Protein AF-A0A1B0D8E2-F1 (afdb_monomer_lite)

Secondary structure (DSSP, 8-state):
------SEEEEEEEPPPPHHHHTTSS--B-EEE-TT-TTEEEETTEEEE-SEEE-TT--HHHHIIIIIHHHHHHHHHTBEEEEEEESSTTSSHHHHHT-SS--TT-TT--HHHHHHHHHHHHHHHHHHH-SSGGGPEEEEEEEEEEETTEEEETTSTTTTSBP--GGG-------EEE-SHHHHHHHHHHHHHHHHHS--SS---GGGSEEEEEEEEEEEEETTEEEEEEEEEEEPPP---GGGS---THHHHHHHHHHHHHHHHHHHHHHHHHT-SS--GGG-HHHHHGGGTSSTTEEEEEEEEE--BGGGHHHHHHHHHHHHHHTT------BEEEE-------S---EEEEE-SSSEEE--HHHHHHHHHTT--SEEEEEE-TTT--EEEEEEE-HHHHHIIIIIS--EEEE-TTSPBPPHHHHHHHHHHH-TTHHHHHHHHHHHHHTT-EEEE-GGGTSSEEEESS--SSSPPSEEEEEEETTSTT--S--HHHHHHHHHHHHHTT-EEEEEEEEPPTT--TT--S--TTTGGG-EEEEE---------

pLDDT: mean 79.53, std 15.66, range [25.11, 97.81]

Structure (mmCIF, N/CA/C/O backbone):
data_AF-A0A1B0D8E2-F1
#
_entry.id   AF-A0A1B0D8E2-F1
#
loop_
_atom_site.group_PDB
_atom_site.id
_atom_site.type_symbol
_atom_site.label_atom_id
_atom_site.label_alt_id
_atom_site.label_comp_id
_atom_site.label_asym_id
_atom_site.label_entity_id
_atom_site.label_seq_id
_atom_site.pdbx_PDB_ins_code
_atom_site.Cartn_x
_atom_site.Cartn_y
_atom_site.Cartn_z
_atom_site.occupancy
_atom_site.B_iso_or_equiv
_atom_site.auth_seq_id
_atom_site.auth_comp_id
_atom_site.auth_asym_id
_atom_site.auth_atom_id
_atom_site.pdbx_PDB_model_num
ATOM 1 N N . MET A 1 1 ? -19.628 -18.157 -13.947 1.00 26.39 1 MET A N 1
ATOM 2 C CA . MET A 1 1 ? -18.277 -18.468 -13.445 1.00 26.39 1 MET A CA 1
ATOM 3 C C . MET A 1 1 ? -17.429 -17.246 -13.752 1.00 26.39 1 MET A C 1
ATOM 5 O O . MET A 1 1 ? -16.883 -17.181 -14.839 1.00 26.39 1 MET A O 1
ATOM 9 N N . ASP A 1 2 ? -17.408 -16.254 -12.860 1.00 25.11 2 ASP A N 1
ATOM 10 C CA . ASP A 1 2 ? -16.533 -15.081 -13.004 1.00 25.11 2 ASP A CA 1
ATOM 11 C C . ASP A 1 2 ? -15.265 -15.337 -12.192 1.00 25.11 2 ASP A C 1
ATOM 13 O O . ASP A 1 2 ? -15.245 -15.177 -10.973 1.00 25.11 2 ASP A O 1
ATOM 17 N N . THR A 1 3 ? -14.227 -15.826 -12.865 1.00 28.28 3 THR A N 1
ATOM 18 C CA . THR A 1 3 ? -12.929 -16.183 -12.273 1.00 28.28 3 THR A CA 1
ATOM 19 C C . THR A 1 3 ? -11.837 -15.126 -12.473 1.00 28.28 3 THR A C 1
ATOM 21 O O . THR A 1 3 ? -10.698 -15.401 -12.121 1.00 28.28 3 THR A O 1
ATOM 24 N N . ASP A 1 4 ? -12.146 -13.912 -12.946 1.00 37.88 4 ASP A N 1
ATOM 25 C CA . ASP A 1 4 ? -11.121 -12.921 -13.337 1.00 37.88 4 ASP A CA 1
ATOM 26 C C . ASP A 1 4 ? -11.162 -11.602 -12.544 1.00 37.88 4 ASP A C 1
ATOM 28 O O . ASP A 1 4 ? -11.220 -10.506 -13.096 1.00 37.88 4 ASP A O 1
ATOM 32 N N . ASN A 1 5 ? -11.057 -11.670 -11.215 1.00 48.31 5 ASN A N 1
ATOM 33 C CA . ASN A 1 5 ? -10.632 -10.506 -10.424 1.00 48.31 5 ASN A CA 1
ATOM 34 C C . ASN A 1 5 ? -9.362 -10.850 -9.643 1.00 48.31 5 ASN A C 1
ATOM 36 O O . ASN A 1 5 ? -9.348 -10.892 -8.413 1.00 48.31 5 ASN A O 1
ATOM 40 N N . CYS A 1 6 ? -8.284 -11.147 -10.376 1.00 69.81 6 CYS A N 1
ATOM 41 C CA . CYS A 1 6 ? -6.981 -11.352 -9.760 1.00 69.81 6 CYS A CA 1
ATOM 42 C C . CYS A 1 6 ? -6.532 -10.036 -9.112 1.00 69.81 6 CYS A C 1
ATOM 44 O O . CYS A 1 6 ? -6.296 -9.031 -9.787 1.00 69.81 6 CYS A O 1
ATOM 46 N N . ALA A 1 7 ? -6.447 -10.035 -7.783 1.00 84.62 7 ALA A N 1
ATOM 47 C CA . ALA A 1 7 ? -5.995 -8.891 -7.000 1.00 84.62 7 ALA A CA 1
ATOM 48 C C . ALA A 1 7 ? -4.513 -8.549 -7.232 1.00 84.62 7 ALA A C 1
ATOM 50 O O . ALA A 1 7 ? -4.056 -7.489 -6.809 1.00 84.62 7 ALA A O 1
ATOM 51 N N . VAL A 1 8 ? -3.773 -9.436 -7.903 1.00 90.25 8 VAL A N 1
ATOM 52 C CA . VAL A 1 8 ? -2.398 -9.223 -8.349 1.00 90.25 8 VAL A CA 1
ATOM 53 C C . VAL A 1 8 ? -2.380 -9.242 -9.873 1.00 90.25 8 VAL A C 1
ATOM 55 O O . VAL A 1 8 ? -2.795 -10.227 -10.476 1.00 90.25 8 VAL A O 1
ATOM 58 N N . ARG A 1 9 ? -1.898 -8.168 -10.498 1.00 93.81 9 ARG A N 1
ATOM 59 C CA . ARG A 1 9 ? -1.726 -8.067 -11.952 1.00 93.81 9 ARG A CA 1
ATOM 60 C C . ARG A 1 9 ? -0.264 -7.853 -12.297 1.00 93.81 9 ARG A C 1
ATOM 62 O O . ARG A 1 9 ? 0.394 -6.989 -11.721 1.00 93.81 9 ARG A O 1
ATOM 69 N N . ILE A 1 10 ? 0.242 -8.613 -13.252 1.00 94.69 10 ILE A N 1
ATOM 70 C CA . ILE A 1 10 ? 1.604 -8.522 -13.756 1.00 94.69 10 ILE A CA 1
ATOM 71 C C . ILE A 1 10 ? 1.549 -8.087 -15.214 1.00 94.69 10 ILE A C 1
ATOM 73 O O . ILE A 1 10 ? 0.981 -8.772 -16.064 1.00 94.69 10 ILE A O 1
ATOM 77 N N . ALA A 1 11 ? 2.179 -6.958 -15.507 1.00 96.94 11 ALA A N 1
ATOM 78 C CA . ALA A 1 11 ? 2.268 -6.415 -16.849 1.00 96.94 11 ALA A CA 1
ATOM 79 C C . ALA A 1 11 ? 3.723 -6.193 -17.251 1.00 96.94 11 ALA A C 1
ATOM 81 O O . ALA A 1 11 ? 4.570 -5.876 -16.415 1.00 96.94 11 ALA A O 1
ATOM 82 N N . VAL A 1 12 ? 4.010 -6.317 -18.541 1.00 97.81 12 VAL A N 1
ATOM 83 C CA . VAL A 1 12 ? 5.317 -5.994 -19.119 1.00 97.81 12 VAL A CA 1
ATOM 84 C C . VAL A 1 12 ? 5.168 -4.786 -20.022 1.00 97.81 12 VAL A C 1
ATOM 86 O O . VAL A 1 12 ? 4.213 -4.704 -20.786 1.00 97.81 12 VAL A O 1
ATOM 89 N N . ARG A 1 13 ? 6.117 -3.854 -19.954 1.00 97.19 13 ARG A N 1
ATOM 90 C CA . ARG A 1 13 ? 6.213 -2.734 -20.886 1.00 97.19 13 ARG A CA 1
ATOM 91 C C . ARG A 1 13 ? 7.587 -2.687 -21.523 1.00 97.19 13 ARG A C 1
ATOM 93 O O . ARG A 1 13 ? 8.593 -2.462 -20.850 1.00 97.19 13 ARG A O 1
ATOM 100 N N . GLU A 1 14 ? 7.598 -2.854 -22.832 1.00 95.81 14 GLU A N 1
ATOM 101 C CA . GLU A 1 14 ? 8.765 -2.690 -23.679 1.00 95.81 14 GLU A CA 1
ATOM 102 C C . GLU A 1 14 ? 8.889 -1.223 -24.100 1.00 95.81 14 GLU A C 1
ATOM 104 O O . GLU A 1 14 ? 7.951 -0.642 -24.651 1.00 95.81 14 GLU A O 1
ATOM 109 N N . ARG A 1 15 ? 10.040 -0.594 -23.836 1.00 94.06 15 ARG A N 1
ATOM 110 C CA . ARG A 1 15 ? 10.313 0.752 -24.364 1.00 94.06 15 ARG A CA 1
ATOM 111 C C . ARG A 1 15 ? 10.832 0.689 -25.808 1.00 94.06 15 ARG A C 1
ATOM 113 O O . ARG A 1 15 ? 11.444 -0.308 -26.186 1.00 94.06 15 ARG A O 1
ATOM 120 N N . PRO A 1 16 ? 10.712 1.774 -26.590 1.00 92.19 16 PRO A N 1
ATOM 121 C CA . PRO A 1 16 ? 11.461 1.919 -27.835 1.00 92.19 16 PRO A CA 1
ATOM 122 C C . PRO A 1 16 ? 12.981 1.865 -27.616 1.00 92.19 16 PRO A C 1
ATOM 124 O O . PRO A 1 16 ? 13.478 2.085 -26.501 1.00 92.19 16 PRO A O 1
ATOM 127 N N . PHE A 1 17 ? 13.730 1.633 -28.697 1.00 90.38 17 PHE A N 1
ATOM 128 C CA . PHE A 1 17 ? 15.184 1.783 -28.679 1.00 90.38 17 PHE A CA 1
ATOM 129 C C . PHE A 1 17 ? 15.584 3.211 -28.293 1.00 90.38 17 PHE A C 1
ATOM 131 O O . PHE A 1 17 ? 14.999 4.192 -28.753 1.00 90.38 17 PHE A O 1
ATOM 138 N N . ASN A 1 18 ? 16.598 3.329 -27.443 1.00 86.12 18 ASN A N 1
ATOM 139 C CA . ASN A 1 18 ? 17.154 4.612 -27.049 1.00 86.12 18 ASN A CA 1
ATOM 140 C C . ASN A 1 18 ? 18.163 5.115 -28.098 1.00 86.12 18 ASN A C 1
ATOM 142 O O . ASN A 1 18 ? 18.609 4.387 -28.985 1.00 86.12 18 ASN A O 1
ATOM 146 N N . VAL A 1 19 ? 18.560 6.383 -27.977 1.00 84.12 19 VAL A N 1
ATOM 147 C CA . VAL A 1 19 ? 19.478 7.033 -28.929 1.00 84.12 19 VAL A CA 1
ATOM 148 C C . VAL A 1 19 ? 20.830 6.312 -29.028 1.00 84.12 19 VAL A C 1
ATOM 150 O O . VAL A 1 19 ? 21.430 6.298 -30.098 1.00 84.12 19 VAL A O 1
ATOM 153 N N . PHE A 1 20 ? 21.321 5.707 -27.944 1.00 80.69 20 PHE A N 1
ATOM 154 C CA . PHE A 1 20 ? 22.595 4.981 -27.948 1.00 80.69 20 PHE A CA 1
ATOM 155 C C . PHE A 1 20 ? 22.495 3.648 -28.698 1.00 80.69 20 PHE A C 1
ATOM 157 O O . PHE A 1 20 ? 23.397 3.318 -29.463 1.00 80.69 20 PHE A O 1
ATOM 164 N N . GLU A 1 21 ? 21.384 2.931 -28.535 1.00 84.06 21 GLU A N 1
ATOM 165 C CA . GLU A 1 21 ? 21.086 1.682 -29.246 1.00 84.06 21 GLU A CA 1
ATOM 166 C C . GLU A 1 21 ? 20.891 1.935 -30.747 1.00 84.06 21 GLU A C 1
ATOM 168 O O . GLU A 1 21 ? 21.452 1.230 -31.579 1.00 84.06 21 GLU A O 1
ATOM 173 N N . LEU A 1 22 ? 20.176 3.003 -31.113 1.00 83.69 22 LEU A N 1
ATOM 174 C CA . LEU A 1 22 ? 19.977 3.385 -32.517 1.00 83.69 22 LEU A CA 1
ATOM 175 C C . LEU A 1 22 ? 21.292 3.781 -33.211 1.00 83.69 22 LEU A C 1
ATOM 177 O O . LEU A 1 22 ? 21.479 3.511 -34.396 1.00 83.69 22 LEU A O 1
ATOM 181 N N . ARG A 1 23 ? 22.239 4.385 -32.478 1.00 80.44 23 ARG A N 1
ATOM 182 C CA . ARG A 1 23 ? 23.567 4.758 -33.007 1.00 80.44 23 ARG A CA 1
ATOM 183 C C . ARG A 1 23 ? 24.450 3.560 -33.354 1.00 80.44 23 ARG A C 1
ATOM 185 O O . ARG A 1 23 ? 25.446 3.744 -34.044 1.00 80.44 23 ARG A O 1
ATOM 192 N N . SER A 1 24 ? 24.094 2.351 -32.916 1.00 74.25 24 SER A N 1
ATOM 193 C CA . SER A 1 24 ? 24.804 1.114 -33.266 1.00 74.25 24 SER A CA 1
ATOM 194 C C . SER A 1 24 ? 24.569 0.662 -34.720 1.00 74.25 24 SER A C 1
ATOM 196 O O . SER A 1 24 ? 25.121 -0.349 -35.141 1.00 74.25 24 SER A O 1
ATOM 198 N N . GLY A 1 25 ? 23.770 1.397 -35.505 1.00 65.44 25 GLY A N 1
ATOM 199 C CA . GLY A 1 25 ? 23.593 1.202 -36.949 1.00 65.44 25 GLY A CA 1
ATOM 200 C C . GLY A 1 25 ? 22.513 0.184 -37.323 1.00 65.44 25 GLY A C 1
ATOM 201 O O . GLY A 1 25 ? 21.782 0.420 -38.280 1.00 65.44 25 GLY A O 1
ATOM 202 N N . ASN A 1 26 ? 22.361 -0.899 -36.552 1.00 74.75 26 ASN A N 1
ATOM 203 C CA . ASN A 1 26 ? 21.251 -1.847 -36.686 1.00 74.75 26 ASN A CA 1
ATOM 204 C C . ASN A 1 26 ? 20.957 -2.538 -35.337 1.00 74.75 26 ASN A C 1
ATOM 206 O O . ASN A 1 26 ? 21.567 -3.564 -35.032 1.00 74.75 26 ASN A O 1
ATOM 210 N N . PRO A 1 27 ? 20.107 -1.959 -34.472 1.00 78.38 27 PRO A N 1
ATOM 211 C CA . PRO A 1 27 ? 19.857 -2.536 -33.159 1.00 78.38 27 PRO A CA 1
ATOM 212 C C . PRO A 1 27 ? 18.996 -3.801 -33.269 1.00 78.38 27 PRO A C 1
ATOM 214 O O . PRO A 1 27 ? 17.832 -3.754 -33.663 1.00 78.38 27 PRO A O 1
ATOM 217 N N . GLU A 1 28 ? 19.568 -4.941 -32.887 1.00 86.62 28 GLU A N 1
ATOM 218 C CA . GLU A 1 28 ? 18.846 -6.212 -32.822 1.00 86.62 28 GLU A CA 1
ATOM 219 C C . GLU A 1 28 ? 17.893 -6.244 -31.620 1.00 86.62 28 GLU A C 1
ATOM 221 O O . GLU A 1 28 ? 18.277 -5.931 -30.484 1.00 86.62 28 GLU A O 1
ATOM 226 N N . SER A 1 29 ? 16.644 -6.646 -31.873 1.00 90.19 29 SER A N 1
ATOM 227 C CA . SER A 1 29 ? 15.657 -6.884 -30.821 1.00 90.19 29 SER A CA 1
ATOM 228 C C . SER A 1 29 ? 15.899 -8.247 -30.178 1.00 90.19 29 SER A C 1
ATOM 230 O O . SER A 1 29 ? 15.976 -9.251 -30.877 1.00 90.19 29 SER A O 1
ATOM 232 N N . ALA A 1 30 ? 15.981 -8.299 -28.850 1.00 91.69 30 ALA A N 1
ATOM 233 C CA . ALA A 1 30 ? 15.929 -9.555 -28.093 1.00 91.69 30 ALA A CA 1
ATOM 234 C C . ALA A 1 30 ? 14.492 -9.996 -27.779 1.00 91.69 30 ALA A C 1
ATOM 236 O O . ALA A 1 30 ? 14.298 -11.076 -27.227 1.00 91.69 30 ALA A O 1
ATOM 237 N N . VAL A 1 31 ? 13.518 -9.128 -28.055 1.00 93.12 31 VAL A N 1
ATOM 238 C CA . VAL A 1 31 ? 12.130 -9.250 -27.619 1.00 93.12 31 VAL A CA 1
ATOM 239 C C . VAL A 1 31 ? 11.223 -9.407 -28.829 1.00 93.12 31 VAL A C 1
ATOM 241 O O . VAL A 1 31 ? 11.314 -8.626 -29.780 1.00 93.12 31 VAL A O 1
ATOM 244 N N . GLU A 1 32 ? 10.323 -10.380 -28.740 1.00 92.12 32 GLU A N 1
ATOM 245 C CA . GLU A 1 32 ? 9.248 -10.627 -29.692 1.00 92.12 32 GLU A CA 1
ATOM 246 C C . GLU A 1 32 ? 7.923 -10.812 -28.941 1.00 92.12 32 GLU A C 1
ATOM 248 O O . GLU A 1 32 ? 7.877 -11.418 -27.870 1.00 92.12 32 GLU A O 1
ATOM 253 N N . VAL A 1 33 ? 6.824 -10.303 -29.499 1.00 90.44 33 VAL A N 1
ATOM 254 C CA . VAL A 1 33 ? 5.468 -10.553 -28.985 1.00 90.44 33 VAL A CA 1
ATOM 255 C C . VAL A 1 33 ? 4.817 -11.615 -29.860 1.00 90.44 33 VAL A C 1
ATOM 257 O O . VAL A 1 33 ? 4.869 -11.532 -31.087 1.00 90.44 33 VAL A O 1
ATOM 260 N N . HIS A 1 34 ? 4.199 -12.620 -29.243 1.00 90.00 34 HIS A N 1
ATOM 261 C CA . HIS A 1 34 ? 3.608 -13.725 -29.988 1.00 90.00 34 HIS A CA 1
ATOM 262 C C . HIS A 1 34 ? 2.456 -13.232 -30.893 1.00 90.00 34 HIS A C 1
ATOM 264 O O . HIS A 1 34 ? 1.548 -12.534 -30.422 1.00 90.00 34 HIS A O 1
ATOM 270 N N . PRO A 1 35 ? 2.422 -13.637 -32.178 1.00 84.56 35 PRO A N 1
ATOM 271 C CA . PRO A 1 35 ? 1.512 -13.064 -33.172 1.00 84.56 35 PRO A CA 1
ATOM 272 C C . PRO A 1 35 ? 0.034 -13.346 -32.876 1.00 84.56 35 PRO A C 1
ATOM 274 O O . PRO A 1 35 ? -0.814 -12.494 -33.111 1.00 84.56 35 PRO A O 1
ATOM 277 N N . SER A 1 36 ? -0.285 -14.525 -32.333 1.00 87.25 36 SER A N 1
ATOM 278 C CA . SER A 1 36 ? -1.673 -14.929 -32.045 1.00 87.25 36 SER A CA 1
ATOM 279 C C . SER A 1 36 ? -2.120 -14.653 -30.609 1.00 87.25 36 SER A C 1
ATOM 281 O O . SER A 1 36 ? -3.289 -14.835 -30.292 1.00 87.25 36 SER A O 1
ATOM 283 N N . ASN A 1 37 ? -1.198 -14.284 -29.715 1.00 90.06 37 ASN A N 1
ATOM 284 C CA . ASN A 1 37 ? -1.514 -14.053 -28.309 1.00 90.06 37 ASN A CA 1
ATOM 285 C C . ASN A 1 37 ? -0.618 -12.945 -27.764 1.00 90.06 37 ASN A C 1
ATOM 287 O O . ASN A 1 37 ? 0.519 -13.189 -27.371 1.00 90.06 37 ASN A O 1
ATOM 291 N N . HIS A 1 38 ? -1.157 -11.732 -27.717 1.00 89.19 38 HIS A N 1
ATOM 292 C CA . HIS A 1 38 ? -0.406 -10.548 -27.315 1.00 89.19 38 HIS A CA 1
ATOM 293 C C . HIS A 1 38 ? -0.028 -10.529 -25.831 1.00 89.19 38 HIS A C 1
ATOM 295 O O . HIS A 1 38 ? 0.715 -9.652 -25.427 1.00 89.19 38 HIS A O 1
ATOM 301 N N . ASN A 1 39 ? -0.462 -11.504 -25.029 1.00 92.88 39 ASN A N 1
ATOM 302 C CA . ASN A 1 39 ? -0.026 -11.661 -23.640 1.00 92.88 39 ASN A CA 1
ATOM 303 C C . ASN A 1 39 ? 1.241 -12.521 -23.492 1.00 92.88 39 ASN A C 1
ATOM 305 O O . ASN A 1 39 ? 1.749 -12.686 -22.379 1.00 92.88 39 ASN A O 1
ATOM 309 N N . ILE A 1 40 ? 1.749 -13.082 -24.596 1.00 94.19 40 ILE A N 1
ATOM 310 C CA . ILE A 1 40 ? 2.975 -13.879 -24.617 1.00 94.19 40 ILE A CA 1
ATOM 311 C C . ILE A 1 40 ? 4.117 -13.037 -25.182 1.00 94.19 40 ILE A C 1
ATOM 313 O O . ILE A 1 40 ? 4.063 -12.572 -26.322 1.00 94.19 40 ILE A O 1
ATOM 317 N N . ILE A 1 41 ? 5.174 -12.903 -24.388 1.00 94.81 41 ILE A N 1
ATOM 318 C CA . ILE A 1 41 ? 6.434 -12.268 -24.772 1.00 94.81 41 ILE A CA 1
ATOM 319 C C . ILE A 1 41 ? 7.536 -13.324 -24.831 1.00 94.81 41 ILE A C 1
ATOM 321 O O . ILE A 1 41 ? 7.648 -14.164 -23.938 1.00 94.81 41 ILE A O 1
ATOM 325 N N . ILE A 1 42 ? 8.338 -13.297 -25.887 1.00 94.62 42 ILE A N 1
ATOM 326 C CA . ILE A 1 42 ? 9.435 -14.227 -26.135 1.00 94.62 42 ILE A CA 1
ATOM 327 C C . ILE A 1 42 ? 10.735 -13.435 -26.068 1.00 94.62 42 ILE A C 1
ATOM 329 O O . ILE A 1 42 ? 10.887 -12.417 -26.741 1.00 94.62 42 ILE A O 1
ATOM 333 N N . VAL A 1 43 ? 11.664 -13.890 -25.227 1.00 94.31 43 VAL A N 1
ATOM 334 C CA . VAL A 1 43 ? 13.001 -13.296 -25.102 1.00 94.31 43 VAL A CA 1
ATOM 335 C C . VAL A 1 43 ? 14.041 -14.398 -25.173 1.00 94.31 43 VAL A C 1
ATOM 337 O O . VAL A 1 43 ? 14.010 -15.310 -24.347 1.00 94.31 43 VAL A O 1
ATOM 340 N N . ASP A 1 44 ? 14.951 -14.322 -26.144 1.00 88.88 44 ASP A N 1
ATOM 341 C CA . ASP A 1 44 ? 15.941 -15.376 -26.429 1.00 88.88 44 ASP A CA 1
ATOM 342 C C . ASP A 1 44 ? 15.308 -16.783 -26.480 1.00 88.88 44 ASP A C 1
ATOM 344 O O . ASP A 1 44 ? 15.702 -17.682 -25.730 1.00 88.88 44 ASP A O 1
ATOM 348 N N . ASP A 1 45 ? 14.268 -16.942 -27.306 1.00 88.12 45 ASP A N 1
ATOM 349 C CA . ASP A 1 45 ? 13.494 -18.183 -27.492 1.00 88.12 45 ASP A CA 1
ATOM 350 C C . ASP A 1 45 ? 12.755 -18.696 -26.241 1.00 88.12 45 ASP A C 1
ATOM 352 O O . ASP A 1 45 ? 12.263 -19.827 -26.208 1.00 88.12 45 ASP A O 1
ATOM 356 N N . ARG A 1 46 ? 12.648 -17.882 -25.182 1.00 93.50 46 ARG A N 1
ATOM 357 C CA . ARG A 1 46 ? 11.943 -18.248 -23.943 1.00 93.50 46 ARG A CA 1
ATOM 358 C C . ARG A 1 46 ? 10.614 -17.508 -23.849 1.00 93.50 46 ARG A C 1
ATOM 360 O O . ARG A 1 46 ? 10.631 -16.285 -23.691 1.00 93.50 46 ARG A O 1
ATOM 367 N N . PRO A 1 47 ? 9.474 -18.217 -23.902 1.00 94.94 47 PRO A N 1
ATOM 368 C CA . PRO A 1 47 ? 8.166 -17.598 -23.763 1.00 94.94 47 PRO A CA 1
ATOM 369 C C . PRO A 1 47 ? 7.829 -17.318 -22.292 1.00 94.94 47 PRO A C 1
ATOM 371 O O . PRO A 1 47 ? 8.073 -18.141 -21.409 1.00 94.94 47 PRO A O 1
ATOM 374 N N . PHE A 1 48 ? 7.195 -16.176 -22.045 1.00 95.81 48 PHE A N 1
ATOM 375 C CA . PHE A 1 48 ? 6.600 -15.787 -20.770 1.00 95.81 48 PHE A CA 1
ATOM 376 C C . PHE A 1 48 ? 5.170 -15.297 -21.002 1.00 95.81 48 PHE A C 1
ATOM 378 O O . PHE A 1 48 ? 4.895 -14.663 -22.018 1.00 95.81 48 PHE A O 1
ATOM 385 N N . VAL A 1 49 ? 4.267 -15.571 -20.055 1.00 95.19 49 VAL A N 1
ATOM 386 C CA . VAL A 1 49 ? 2.845 -15.209 -20.164 1.00 95.19 49 VAL A CA 1
ATOM 387 C C . VAL A 1 49 ? 2.435 -14.302 -19.010 1.00 95.19 49 VAL A C 1
ATOM 389 O O . VAL A 1 49 ? 2.421 -14.729 -17.848 1.00 95.19 49 VAL A O 1
ATOM 392 N N . PHE A 1 50 ? 2.037 -13.078 -19.340 1.00 95.44 50 PHE A N 1
ATOM 393 C CA . PHE A 1 50 ? 1.632 -12.044 -18.385 1.00 95.44 50 PHE A CA 1
ATOM 394 C C . PHE A 1 50 ? 0.174 -11.635 -18.588 1.00 95.44 50 PHE A C 1
ATOM 396 O O . PHE A 1 50 ? -0.463 -12.082 -19.537 1.00 95.44 50 PHE A O 1
ATOM 403 N N . ASP A 1 51 ? -0.370 -10.818 -17.687 1.00 94.56 51 ASP A N 1
ATOM 404 C CA . ASP A 1 51 ? -1.753 -10.342 -17.817 1.00 94.56 51 ASP A CA 1
ATOM 405 C C . ASP A 1 51 ? -1.863 -9.304 -18.943 1.00 94.56 51 ASP A C 1
ATOM 407 O O . ASP A 1 51 ? -2.847 -9.287 -19.678 1.00 94.56 51 ASP A O 1
ATOM 411 N N . HIS A 1 52 ? -0.812 -8.492 -19.120 1.00 95.25 52 HIS A N 1
ATOM 412 C CA . HIS A 1 52 ? -0.660 -7.555 -20.233 1.00 95.25 52 HIS A CA 1
ATOM 413 C C . HIS A 1 52 ? 0.793 -7.495 -20.724 1.00 95.25 52 HIS A C 1
ATOM 415 O O . HIS A 1 52 ? 1.727 -7.457 -19.916 1.00 95.25 52 HIS A O 1
ATOM 421 N N . VAL A 1 53 ? 0.992 -7.399 -22.042 1.00 96.69 53 VAL A N 1
ATOM 422 C CA . VAL A 1 53 ? 2.280 -7.030 -22.651 1.00 96.69 53 VAL A CA 1
ATOM 423 C C . VAL A 1 53 ? 2.073 -5.799 -23.527 1.00 96.69 53 VAL A C 1
ATOM 425 O O . VAL A 1 53 ? 1.380 -5.832 -24.540 1.00 96.69 53 VAL A O 1
ATOM 428 N N . PHE A 1 54 ? 2.691 -4.697 -23.123 1.00 95.75 54 PHE A N 1
ATOM 429 C CA . PHE A 1 54 ? 2.691 -3.435 -23.847 1.00 95.75 54 PHE A CA 1
ATOM 430 C C . PHE A 1 54 ? 3.961 -3.346 -24.689 1.00 95.75 54 PHE A C 1
ATOM 432 O O . PHE A 1 54 ? 5.052 -3.132 -24.153 1.00 95.75 54 PHE A O 1
ATOM 439 N N . GLY A 1 55 ? 3.812 -3.528 -26.001 1.00 92.25 55 GLY A N 1
ATOM 440 C CA . GLY A 1 55 ? 4.901 -3.371 -26.965 1.00 92.25 55 GLY A CA 1
ATOM 441 C C . GLY A 1 55 ? 5.330 -1.910 -27.136 1.00 92.25 55 GLY A C 1
ATOM 442 O O . GLY A 1 55 ? 4.680 -0.991 -26.626 1.00 92.25 55 GLY A O 1
ATOM 443 N N . ARG A 1 56 ? 6.404 -1.700 -27.904 1.00 89.94 56 ARG A N 1
ATOM 444 C CA . ARG A 1 56 ? 7.079 -0.399 -28.099 1.00 89.94 56 ARG A CA 1
ATOM 445 C C . ARG A 1 56 ? 6.168 0.763 -28.494 1.00 89.94 56 ARG A C 1
ATOM 447 O O . ARG A 1 56 ? 6.421 1.889 -28.075 1.00 89.94 56 ARG A O 1
ATOM 454 N N . ASP A 1 57 ? 5.125 0.488 -29.270 1.00 90.88 57 ASP A N 1
ATOM 455 C CA . ASP A 1 57 ? 4.212 1.508 -29.803 1.00 90.88 57 ASP A CA 1
ATOM 456 C C . ASP A 1 57 ? 3.087 1.879 -28.819 1.00 90.88 57 ASP A C 1
ATOM 458 O O . ASP A 1 57 ? 2.248 2.736 -29.098 1.00 90.88 57 ASP A O 1
ATOM 462 N N . THR A 1 58 ? 3.058 1.253 -27.636 1.00 93.88 58 THR A N 1
ATOM 463 C CA . THR A 1 58 ? 2.025 1.509 -26.630 1.00 93.88 58 THR A CA 1
ATOM 464 C C . THR A 1 58 ? 2.241 2.860 -25.943 1.00 93.88 58 THR A C 1
ATOM 466 O O . THR A 1 58 ? 3.196 3.068 -25.181 1.00 93.88 58 THR A O 1
ATOM 469 N N . ASN A 1 59 ? 1.284 3.768 -26.135 1.00 94.75 59 ASN A N 1
ATOM 470 C CA . ASN A 1 59 ? 1.276 5.080 -25.494 1.00 94.75 59 ASN A CA 1
ATOM 471 C C . ASN A 1 59 ? 0.947 5.021 -23.983 1.00 94.75 59 ASN A C 1
ATOM 473 O O . ASN A 1 59 ? 0.480 4.017 -23.444 1.00 94.75 59 ASN A O 1
ATOM 477 N N . GLN A 1 60 ? 1.206 6.126 -23.276 1.00 94.50 60 GLN A N 1
ATOM 478 C CA . GLN A 1 60 ? 0.978 6.241 -21.825 1.00 94.50 60 GLN A CA 1
ATOM 479 C C . GLN A 1 60 ? -0.494 6.064 -21.433 1.00 94.50 60 GLN A C 1
ATOM 481 O O . GLN A 1 60 ? -0.791 5.503 -20.378 1.00 94.50 60 GLN A O 1
ATOM 486 N N . GLU A 1 61 ? -1.410 6.535 -22.279 1.00 95.06 61 GLU A N 1
ATOM 487 C CA . GLU A 1 61 ? -2.848 6.446 -22.041 1.00 95.06 61 GLU A CA 1
ATOM 488 C C . GLU A 1 61 ? -3.343 5.001 -22.018 1.00 95.06 61 GLU A C 1
ATOM 490 O O . GLU A 1 61 ? -4.078 4.633 -21.106 1.00 95.06 61 GLU A O 1
ATOM 495 N N . SER A 1 62 ? -2.903 4.168 -22.963 1.00 95.88 62 SER A N 1
ATOM 496 C CA . SER A 1 62 ? -3.308 2.760 -23.029 1.00 95.88 62 SER A CA 1
ATOM 497 C C . SER A 1 62 ? -2.825 1.991 -21.799 1.00 95.88 62 SER A C 1
ATOM 499 O O . SER A 1 62 ? -3.606 1.282 -21.171 1.00 95.88 62 SER A O 1
ATOM 501 N N . VAL A 1 63 ? -1.572 2.218 -21.378 1.00 96.75 63 VAL A N 1
ATOM 502 C CA . VAL A 1 63 ? -1.033 1.622 -20.142 1.00 96.75 63 VAL A CA 1
ATOM 503 C C . VAL A 1 63 ? -1.844 2.066 -18.919 1.00 96.75 63 VAL A C 1
ATOM 505 O O . VAL A 1 63 ? -2.170 1.245 -18.062 1.00 96.75 63 VAL A O 1
ATOM 508 N N . TYR A 1 64 ? -2.202 3.351 -18.830 1.00 97.25 64 TYR A N 1
ATOM 509 C CA . TYR A 1 64 ? -3.041 3.868 -17.746 1.00 97.25 64 TYR A CA 1
ATOM 510 C C . TYR A 1 64 ? -4.441 3.243 -17.742 1.00 97.25 64 TYR A C 1
ATOM 512 O O . TYR A 1 64 ? -4.907 2.797 -16.691 1.00 97.25 64 TYR A O 1
ATOM 520 N N . ARG A 1 65 ? -5.101 3.203 -18.902 1.00 96.44 65 ARG A N 1
ATOM 521 C CA . ARG A 1 65 ? -6.461 2.681 -19.061 1.00 96.44 65 ARG A CA 1
ATOM 522 C C . ARG A 1 65 ? -6.546 1.224 -18.622 1.00 96.44 65 ARG A C 1
ATOM 524 O O . ARG A 1 65 ? -7.453 0.881 -17.871 1.00 96.44 65 ARG A O 1
ATOM 531 N N . ASP A 1 66 ? -5.597 0.400 -19.051 1.00 95.00 66 ASP A N 1
ATOM 532 C CA . ASP A 1 66 ? -5.674 -1.046 -18.846 1.00 95.00 66 ASP A CA 1
ATOM 533 C C . ASP A 1 66 ? -5.206 -1.447 -17.430 1.00 95.00 66 ASP A C 1
ATOM 535 O O . ASP A 1 66 ? -5.799 -2.327 -16.800 1.00 95.00 66 ASP A O 1
ATOM 539 N N . LEU A 1 67 ? -4.191 -0.767 -16.874 1.00 95.31 67 LEU A N 1
ATOM 540 C CA . LEU A 1 67 ? -3.624 -1.126 -15.565 1.00 95.31 67 LEU A CA 1
ATOM 541 C C . LEU A 1 67 ? -4.179 -0.332 -14.384 1.00 95.31 67 LEU A C 1
ATOM 543 O O . LEU A 1 67 ? -4.419 -0.902 -13.322 1.00 95.31 67 LEU A O 1
ATOM 547 N N . VAL A 1 68 ? -4.321 0.986 -14.529 1.00 97.00 68 VAL A N 1
ATOM 548 C CA . VAL A 1 68 ? -4.496 1.902 -13.391 1.00 97.00 68 VAL A CA 1
ATOM 549 C C . VAL A 1 68 ? -5.934 2.364 -13.244 1.00 97.00 68 VAL A C 1
ATOM 551 O O . VAL A 1 68 ? -6.432 2.380 -12.122 1.00 97.00 68 VAL A O 1
ATOM 554 N N . SER A 1 69 ? -6.629 2.686 -14.339 1.00 96.06 69 SER A N 1
ATOM 555 C CA . SER A 1 69 ? -8.024 3.146 -14.283 1.00 96.06 69 SER A CA 1
ATOM 556 C C . SER A 1 69 ? -8.932 2.212 -13.461 1.00 96.06 69 SER A C 1
ATOM 558 O O . SER A 1 69 ? -9.643 2.727 -12.600 1.00 96.06 69 SER A O 1
ATOM 560 N N . PRO A 1 70 ? -8.874 0.867 -13.599 1.00 95.00 70 PRO A N 1
ATOM 561 C CA . PRO A 1 70 ? -9.702 -0.027 -12.786 1.00 95.00 70 PRO A CA 1
ATOM 562 C C . PRO A 1 70 ? -9.376 0.027 -11.286 1.00 95.00 70 PRO A C 1
ATOM 564 O O . PRO A 1 70 ? -10.239 -0.240 -10.455 1.00 95.00 70 PRO A O 1
ATOM 567 N N . LEU A 1 71 ? -8.132 0.360 -10.922 1.00 96.38 71 LEU A N 1
ATOM 568 C CA . LEU A 1 71 ? -7.698 0.482 -9.527 1.00 96.38 71 LEU A CA 1
ATOM 569 C C . LEU A 1 71 ? -8.186 1.781 -8.885 1.00 96.38 71 LEU A C 1
ATOM 571 O O . LEU A 1 71 ? -8.401 1.808 -7.677 1.00 96.38 71 LEU A O 1
ATOM 575 N N . ILE A 1 72 ? -8.409 2.838 -9.672 1.00 96.00 72 ILE A N 1
ATOM 576 C CA . ILE A 1 72 ? -9.012 4.084 -9.178 1.00 96.00 72 ILE A CA 1
ATOM 577 C C . ILE A 1 72 ? -10.409 3.797 -8.620 1.00 96.00 72 ILE A C 1
ATOM 579 O O . ILE A 1 72 ? -10.737 4.233 -7.517 1.00 96.00 72 ILE A O 1
ATOM 583 N N . ASP A 1 73 ? -11.199 2.989 -9.328 1.00 91.38 73 ASP A N 1
ATOM 584 C CA . ASP A 1 73 ? -12.536 2.607 -8.872 1.00 91.38 73 ASP A CA 1
ATOM 585 C C . ASP A 1 73 ? -12.463 1.752 -7.590 1.00 91.38 73 ASP A C 1
ATOM 587 O O . ASP A 1 73 ? -13.250 1.945 -6.664 1.00 91.38 73 ASP A O 1
ATOM 591 N N . LYS A 1 74 ? -11.464 0.862 -7.463 1.00 92.06 74 LYS A N 1
ATOM 592 C CA . LYS A 1 74 ? -11.213 0.111 -6.215 1.00 92.06 74 LYS A CA 1
ATOM 593 C C . LYS A 1 74 ? -10.808 1.030 -5.057 1.00 92.06 74 LYS A C 1
ATOM 595 O O . LYS A 1 74 ? -11.315 0.876 -3.949 1.00 92.06 74 LYS A O 1
ATOM 600 N N . MET A 1 75 ? -9.936 2.003 -5.298 1.00 93.38 75 MET A N 1
ATOM 601 C CA . MET A 1 75 ? -9.514 2.970 -4.284 1.00 93.38 75 MET A CA 1
ATOM 602 C C . MET A 1 75 ? -10.703 3.767 -3.733 1.00 93.38 75 MET A C 1
ATOM 604 O O . MET A 1 75 ? -10.818 3.932 -2.518 1.00 93.38 75 MET A O 1
ATOM 608 N N . LEU A 1 76 ? -11.612 4.213 -4.605 1.00 90.06 76 LEU A N 1
ATOM 609 C CA . LEU A 1 76 ? -12.819 4.952 -4.216 1.00 90.06 76 LEU A CA 1
ATOM 610 C C . LEU A 1 76 ? -13.811 4.100 -3.413 1.00 90.06 76 LEU A C 1
ATOM 612 O O . LEU A 1 76 ? -14.547 4.633 -2.588 1.00 90.06 76 LEU A O 1
ATOM 616 N N . LEU A 1 77 ? -13.804 2.777 -3.604 1.00 84.44 77 LEU A N 1
ATOM 617 C CA . LEU A 1 77 ? -14.561 1.841 -2.766 1.00 84.44 77 LEU A CA 1
ATOM 618 C C . LEU A 1 77 ? -13.924 1.603 -1.386 1.00 84.44 77 LEU A C 1
ATOM 620 O O . LEU A 1 77 ? -14.579 1.023 -0.522 1.00 84.44 77 LEU A O 1
ATOM 624 N N . GLY A 1 78 ? -12.680 2.047 -1.166 1.00 82.69 78 GLY A N 1
ATOM 625 C CA . GLY A 1 78 ? -11.967 1.895 0.104 1.00 82.69 78 GLY A CA 1
ATOM 626 C C . GLY A 1 78 ? -10.898 0.805 0.134 1.00 82.69 78 GLY A C 1
ATOM 627 O O . GLY A 1 78 ? -10.477 0.402 1.214 1.00 82.69 78 GLY A O 1
ATOM 628 N N . PHE A 1 79 ? -10.470 0.295 -1.022 1.00 83.81 79 PHE A N 1
ATOM 629 C CA . PHE A 1 79 ? -9.393 -0.693 -1.087 1.00 83.81 79 PHE A CA 1
ATOM 630 C C . PHE A 1 79 ? -8.018 -0.029 -1.206 1.00 83.81 79 PHE A C 1
ATOM 632 O O . PHE A 1 79 ? -7.845 0.958 -1.926 1.00 83.81 79 PHE A O 1
ATOM 639 N N . HIS A 1 80 ? -7.006 -0.619 -0.571 1.00 89.25 80 HIS A N 1
ATOM 640 C CA . HIS A 1 80 ? -5.616 -0.261 -0.843 1.00 89.25 80 HIS A CA 1
ATOM 641 C C . HIS A 1 80 ? -5.195 -0.744 -2.229 1.00 89.25 80 HIS A C 1
ATOM 643 O O . HIS A 1 80 ? -5.507 -1.866 -2.634 1.00 89.25 80 HIS A O 1
ATOM 649 N N . CYS A 1 81 ? -4.485 0.118 -2.950 1.00 96.19 81 CYS A N 1
ATOM 650 C CA . CYS A 1 81 ? -3.988 -0.150 -4.291 1.00 96.19 81 CYS A CA 1
ATOM 651 C C . CYS A 1 81 ? -2.503 0.207 -4.371 1.00 96.19 81 CYS A C 1
ATOM 653 O O . CYS A 1 81 ? -2.039 1.170 -3.763 1.00 96.19 81 CYS A O 1
ATOM 655 N N . THR A 1 82 ? -1.731 -0.561 -5.127 1.00 96.69 82 THR A N 1
ATOM 656 C CA . THR A 1 82 ? -0.312 -0.294 -5.360 1.00 96.69 82 THR A CA 1
ATOM 657 C C . THR A 1 82 ? 0.049 -0.623 -6.798 1.00 96.69 82 THR A C 1
ATOM 659 O O . THR A 1 82 ? -0.260 -1.710 -7.281 1.00 96.69 82 THR A O 1
ATOM 662 N N . VAL A 1 83 ? 0.752 0.288 -7.470 1.00 97.50 83 VAL A N 1
ATOM 663 C CA . VAL A 1 83 ? 1.403 0.032 -8.760 1.00 97.50 83 VAL A CA 1
ATOM 664 C C . VAL A 1 83 ? 2.911 0.181 -8.574 1.00 97.50 83 VAL A C 1
ATOM 666 O O . VAL A 1 83 ? 3.390 1.225 -8.132 1.00 97.50 83 VAL A O 1
ATOM 669 N N . LEU A 1 84 ? 3.658 -0.865 -8.918 1.00 95.81 84 LEU A N 1
ATOM 670 C CA . LEU A 1 84 ? 5.114 -0.935 -8.824 1.00 95.81 84 LEU A CA 1
ATOM 671 C C . LEU A 1 84 ? 5.720 -0.943 -10.227 1.00 95.81 84 LEU A C 1
ATOM 673 O O . LEU A 1 84 ? 5.389 -1.819 -11.018 1.00 95.81 84 LEU A O 1
ATOM 677 N N . ALA A 1 85 ? 6.638 -0.029 -10.533 1.00 96.00 85 ALA A N 1
ATOM 678 C CA . ALA A 1 85 ? 7.471 -0.115 -11.731 1.00 96.00 85 ALA A CA 1
ATOM 679 C C . ALA A 1 85 ? 8.823 -0.741 -11.375 1.00 96.00 85 ALA A C 1
ATOM 681 O O . ALA A 1 85 ? 9.533 -0.235 -10.507 1.00 96.00 85 ALA A O 1
ATOM 682 N N . TYR A 1 86 ? 9.189 -1.825 -12.060 1.00 94.38 86 TYR A N 1
ATOM 683 C CA . TYR A 1 86 ? 10.398 -2.612 -11.808 1.00 94.38 86 TYR A CA 1
ATOM 684 C C . TYR A 1 86 ? 11.169 -2.894 -13.103 1.00 94.38 86 TYR A C 1
ATOM 686 O O . TYR A 1 86 ? 10.572 -3.017 -14.165 1.00 94.38 86 TYR A O 1
ATOM 694 N N . GLY A 1 87 ? 12.495 -3.006 -13.022 1.00 92.56 87 GLY A N 1
ATOM 695 C CA . GLY A 1 87 ? 13.370 -3.316 -14.154 1.00 92.56 87 GLY A CA 1
ATOM 696 C C . GLY A 1 87 ? 14.673 -2.521 -14.128 1.00 92.56 87 GLY A C 1
ATOM 697 O O . GLY A 1 87 ? 14.895 -1.678 -13.255 1.00 92.56 87 GLY A O 1
ATOM 698 N N . GLN A 1 88 ? 15.533 -2.752 -15.114 1.00 88.62 88 GLN A N 1
ATOM 699 C CA . GLN A 1 88 ? 16.835 -2.089 -15.224 1.00 88.62 88 GLN A CA 1
ATOM 700 C C . GLN A 1 88 ? 16.709 -0.559 -15.385 1.00 88.62 88 GLN A C 1
ATOM 702 O O . GLN A 1 88 ? 15.694 -0.010 -15.842 1.00 88.62 88 GLN A O 1
ATOM 707 N N . SER A 1 89 ? 17.734 0.170 -14.955 1.00 86.31 89 SER A N 1
ATOM 708 C CA . SER A 1 89 ? 17.887 1.606 -15.201 1.00 86.31 89 SER A CA 1
ATOM 709 C C . SER A 1 89 ? 17.748 1.969 -16.675 1.00 86.31 89 SER A C 1
ATOM 711 O O . SER A 1 89 ? 18.279 1.300 -17.552 1.00 86.31 89 SER A O 1
ATOM 713 N N . GLY A 1 90 ? 17.028 3.055 -16.956 1.00 84.31 90 GLY A N 1
ATOM 714 C CA . GLY A 1 90 ? 16.787 3.497 -18.331 1.00 84.31 90 GLY A CA 1
ATOM 715 C C . GLY A 1 90 ? 15.670 2.749 -19.070 1.00 84.31 90 GLY A C 1
ATOM 716 O O . GLY A 1 90 ? 15.310 3.167 -20.164 1.00 84.31 90 GLY A O 1
ATOM 717 N N . ASN A 1 91 ? 15.034 1.729 -18.479 1.00 90.44 91 ASN A N 1
ATOM 718 C CA . ASN A 1 91 ? 13.928 1.002 -19.130 1.00 90.44 91 ASN A CA 1
ATOM 719 C C . ASN A 1 91 ? 12.561 1.699 -19.049 1.00 90.44 91 ASN A C 1
ATOM 721 O O . ASN A 1 91 ? 11.557 1.141 -19.470 1.00 90.44 91 ASN A O 1
ATOM 725 N N . GLY A 1 92 ? 12.502 2.928 -18.534 1.00 90.19 92 GLY A N 1
ATOM 726 C CA . GLY A 1 92 ? 11.276 3.730 -18.566 1.00 90.19 92 GLY A CA 1
ATOM 727 C C . GLY A 1 92 ? 10.359 3.594 -17.347 1.00 90.19 92 GLY A C 1
ATOM 728 O O . GLY A 1 92 ? 9.194 3.968 -17.445 1.00 90.19 92 GLY A O 1
ATOM 729 N N . LYS A 1 93 ? 10.865 3.143 -16.188 1.00 94.00 93 LYS A N 1
ATOM 730 C CA . LYS A 1 93 ? 10.118 3.133 -14.909 1.00 94.00 93 LYS A CA 1
ATOM 731 C C . LYS A 1 93 ? 9.608 4.533 -14.527 1.00 94.00 93 LYS A C 1
ATOM 733 O O . LYS A 1 93 ? 8.405 4.788 -14.548 1.00 94.00 93 LYS A O 1
ATOM 738 N N . THR A 1 94 ? 10.530 5.481 -14.338 1.00 91.69 94 THR A N 1
ATOM 739 C CA . THR A 1 94 ? 10.240 6.896 -14.039 1.00 91.69 94 THR A CA 1
ATOM 740 C C . THR A 1 94 ? 9.445 7.589 -15.157 1.00 91.69 94 THR A C 1
ATOM 742 O O . THR A 1 94 ? 8.620 8.467 -14.885 1.00 91.69 94 THR A O 1
ATOM 745 N N . TYR A 1 95 ? 9.661 7.196 -16.423 1.00 91.88 95 TYR A N 1
ATOM 746 C CA . TYR A 1 95 ? 8.874 7.690 -17.562 1.00 91.88 95 TYR A CA 1
ATOM 747 C C . TYR A 1 95 ? 7.411 7.263 -17.448 1.00 91.88 95 TYR A C 1
ATOM 749 O O . TYR A 1 95 ? 6.516 8.102 -17.497 1.00 91.88 95 TYR A O 1
ATOM 757 N N . THR A 1 96 ? 7.180 5.971 -17.215 1.00 94.94 96 THR A N 1
ATOM 758 C CA . THR A 1 96 ? 5.841 5.406 -17.057 1.00 94.94 96 THR A CA 1
ATOM 759 C C . THR A 1 96 ? 5.125 6.012 -15.856 1.00 94.94 96 THR A C 1
ATOM 761 O O . THR A 1 96 ? 3.997 6.473 -15.986 1.00 94.94 96 THR A O 1
ATOM 764 N N . MET A 1 97 ? 5.795 6.094 -14.704 1.00 95.00 97 MET A N 1
ATOM 765 C CA . MET A 1 97 ? 5.212 6.682 -13.494 1.00 95.00 97 MET A CA 1
ATOM 766 C C . MET A 1 97 ? 4.918 8.182 -13.637 1.00 95.00 97 MET A C 1
ATOM 768 O O . MET A 1 97 ? 3.966 8.672 -13.037 1.00 95.00 97 MET A O 1
ATOM 772 N N . GLY A 1 98 ? 5.671 8.904 -14.474 1.00 91.06 98 GLY A N 1
ATOM 773 C CA . GLY A 1 98 ? 5.482 10.342 -14.697 1.00 91.06 98 GLY A CA 1
ATOM 774 C C . GLY A 1 98 ? 6.239 11.232 -13.708 1.00 91.06 98 GLY A C 1
ATOM 775 O O . GLY A 1 98 ? 5.835 12.363 -13.477 1.00 91.06 98 GLY A O 1
ATOM 776 N N . LEU A 1 99 ? 7.343 10.744 -13.130 1.00 87.12 99 LEU A N 1
ATOM 777 C CA . LEU A 1 99 ? 8.132 11.479 -12.124 1.00 87.12 99 LEU A CA 1
ATOM 778 C C . LEU A 1 99 ? 9.285 12.319 -12.708 1.00 87.12 99 LEU A C 1
ATOM 780 O O . LEU A 1 99 ? 9.994 12.991 -11.971 1.00 87.12 99 LEU A O 1
ATOM 784 N N . HIS A 1 100 ? 9.518 12.262 -14.022 1.00 71.31 100 HIS A N 1
ATOM 785 C CA . HIS A 1 100 ? 10.694 12.861 -14.669 1.00 71.31 100 HIS A CA 1
ATOM 786 C C . HIS A 1 100 ? 10.456 14.275 -15.228 1.00 71.31 100 HIS A C 1
ATOM 788 O O . HIS A 1 100 ? 11.418 15.001 -15.471 1.00 71.31 100 HIS A O 1
ATOM 794 N N . LYS A 1 101 ? 9.198 14.658 -15.482 1.00 66.50 101 LYS A N 1
ATOM 795 C CA . LYS A 1 101 ? 8.810 15.958 -16.047 1.00 66.50 101 LYS A CA 1
ATOM 796 C C . LYS A 1 101 ? 7.410 16.341 -15.566 1.00 66.50 101 LYS A C 1
ATOM 798 O O . LYS A 1 101 ? 6.517 15.498 -15.536 1.00 66.50 101 LYS A O 1
ATOM 803 N N . ASN A 1 102 ? 7.210 17.622 -15.253 1.00 62.62 102 ASN A N 1
ATOM 804 C CA . ASN A 1 102 ? 5.889 18.178 -14.943 1.00 62.62 102 ASN A CA 1
ATOM 805 C C . ASN A 1 102 ? 5.098 18.370 -16.243 1.00 62.62 102 ASN A C 1
ATOM 807 O O . ASN A 1 102 ? 5.049 19.465 -16.792 1.00 62.62 102 ASN A O 1
ATOM 811 N N . LEU A 1 103 ? 4.538 17.279 -16.755 1.00 64.12 103 LEU A N 1
ATOM 812 C CA . LEU A 1 103 ? 3.794 17.235 -18.011 1.00 64.12 103 LEU A CA 1
ATOM 813 C C . LEU A 1 103 ? 2.284 17.276 -17.747 1.00 64.12 103 LEU A C 1
ATOM 815 O O . LEU A 1 103 ? 1.561 16.339 -18.077 1.00 64.12 103 LEU A O 1
ATOM 819 N N . GLN A 1 104 ? 1.802 18.332 -17.089 1.00 67.75 104 GLN A N 1
ATOM 820 C CA . GLN A 1 104 ? 0.356 18.550 -17.005 1.00 67.75 104 GLN A CA 1
ATOM 821 C C . GLN A 1 104 ? -0.187 18.767 -18.426 1.00 67.75 104 GLN A C 1
ATOM 823 O O . GLN A 1 104 ? 0.392 19.539 -19.186 1.00 67.75 104 GLN A O 1
ATOM 828 N N . ASN A 1 105 ? -1.284 18.091 -18.775 1.00 67.62 105 ASN A N 1
ATOM 829 C CA . ASN A 1 105 ? -1.956 18.193 -20.080 1.00 67.62 105 ASN A CA 1
ATOM 830 C C . ASN A 1 105 ? -1.125 17.748 -21.308 1.00 67.62 105 ASN A C 1
ATOM 832 O O . ASN A 1 105 ? -1.476 18.088 -22.433 1.00 67.62 105 ASN A O 1
ATOM 836 N N . ASP A 1 106 ? -0.056 16.970 -21.114 1.00 79.94 106 ASP A N 1
ATOM 837 C CA . ASP A 1 106 ? 0.681 16.311 -22.205 1.00 79.94 106 ASP A CA 1
ATOM 838 C C . ASP A 1 106 ? 0.105 14.910 -22.463 1.00 79.94 106 ASP A C 1
ATOM 840 O O . ASP A 1 106 ? -0.190 14.164 -21.523 1.00 79.94 106 ASP A O 1
ATOM 844 N N . GLU A 1 107 ? 0.016 14.496 -23.725 1.00 80.81 107 GLU A N 1
ATOM 845 C CA . GLU A 1 107 ? -0.376 13.130 -24.102 1.00 80.81 107 GLU A CA 1
ATOM 846 C C . GLU A 1 107 ? 0.572 12.065 -23.516 1.00 80.81 107 GLU A C 1
ATOM 848 O O . GLU A 1 107 ? 0.182 10.926 -23.249 1.00 80.81 107 GLU A O 1
ATOM 853 N N . ASN A 1 108 ? 1.814 12.442 -23.220 1.00 84.38 108 ASN A N 1
ATOM 854 C CA . ASN A 1 108 ? 2.835 11.592 -22.620 1.00 84.38 108 ASN A CA 1
ATOM 855 C C . ASN A 1 108 ? 2.868 11.650 -21.087 1.00 84.38 108 ASN A C 1
ATOM 857 O O . ASN A 1 108 ? 3.785 11.085 -20.473 1.00 84.38 108 ASN A O 1
ATOM 861 N N . CYS A 1 109 ? 1.897 12.309 -20.446 1.00 89.56 109 CYS A N 1
ATOM 862 C CA . CYS A 1 109 ? 1.813 12.320 -18.991 1.00 89.56 109 CYS A CA 1
ATOM 863 C C . CYS A 1 109 ? 1.693 10.889 -18.437 1.00 89.56 109 CYS A C 1
ATOM 865 O O . CYS A 1 109 ? 1.010 10.025 -18.998 1.00 89.56 109 CYS A O 1
ATOM 867 N N . GLY A 1 110 ? 2.432 10.630 -17.356 1.00 93.38 110 GLY A N 1
ATOM 868 C CA . GLY A 1 110 ? 2.549 9.296 -16.772 1.00 93.38 110 GLY A CA 1
ATOM 869 C C . GLY A 1 110 ? 1.368 8.909 -15.887 1.00 93.38 110 GLY A C 1
ATOM 870 O O . GLY A 1 110 ? 0.401 9.657 -15.720 1.00 93.38 110 GLY A O 1
ATOM 871 N N . LEU A 1 111 ? 1.474 7.725 -15.285 1.00 96.31 111 LEU A N 1
ATOM 872 C CA . LEU A 1 111 ? 0.413 7.119 -14.481 1.00 96.31 111 LEU A CA 1
ATOM 873 C C . LEU A 1 111 ? -0.032 8.006 -13.312 1.00 96.31 111 LEU A C 1
ATOM 875 O O . LEU A 1 111 ? -1.233 8.131 -13.081 1.00 96.31 111 LEU A O 1
ATOM 879 N N . ILE A 1 112 ? 0.903 8.650 -12.603 1.00 96.06 112 ILE A N 1
ATOM 880 C CA . ILE A 1 112 ? 0.584 9.491 -11.438 1.00 96.06 112 ILE A CA 1
ATOM 881 C C . ILE A 1 112 ? -0.241 10.706 -11.864 1.00 96.06 112 ILE A C 1
ATOM 883 O O . ILE A 1 112 ? -1.292 10.967 -11.283 1.00 96.06 112 ILE A O 1
ATOM 887 N N . THR A 1 113 ? 0.191 11.419 -12.908 1.00 94.12 113 THR A N 1
ATOM 888 C CA . THR A 1 113 ? -0.488 12.636 -13.375 1.00 94.12 113 THR A CA 1
ATOM 889 C C . THR A 1 113 ? -1.922 12.341 -13.816 1.00 94.12 113 THR A C 1
ATOM 891 O O . THR A 1 113 ? -2.850 13.040 -13.415 1.00 94.12 113 THR A O 1
ATOM 894 N N . ARG A 1 114 ? -2.115 11.256 -14.578 1.00 94.88 114 ARG A N 1
ATOM 895 C CA . ARG A 1 114 ? -3.442 10.792 -15.013 1.00 94.88 114 ARG A CA 1
ATOM 896 C C . ARG A 1 114 ? -4.318 10.374 -13.832 1.00 94.88 114 ARG A C 1
ATOM 898 O O . ARG A 1 114 ? -5.504 10.691 -13.804 1.00 94.88 114 ARG A O 1
ATOM 905 N N . SER A 1 115 ? -3.728 9.710 -12.837 1.00 96.75 115 SER A N 1
ATOM 906 C CA . SER A 1 115 ? -4.436 9.268 -11.631 1.00 96.75 115 SER A CA 1
ATOM 907 C C . SER A 1 115 ? -4.907 10.434 -10.773 1.00 96.75 115 SER A C 1
ATOM 909 O O . SER A 1 115 ? -6.046 10.404 -10.322 1.00 96.75 115 SER A O 1
ATOM 911 N N . ILE A 1 116 ? -4.080 11.471 -10.595 1.00 95.88 116 ILE A N 1
ATOM 912 C CA . ILE A 1 116 ? -4.467 12.698 -9.883 1.00 95.88 116 ILE A CA 1
ATOM 913 C C . ILE A 1 116 ? -5.714 13.306 -10.533 1.00 95.88 116 ILE A C 1
ATOM 915 O O . ILE A 1 116 ? -6.727 13.470 -9.856 1.00 95.88 116 ILE A O 1
ATOM 919 N N . SER A 1 117 ? -5.681 13.555 -11.849 1.00 94.12 117 SER A N 1
ATOM 920 C CA . SER A 1 117 ? -6.836 14.118 -12.562 1.00 94.12 117 SER A CA 1
ATOM 921 C C . SER A 1 117 ? -8.088 13.250 -12.419 1.00 94.12 117 SER A C 1
ATOM 923 O O . SER A 1 117 ? -9.168 13.765 -12.134 1.00 94.12 117 SER A O 1
ATOM 925 N N . ALA A 1 118 ? -7.953 11.933 -12.583 1.00 95.25 118 ALA A N 1
ATOM 926 C CA . ALA A 1 118 ? -9.076 11.005 -12.520 1.00 95.25 118 ALA A CA 1
ATOM 927 C C . ALA A 1 118 ? -9.688 10.879 -11.115 1.00 95.25 118 ALA A C 1
ATOM 929 O O . ALA A 1 118 ? -10.913 10.845 -10.995 1.00 95.25 118 ALA A O 1
ATOM 930 N N . ILE A 1 119 ? -8.857 10.815 -10.066 1.00 95.94 119 ILE A N 1
ATOM 931 C CA . ILE A 1 119 ? -9.305 10.742 -8.666 1.00 95.94 119 ILE A CA 1
ATOM 932 C C . ILE A 1 119 ? -10.010 12.037 -8.291 1.00 95.94 119 ILE A C 1
ATOM 934 O O . ILE A 1 119 ? -11.142 11.991 -7.820 1.00 95.94 119 ILE A O 1
ATOM 938 N N . CYS A 1 120 ? -9.383 13.189 -8.537 1.00 93.88 120 CYS A N 1
ATOM 939 C CA . CYS A 1 120 ? -9.969 14.479 -8.191 1.00 93.88 120 CYS A CA 1
ATOM 940 C C . CYS A 1 120 ? -11.282 14.740 -8.947 1.00 93.88 120 CYS A C 1
ATOM 942 O O . CYS A 1 120 ? -12.213 15.274 -8.348 1.00 93.88 120 CYS A O 1
ATOM 944 N N . SER A 1 121 ? -11.398 14.323 -10.218 1.00 92.56 121 SER A N 1
ATOM 945 C CA . SER A 1 121 ? -12.665 14.407 -10.967 1.00 92.56 121 SER A CA 1
ATOM 946 C C . SER A 1 121 ? -13.756 13.544 -10.335 1.00 92.56 121 SER A C 1
ATOM 948 O O . SER A 1 121 ? -14.819 14.058 -10.000 1.00 92.56 121 SER A O 1
ATOM 950 N N . ARG A 1 122 ? -13.481 12.254 -10.093 1.00 91.44 122 ARG A N 1
ATOM 951 C CA . ARG A 1 122 ? -14.466 11.326 -9.511 1.00 91.44 122 ARG A CA 1
ATOM 952 C C . ARG A 1 122 ? -14.874 11.718 -8.090 1.00 91.44 122 ARG A C 1
ATOM 954 O O . ARG A 1 122 ? -16.043 11.613 -7.740 1.00 91.44 122 ARG A O 1
ATOM 961 N N . VAL A 1 123 ? -13.934 12.201 -7.277 1.00 90.56 123 VAL A N 1
ATOM 962 C CA . VAL A 1 123 ? -14.235 12.728 -5.937 1.00 90.56 123 VAL A CA 1
ATOM 963 C C . VAL A 1 123 ? -15.129 13.958 -6.036 1.00 90.56 123 VAL A C 1
ATOM 965 O O . VAL A 1 123 ? -16.122 14.039 -5.325 1.00 90.56 123 VAL A O 1
ATOM 968 N N . ARG A 1 124 ? -14.841 14.892 -6.951 1.00 88.88 124 ARG A N 1
ATOM 969 C CA . ARG A 1 124 ? -15.686 16.074 -7.168 1.00 88.88 124 ARG A CA 1
ATOM 970 C C . ARG A 1 124 ? -17.099 15.697 -7.614 1.00 88.88 124 ARG A C 1
ATOM 972 O O . ARG A 1 124 ? -18.059 16.283 -7.129 1.00 88.88 124 ARG A O 1
ATOM 979 N N . GLU A 1 125 ? -17.230 14.715 -8.501 1.00 86.56 125 GLU A N 1
ATOM 980 C CA . GLU A 1 125 ? -18.529 14.169 -8.909 1.00 86.56 125 GLU A CA 1
ATOM 981 C C . GLU A 1 125 ? -19.291 13.576 -7.715 1.00 86.56 125 GLU A C 1
ATOM 983 O O . GLU A 1 125 ? -20.462 13.895 -7.529 1.00 86.56 125 GLU A O 1
ATOM 988 N N . GLN A 1 126 ? -18.624 12.798 -6.854 1.00 82.38 126 GLN A N 1
ATOM 989 C CA . GLN A 1 126 ? -19.222 12.280 -5.617 1.00 82.38 126 GLN A CA 1
ATOM 990 C C . GLN A 1 126 ? -19.654 13.402 -4.663 1.00 82.38 126 GLN A C 1
ATOM 992 O O . GLN A 1 126 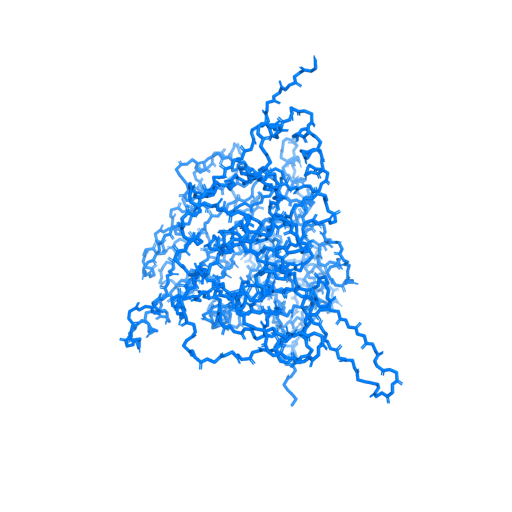? -20.746 13.331 -4.107 1.00 82.38 126 GLN A O 1
ATOM 997 N N . CYS A 1 127 ? -18.845 14.455 -4.512 1.00 81.81 127 CYS A N 1
ATOM 998 C CA . CYS A 1 127 ? -19.193 15.620 -3.696 1.00 81.81 127 CYS A CA 1
ATOM 999 C C . CYS A 1 127 ? -20.430 16.355 -4.228 1.00 81.81 127 CYS A C 1
ATOM 1001 O O . CYS A 1 127 ? -21.259 16.790 -3.440 1.00 81.81 127 CYS A O 1
ATOM 1003 N N . ASN A 1 128 ? -20.568 16.483 -5.551 1.00 81.00 128 ASN A N 1
ATOM 1004 C CA . ASN A 1 128 ? -21.712 17.158 -6.172 1.00 81.00 128 ASN A CA 1
ATOM 1005 C C . ASN A 1 128 ? -23.022 16.369 -6.029 1.00 81.00 128 ASN A C 1
ATOM 100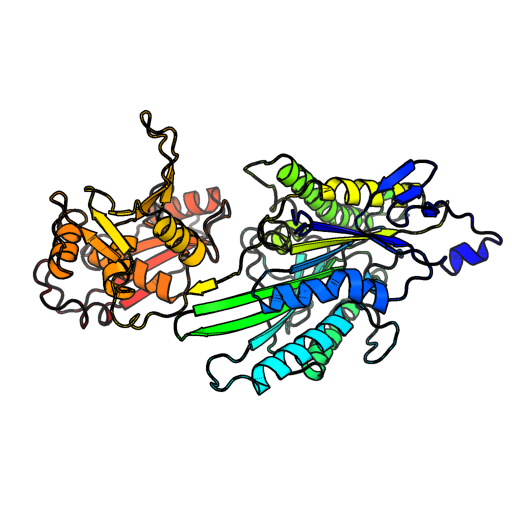7 O O . ASN A 1 128 ? -24.097 16.962 -6.066 1.00 81.00 128 ASN A O 1
ATOM 1011 N N . LEU A 1 129 ? -22.934 15.042 -5.910 1.00 77.38 129 LEU A N 1
ATOM 1012 C CA . LEU A 1 129 ? -24.081 14.147 -5.741 1.00 77.38 129 LEU A CA 1
ATOM 1013 C C . LEU A 1 129 ? -24.457 13.925 -4.267 1.00 77.38 129 LEU A C 1
ATOM 1015 O O . LEU A 1 129 ? -25.514 13.364 -3.990 1.00 77.38 129 LEU A O 1
ATOM 1019 N N . ALA A 1 130 ? -23.599 14.318 -3.323 1.00 68.25 130 ALA A N 1
ATOM 1020 C CA . ALA A 1 130 ? -23.839 14.124 -1.901 1.00 68.25 130 ALA A CA 1
ATOM 1021 C C . ALA A 1 130 ? -24.834 15.168 -1.363 1.00 68.25 130 ALA A C 1
ATOM 1023 O O . ALA A 1 130 ? -24.547 16.363 -1.344 1.00 68.25 130 ALA A O 1
ATOM 1024 N N . GLU A 1 131 ? -25.993 14.708 -0.885 1.00 61.09 131 GLU A N 1
ATOM 1025 C CA . GLU A 1 131 ? -27.007 15.560 -0.242 1.00 61.09 131 GLU A CA 1
ATOM 1026 C C . GLU A 1 131 ? -26.567 16.044 1.157 1.00 61.09 131 GLU A C 1
ATOM 1028 O O . GLU A 1 131 ? -26.991 17.104 1.616 1.00 61.09 131 GLU A O 1
ATOM 1033 N N . GLU A 1 132 ? -25.667 15.305 1.820 1.00 59.00 132 GLU A N 1
ATOM 1034 C CA . GLU A 1 132 ? -25.154 15.591 3.165 1.00 59.00 132 GLU A CA 1
ATOM 1035 C C . GLU A 1 132 ? -23.642 15.881 3.158 1.00 59.00 132 GLU A C 1
ATOM 1037 O O . GLU A 1 132 ? -22.839 15.092 2.654 1.00 59.00 132 GLU A O 1
ATOM 1042 N N . GLN A 1 133 ? -23.227 16.983 3.797 1.00 58.78 133 GLN A N 1
ATOM 1043 C CA . GLN A 1 133 ? -21.815 17.394 3.895 1.00 58.78 133 GLN A CA 1
ATOM 1044 C C . GLN A 1 133 ? -20.933 16.431 4.718 1.00 58.78 133 GLN A C 1
ATOM 1046 O O . GLN A 1 133 ? -19.709 16.483 4.602 1.00 58.78 133 GLN A O 1
ATOM 1051 N N . GLU A 1 134 ? -21.513 15.550 5.544 1.00 57.31 134 GLU A N 1
ATOM 1052 C CA . GLU A 1 134 ? -20.755 14.647 6.429 1.00 57.31 134 GLU A CA 1
ATOM 1053 C C . GLU A 1 134 ? -20.047 13.491 5.690 1.00 57.31 134 GLU A C 1
ATOM 1055 O O . GLU A 1 134 ? -19.186 12.852 6.293 1.00 57.31 134 GLU A O 1
ATOM 1060 N N . ASN A 1 135 ? -20.341 13.259 4.400 1.00 65.81 135 ASN A N 1
ATOM 1061 C CA . ASN A 1 135 ? -19.781 12.154 3.604 1.00 65.81 135 ASN A CA 1
ATOM 1062 C C . ASN A 1 135 ? -18.701 12.573 2.589 1.00 65.81 135 ASN A C 1
ATOM 1064 O O . ASN A 1 135 ? -18.332 11.791 1.708 1.00 65.81 135 ASN A O 1
ATOM 1068 N N . LEU A 1 136 ? -18.201 13.808 2.676 1.00 78.50 136 LEU A N 1
ATOM 1069 C CA . LEU A 1 136 ? -17.247 14.328 1.698 1.00 78.50 136 LEU A CA 1
ATOM 1070 C C . LEU A 1 136 ? -15.881 13.619 1.818 1.00 78.50 136 LEU A C 1
ATOM 1072 O O . LEU A 1 136 ? -15.316 13.557 2.914 1.00 78.50 136 LEU A O 1
ATOM 1076 N N . PRO A 1 137 ? -15.319 13.095 0.712 1.00 86.75 137 PRO A N 1
ATOM 1077 C CA . PRO A 1 137 ? -13.987 12.504 0.716 1.00 86.75 137 PRO A CA 1
ATOM 1078 C C . PRO A 1 137 ? -12.901 13.540 1.038 1.00 86.75 137 PRO A C 1
ATOM 1080 O O . PRO A 1 137 ? -12.780 14.563 0.365 1.00 86.75 137 PRO A O 1
ATOM 1083 N N . GLU A 1 138 ? -12.049 13.248 2.020 1.00 90.19 138 GLU A N 1
ATOM 1084 C CA . GLU A 1 138 ? -10.826 14.008 2.275 1.00 90.19 138 GLU A CA 1
ATOM 1085 C C . GLU A 1 138 ? -9.651 13.410 1.497 1.00 90.19 138 GLU A C 1
ATOM 1087 O O . GLU A 1 138 ? -9.311 12.235 1.668 1.00 90.19 138 GLU A O 1
ATOM 1092 N N . LEU A 1 139 ? -8.992 14.236 0.679 1.00 94.81 139 LEU A N 1
ATOM 1093 C CA . LEU A 1 139 ? -7.800 13.857 -0.072 1.00 94.81 139 LEU A CA 1
ATOM 1094 C C . LEU A 1 139 ? -6.526 14.362 0.608 1.00 94.81 139 LEU A C 1
ATOM 1096 O O . LEU A 1 139 ? -6.420 15.510 1.048 1.00 94.81 139 LEU A O 1
ATOM 1100 N N . SER A 1 140 ? -5.512 13.504 0.656 1.00 95.62 140 SER A N 1
ATOM 1101 C CA . SER A 1 140 ? -4.162 13.909 1.048 1.00 95.62 140 SER A CA 1
ATOM 1102 C C . SER A 1 140 ? -3.099 13.128 0.289 1.00 95.62 140 SER A C 1
ATOM 1104 O O . SER A 1 140 ? -3.366 12.060 -0.255 1.00 95.62 140 SER A O 1
ATOM 1106 N N . VAL A 1 141 ? -1.886 13.670 0.242 1.00 96.44 141 VAL A N 1
ATOM 1107 C CA . VAL A 1 141 ? -0.756 13.109 -0.499 1.00 96.44 141 VAL A CA 1
ATOM 1108 C C . VAL A 1 141 ? 0.471 13.024 0.401 1.00 96.44 141 VAL A C 1
ATOM 1110 O O . VAL A 1 141 ? 0.741 13.941 1.178 1.00 96.44 141 VAL A O 1
ATOM 1113 N N . SER A 1 142 ? 1.238 11.942 0.271 1.00 95.81 142 SER A N 1
ATOM 1114 C CA . SER A 1 142 ? 2.613 11.853 0.776 1.00 95.81 142 SER A CA 1
ATOM 1115 C C . SER A 1 142 ? 3.571 11.522 -0.358 1.00 95.81 142 SER A C 1
ATOM 1117 O O . SER A 1 142 ? 3.216 10.767 -1.264 1.00 95.81 142 SER A O 1
ATOM 1119 N N . PHE A 1 143 ? 4.801 12.022 -0.282 1.00 95.94 143 PHE A N 1
ATOM 1120 C CA . PHE A 1 143 ? 5.833 11.696 -1.256 1.00 95.94 143 PHE A CA 1
ATOM 1121 C C . PHE A 1 143 ? 7.166 11.464 -0.550 1.00 95.94 143 PHE A C 1
ATOM 1123 O O . PHE A 1 143 ? 7.675 12.347 0.138 1.00 95.94 143 PHE A O 1
ATOM 1130 N N . ILE A 1 144 ? 7.712 10.259 -0.698 1.00 94.50 144 ILE A N 1
ATOM 1131 C CA . ILE A 1 144 ? 8.962 9.862 -0.055 1.00 94.50 144 ILE A CA 1
ATOM 1132 C C . ILE A 1 144 ? 9.963 9.304 -1.059 1.00 94.50 144 ILE A C 1
ATOM 1134 O O . ILE A 1 144 ? 9.603 8.757 -2.105 1.00 94.50 144 ILE A O 1
ATOM 1138 N N . GLU A 1 145 ? 11.230 9.396 -0.682 1.00 92.69 145 GLU A N 1
ATOM 1139 C CA . GLU A 1 145 ? 12.348 8.760 -1.360 1.00 92.69 145 GLU A CA 1
ATOM 1140 C C . GLU A 1 145 ? 13.065 7.815 -0.395 1.00 92.69 145 GLU A C 1
ATOM 1142 O O . GLU A 1 145 ? 13.377 8.180 0.737 1.00 92.69 145 GLU A O 1
ATOM 1147 N N . ILE A 1 146 ? 13.371 6.603 -0.848 1.0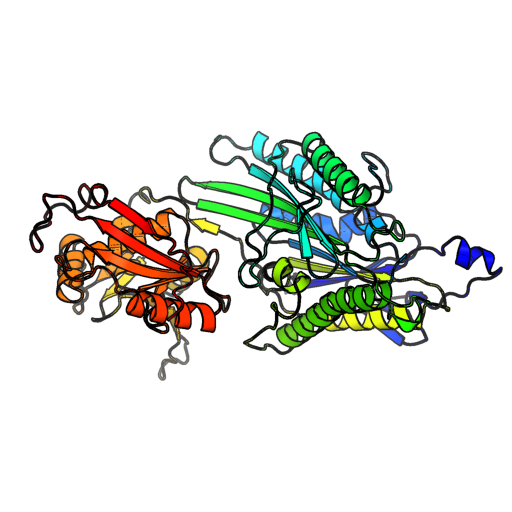0 91.00 146 ILE A N 1
ATOM 1148 C CA . ILE A 1 146 ? 14.245 5.669 -0.143 1.00 91.00 146 ILE A CA 1
ATOM 1149 C C . ILE A 1 146 ? 15.568 5.633 -0.891 1.00 91.00 146 ILE A C 1
ATOM 1151 O O . ILE A 1 146 ? 15.647 5.164 -2.027 1.00 91.00 146 ILE A O 1
ATOM 1155 N N . TYR A 1 147 ? 16.610 6.137 -0.242 1.00 86.69 147 TYR A N 1
ATOM 1156 C CA . TYR A 1 147 ? 17.959 6.180 -0.784 1.00 86.69 147 TYR A CA 1
ATOM 1157 C C . TYR A 1 147 ? 18.934 5.666 0.264 1.00 86.69 147 TYR A C 1
ATOM 1159 O O . TYR A 1 147 ? 18.977 6.188 1.380 1.00 86.69 147 TYR A O 1
ATOM 1167 N N . ASN A 1 148 ? 19.735 4.668 -0.110 1.00 82.69 148 ASN A N 1
ATOM 1168 C CA . ASN A 1 148 ? 20.772 4.098 0.745 1.00 82.69 148 ASN A CA 1
ATOM 1169 C C . ASN A 1 148 ? 20.236 3.635 2.121 1.00 82.69 148 ASN A C 1
ATOM 1171 O O . ASN A 1 148 ? 20.759 4.048 3.158 1.00 82.69 148 ASN A O 1
ATOM 1175 N N . GLU A 1 149 ? 19.158 2.836 2.119 1.00 85.00 149 GLU A N 1
ATOM 1176 C CA . GLU A 1 149 ? 18.468 2.329 3.325 1.00 85.00 149 GLU A CA 1
ATOM 1177 C C . GLU A 1 149 ? 18.030 3.431 4.309 1.00 85.00 149 GLU A C 1
ATOM 1179 O O . GLU A 1 149 ? 17.981 3.246 5.524 1.00 85.00 149 GLU A O 1
ATOM 1184 N N . LYS A 1 150 ? 17.709 4.616 3.785 1.00 87.31 150 LYS A N 1
ATOM 1185 C CA . LYS A 1 150 ? 17.170 5.740 4.554 1.00 87.31 150 LYS A CA 1
ATOM 1186 C C . LYS A 1 150 ? 15.966 6.328 3.836 1.00 87.31 150 LYS A C 1
ATOM 1188 O O . LYS A 1 150 ? 15.986 6.484 2.616 1.00 87.31 150 LYS A O 1
ATOM 1193 N N . VAL A 1 151 ? 14.934 6.661 4.606 1.00 90.75 151 VAL A N 1
ATOM 1194 C CA . VAL A 1 151 ? 13.716 7.314 4.107 1.00 90.75 151 VAL A CA 1
ATOM 1195 C C . VAL A 1 151 ? 13.892 8.821 4.192 1.00 90.75 151 VAL A C 1
ATOM 1197 O O . VAL A 1 151 ? 14.340 9.327 5.215 1.00 90.75 151 VAL A O 1
ATOM 1200 N N . TYR A 1 152 ? 13.506 9.527 3.141 1.00 91.81 152 TYR A N 1
ATOM 1201 C CA . TYR A 1 152 ? 13.506 10.978 3.045 1.00 91.81 152 TYR A CA 1
ATOM 1202 C C . TYR A 1 152 ? 12.098 11.439 2.711 1.00 91.81 152 TYR A C 1
ATOM 1204 O O . TYR A 1 152 ? 11.469 10.928 1.784 1.00 91.81 152 TYR A O 1
ATOM 1212 N N . ASP A 1 153 ? 11.600 12.388 3.492 1.00 93.81 153 ASP A N 1
ATOM 1213 C CA . ASP A 1 153 ? 10.281 12.970 3.296 1.00 93.81 153 ASP A CA 1
ATOM 1214 C C . ASP A 1 153 ? 10.391 14.181 2.371 1.00 93.81 153 ASP A C 1
ATOM 1216 O O . ASP A 1 153 ? 10.809 15.260 2.799 1.00 93.81 153 ASP A O 1
ATOM 1220 N N . LEU A 1 154 ? 10.010 13.990 1.106 1.00 93.94 154 LEU A N 1
ATOM 1221 C CA . LEU A 1 154 ? 10.154 14.992 0.051 1.00 93.94 154 LEU A CA 1
ATOM 1222 C C . LEU A 1 154 ? 9.189 16.172 0.209 1.00 93.94 154 LEU A C 1
ATOM 1224 O O . LEU A 1 154 ? 9.322 17.143 -0.529 1.00 93.94 154 LEU A O 1
ATOM 1228 N N . LEU A 1 155 ? 8.228 16.102 1.136 1.00 94.25 155 LEU A N 1
ATOM 1229 C CA . LEU A 1 155 ? 7.255 17.168 1.407 1.00 94.25 155 LEU A CA 1
ATOM 1230 C C . LEU A 1 155 ? 7.491 17.861 2.756 1.00 94.25 155 LEU A C 1
ATOM 1232 O O . LEU A 1 155 ? 6.724 18.752 3.133 1.00 94.25 155 LEU A O 1
ATOM 1236 N N . SER A 1 156 ? 8.515 17.436 3.502 1.00 92.12 156 SER A N 1
ATOM 1237 C CA . SER A 1 156 ? 8.889 18.039 4.781 1.00 92.12 156 SER A CA 1
ATOM 1238 C C . SER A 1 156 ? 9.788 19.262 4.598 1.00 92.12 156 SER A C 1
ATOM 1240 O O . SER A 1 156 ? 10.494 19.399 3.602 1.00 92.12 156 SER A O 1
ATOM 1242 N N . GLN A 1 157 ? 9.831 20.134 5.609 1.00 87.19 157 GLN A N 1
ATOM 1243 C CA . GLN A 1 157 ? 10.775 21.260 5.632 1.00 87.19 157 GLN A CA 1
ATOM 1244 C C . GLN A 1 157 ? 12.241 20.789 5.693 1.00 87.19 157 GLN A C 1
ATOM 1246 O O . GLN A 1 157 ? 13.118 21.443 5.138 1.00 87.19 157 GLN A O 1
ATOM 1251 N N . ASN A 1 158 ? 12.490 19.627 6.306 1.00 86.81 158 ASN A N 1
ATOM 1252 C CA . ASN A 1 158 ? 13.816 19.023 6.466 1.00 86.81 158 ASN A CA 1
ATOM 1253 C C . ASN A 1 158 ? 14.032 17.855 5.485 1.00 86.81 158 ASN A C 1
ATOM 1255 O O . ASN A 1 158 ? 14.610 16.835 5.850 1.00 86.81 158 ASN A O 1
ATOM 1259 N N . PHE A 1 159 ? 13.575 17.985 4.235 1.00 85.25 159 PHE A N 1
ATOM 1260 C CA . PHE A 1 159 ? 13.609 16.913 3.224 1.00 85.25 159 PHE A CA 1
ATOM 1261 C C . PHE A 1 159 ? 15.017 16.383 2.886 1.00 85.25 159 PHE A C 1
ATOM 1263 O O . PHE A 1 159 ? 15.164 15.330 2.264 1.00 85.25 159 PHE A O 1
ATOM 1270 N N . THR A 1 160 ? 16.069 17.104 3.277 1.00 84.19 160 THR A N 1
ATOM 1271 C CA . THR A 1 160 ? 17.471 16.696 3.116 1.00 84.19 160 THR A CA 1
ATOM 1272 C C . THR A 1 160 ? 17.940 15.719 4.196 1.00 84.19 160 THR A C 1
ATOM 1274 O O . THR A 1 160 ? 18.925 15.002 3.981 1.00 84.19 160 THR A O 1
ATOM 1277 N N . GLU A 1 161 ? 17.241 15.650 5.331 1.00 86.50 161 GLU A N 1
ATOM 1278 C CA . GLU A 1 161 ? 17.558 14.775 6.455 1.00 86.50 161 GLU A CA 1
ATOM 1279 C C . GLU A 1 161 ? 16.728 13.484 6.416 1.00 86.50 161 GLU A C 1
ATOM 1281 O O . GLU A 1 161 ? 15.558 13.491 6.029 1.00 86.50 161 GLU A O 1
ATOM 1286 N N . PRO A 1 162 ? 17.322 12.339 6.799 1.00 87.12 162 PRO A N 1
ATOM 1287 C CA . PRO A 1 162 ? 16.592 11.086 6.833 1.00 87.12 162 PRO A CA 1
ATOM 1288 C C . PRO A 1 162 ? 15.589 11.067 7.988 1.00 87.12 162 PRO A C 1
ATOM 1290 O O . PRO A 1 162 ? 15.903 11.434 9.121 1.00 87.12 162 PRO A O 1
ATOM 1293 N N . VAL A 1 163 ? 14.405 10.530 7.719 1.00 86.00 163 VAL A N 1
ATOM 1294 C CA . VAL A 1 163 ? 13.404 10.221 8.737 1.00 86.00 163 VAL A CA 1
ATOM 1295 C C . VAL A 1 163 ? 13.959 9.136 9.659 1.00 86.00 163 VAL A C 1
ATOM 1297 O O . VAL A 1 163 ? 14.419 8.083 9.210 1.00 86.00 163 VAL A O 1
ATOM 1300 N N . ASN A 1 164 ? 13.913 9.384 10.968 1.00 75.25 164 ASN A N 1
ATOM 1301 C CA . ASN A 1 164 ? 14.395 8.431 11.960 1.00 75.25 164 ASN A CA 1
ATOM 1302 C C . ASN A 1 164 ? 13.387 7.282 12.130 1.00 75.25 164 ASN A C 1
ATOM 1304 O O . ASN A 1 164 ? 12.363 7.426 12.802 1.00 75.25 164 ASN A O 1
ATOM 1308 N N . LEU A 1 165 ? 13.684 6.137 11.515 1.00 66.12 165 LEU A N 1
ATOM 1309 C CA . LEU A 1 165 ? 12.924 4.902 11.688 1.00 66.12 165 LEU A CA 1
ATOM 1310 C C . LEU A 1 165 ? 13.252 4.285 13.054 1.00 66.12 165 LEU A C 1
ATOM 1312 O O . LEU A 1 165 ? 14.139 3.436 13.173 1.00 66.12 165 LEU A O 1
ATOM 1316 N N . LYS A 1 166 ? 12.538 4.696 14.107 1.00 55.19 166 LYS A N 1
ATOM 1317 C CA . LYS A 1 166 ? 12.656 4.045 15.419 1.00 55.19 166 LYS A CA 1
ATOM 1318 C C . LYS A 1 166 ? 12.316 2.556 15.283 1.00 55.19 166 LYS A C 1
ATOM 1320 O O . LYS A 1 166 ? 11.245 2.203 14.794 1.00 55.19 166 LYS A O 1
ATOM 1325 N N . MET A 1 167 ? 13.242 1.691 15.702 1.00 50.94 167 MET A N 1
ATOM 1326 C CA . MET A 1 167 ? 13.088 0.226 15.718 1.00 50.94 167 MET A CA 1
ATOM 1327 C C . MET A 1 167 ? 12.689 -0.399 14.364 1.00 50.94 167 MET A C 1
ATOM 1329 O O . MET A 1 167 ? 11.961 -1.389 14.343 1.00 50.94 167 MET A O 1
ATOM 1333 N N . TYR A 1 168 ? 13.152 0.163 13.237 1.00 52.66 168 TYR A N 1
ATOM 1334 C CA . TYR A 1 168 ? 12.806 -0.303 11.881 1.00 52.66 168 TYR A CA 1
ATOM 1335 C C . TYR A 1 168 ? 11.301 -0.256 11.577 1.00 52.66 168 TYR A C 1
ATOM 1337 O O . TYR A 1 168 ? 10.790 -1.080 10.826 1.00 52.66 168 TYR A O 1
ATOM 1345 N N . LYS A 1 169 ? 10.567 0.696 12.164 1.00 54.88 169 LYS A N 1
ATOM 1346 C CA . LYS A 1 169 ? 9.143 0.884 11.889 1.00 54.88 169 LYS A CA 1
ATOM 1347 C C . LYS A 1 169 ? 8.898 2.188 11.139 1.00 54.88 169 LYS A C 1
ATOM 1349 O O . LYS A 1 169 ? 9.229 3.268 11.626 1.00 54.88 169 LYS A O 1
ATOM 1354 N N . TYR A 1 170 ? 8.270 2.090 9.970 1.00 65.81 170 TYR A N 1
ATOM 1355 C CA . TYR A 1 170 ? 7.787 3.254 9.234 1.00 65.81 170 TYR A CA 1
ATOM 1356 C C . TYR A 1 170 ? 6.470 3.743 9.854 1.00 65.81 170 TYR A C 1
ATOM 1358 O O . TYR A 1 170 ? 5.475 3.026 9.865 1.00 65.81 170 TYR A O 1
ATOM 1366 N N . GLN A 1 171 ? 6.462 4.950 10.429 1.00 64.12 171 GLN A N 1
ATOM 1367 C CA . GLN A 1 171 ? 5.270 5.521 11.084 1.00 64.12 171 GLN A CA 1
ATOM 1368 C C . GLN A 1 171 ? 4.430 6.415 10.154 1.00 64.12 171 GLN A C 1
ATOM 1370 O O . GLN A 1 171 ? 3.381 6.918 10.575 1.00 64.12 171 GLN A O 1
ATOM 1375 N N . GLY A 1 172 ? 4.856 6.557 8.896 1.00 69.94 172 GLY A N 1
ATOM 1376 C CA . GLY A 1 172 ? 4.353 7.542 7.943 1.00 69.94 172 GLY A CA 1
ATOM 1377 C C . GLY A 1 172 ? 5.250 8.780 7.865 1.00 69.94 172 GLY A C 1
ATOM 1378 O O . GLY A 1 172 ? 6.115 8.999 8.712 1.00 69.94 172 GLY A O 1
ATOM 1379 N N . CYS A 1 173 ? 5.024 9.580 6.827 1.00 82.25 173 CYS A N 1
ATOM 1380 C CA . CYS A 1 173 ? 5.665 10.874 6.589 1.00 82.25 173 CYS A CA 1
ATOM 1381 C C . CYS A 1 173 ? 4.605 11.981 6.498 1.00 82.25 173 CYS A C 1
ATOM 1383 O O . CYS A 1 173 ? 3.411 11.725 6.678 1.00 82.25 173 CYS A O 1
ATOM 1385 N N . THR A 1 174 ? 5.043 13.206 6.220 1.00 89.69 174 THR A N 1
ATOM 1386 C CA . THR A 1 174 ? 4.184 14.369 5.990 1.00 89.69 174 THR A CA 1
ATOM 1387 C C . THR A 1 174 ? 3.075 14.030 4.993 1.00 89.69 174 THR A C 1
ATOM 1389 O O . THR A 1 174 ? 3.332 13.542 3.890 1.00 89.69 174 THR A O 1
ATOM 1392 N N . ARG A 1 175 ? 1.826 14.300 5.389 1.00 92.31 175 ARG A N 1
ATOM 1393 C CA . ARG A 1 175 ? 0.645 14.219 4.523 1.00 92.31 175 ARG A CA 1
ATOM 1394 C C . ARG A 1 175 ? 0.121 15.626 4.281 1.00 92.31 175 ARG A C 1
ATOM 1396 O O . ARG A 1 175 ? -0.324 16.282 5.220 1.00 92.31 175 ARG A O 1
ATOM 1403 N N . LYS A 1 176 ? 0.169 16.088 3.034 1.00 93.44 176 LYS A N 1
ATOM 1404 C CA . LYS A 1 176 ? -0.407 17.376 2.630 1.00 93.44 176 LYS A CA 1
ATOM 1405 C C . LYS A 1 176 ? -1.835 17.156 2.143 1.00 93.44 176 LYS A C 1
ATOM 1407 O O . LYS A 1 176 ? -2.059 16.290 1.300 1.00 93.44 176 LYS A O 1
ATOM 1412 N N . LYS A 1 177 ? -2.800 17.901 2.691 1.00 94.75 177 LYS A N 1
ATOM 1413 C CA . LYS A 1 177 ? -4.183 17.899 2.188 1.00 94.75 177 LYS A CA 1
ATOM 1414 C C . LYS A 1 177 ? -4.223 18.561 0.811 1.00 94.75 177 LYS A C 1
ATOM 1416 O O . LYS A 1 177 ? -3.526 19.549 0.593 1.00 94.75 177 LYS A O 1
ATOM 1421 N N . VAL A 1 178 ? -5.024 18.005 -0.088 1.00 94.69 178 VAL A N 1
ATOM 1422 C CA . VAL A 1 178 ? -5.235 18.514 -1.451 1.00 94.69 178 VAL A CA 1
ATOM 1423 C C . VAL A 1 178 ? -6.736 18.561 -1.717 1.00 94.69 178 VAL A C 1
ATOM 1425 O O . VAL A 1 178 ? -7.479 17.755 -1.161 1.00 94.69 178 VAL A O 1
ATOM 1428 N N . TYR A 1 179 ? -7.192 19.509 -2.530 1.00 88.62 179 TYR A N 1
ATOM 1429 C CA . TYR A 1 179 ? -8.629 19.759 -2.734 1.00 88.62 179 TYR A CA 1
ATOM 1430 C C . TYR A 1 179 ? -9.058 19.559 -4.191 1.00 88.62 179 TYR A C 1
ATOM 1432 O O . TYR A 1 179 ? -10.226 19.320 -4.488 1.00 88.62 179 TYR A O 1
ATOM 1440 N N . ASP A 1 180 ? -8.101 19.620 -5.108 1.00 91.06 180 ASP A N 1
ATOM 1441 C CA . ASP A 1 180 ? -8.297 19.500 -6.544 1.00 91.06 180 ASP A CA 1
ATOM 1442 C C . ASP A 1 180 ? -7.020 18.987 -7.222 1.00 91.06 180 ASP A C 1
ATOM 1444 O O . ASP A 1 180 ? -5.983 18.771 -6.587 1.00 91.06 180 ASP A O 1
ATOM 1448 N N . SER A 1 181 ? -7.107 18.770 -8.534 1.00 93.06 181 SER A N 1
ATOM 1449 C CA . SER A 1 181 ? -5.977 18.294 -9.325 1.00 93.06 181 SER A CA 1
ATOM 1450 C C . SER A 1 181 ? -4.804 19.277 -9.294 1.00 93.06 181 SER A C 1
ATOM 1452 O O . SER A 1 181 ? -3.658 18.841 -9.270 1.00 93.06 181 SER A O 1
ATOM 1454 N N . GLU A 1 182 ? -5.071 20.587 -9.278 1.00 92.75 182 GLU A N 1
ATOM 1455 C CA . GLU A 1 182 ? -4.043 21.633 -9.326 1.00 92.75 182 GLU A CA 1
ATOM 1456 C C . GLU A 1 182 ? -3.182 21.624 -8.058 1.00 92.75 182 GLU A C 1
ATOM 1458 O O . GLU A 1 182 ? -1.969 21.432 -8.151 1.00 92.75 182 GLU A O 1
ATOM 1463 N N . SER A 1 183 ? -3.808 21.672 -6.879 1.00 94.25 183 SER A N 1
ATOM 1464 C CA . SER A 1 183 ? -3.122 21.551 -5.586 1.00 94.25 183 SER A CA 1
ATOM 1465 C C . SER A 1 183 ? -2.355 20.230 -5.451 1.00 94.25 183 SER A C 1
ATOM 1467 O O . SER A 1 183 ? -1.225 20.208 -4.961 1.00 94.25 183 SER A O 1
ATOM 1469 N N . ALA A 1 184 ? -2.906 19.116 -5.942 1.00 94.31 184 ALA A N 1
ATOM 1470 C CA . ALA A 1 184 ? -2.197 17.837 -5.958 1.00 94.31 184 ALA A CA 1
ATOM 1471 C C . ALA A 1 184 ? -0.973 17.844 -6.891 1.00 94.31 184 ALA A C 1
ATOM 1473 O O . ALA A 1 184 ? 0.070 17.271 -6.555 1.00 94.31 184 ALA A O 1
ATOM 1474 N N . PHE A 1 185 ? -1.057 18.512 -8.044 1.00 93.75 185 PHE A N 1
ATOM 1475 C CA . PHE A 1 185 ? 0.087 18.657 -8.935 1.00 93.75 185 PHE A CA 1
ATOM 1476 C C . PHE A 1 185 ? 1.169 19.586 -8.386 1.00 93.75 185 PHE A C 1
ATOM 1478 O O . PHE A 1 185 ? 2.349 19.335 -8.636 1.00 93.75 185 PHE A O 1
ATOM 1485 N N . GLU A 1 186 ? 0.806 20.633 -7.647 1.00 93.62 186 GLU A N 1
ATOM 1486 C CA . GLU A 1 186 ? 1.777 21.490 -6.960 1.00 93.62 186 GLU A CA 1
ATOM 1487 C C . GLU A 1 186 ? 2.600 20.689 -5.949 1.00 93.62 186 GLU A C 1
ATOM 1489 O O . GLU A 1 186 ? 3.829 20.768 -5.961 1.00 93.62 186 GLU A O 1
ATOM 1494 N N . VAL A 1 187 ? 1.945 19.834 -5.157 1.00 94.75 187 VAL A N 1
ATOM 1495 C CA . VAL A 1 187 ? 2.618 18.932 -4.207 1.00 94.75 187 VAL A CA 1
ATOM 1496 C C . VAL A 1 187 ? 3.534 17.935 -4.929 1.00 94.75 187 VAL A C 1
ATOM 1498 O O . VAL A 1 187 ? 4.663 17.698 -4.496 1.00 94.75 187 VAL A O 1
ATOM 1501 N N . LEU A 1 188 ? 3.093 17.369 -6.060 1.00 94.31 188 LEU A N 1
ATOM 1502 C CA . LEU A 1 188 ? 3.933 16.495 -6.890 1.00 94.31 188 LEU A CA 1
ATOM 1503 C C . LEU A 1 188 ? 5.168 17.239 -7.429 1.00 94.31 188 LEU A C 1
ATOM 1505 O O . LEU A 1 188 ? 6.281 16.707 -7.401 1.00 94.31 188 LEU A O 1
ATOM 1509 N N . LYS A 1 189 ? 4.981 18.474 -7.908 1.00 92.38 189 LYS A N 1
ATOM 1510 C CA . LYS A 1 189 ? 6.050 19.337 -8.424 1.00 92.38 189 LYS A CA 1
ATOM 1511 C C . LYS A 1 189 ? 7.061 19.685 -7.335 1.00 92.38 189 LYS A C 1
ATOM 1513 O O . LYS A 1 189 ? 8.258 19.576 -7.592 1.00 92.38 189 LYS A O 1
ATOM 1518 N N . GLU A 1 190 ? 6.593 20.056 -6.147 1.00 92.56 190 GLU A N 1
ATOM 1519 C CA . GLU A 1 190 ? 7.428 20.326 -4.974 1.00 92.56 190 GLU A CA 1
ATOM 1520 C C . GLU A 1 190 ? 8.292 19.108 -4.623 1.00 92.56 190 GLU A C 1
ATOM 1522 O O . GLU A 1 190 ? 9.517 19.212 -4.559 1.00 92.56 190 GLU A O 1
ATOM 1527 N N . GLY A 1 191 ? 7.683 17.927 -4.475 1.00 92.25 191 GLY A N 1
ATOM 1528 C CA . GLY A 1 191 ? 8.430 16.721 -4.118 1.00 92.25 191 GLY A CA 1
ATOM 1529 C C . GLY A 1 191 ? 9.449 16.306 -5.185 1.00 92.25 191 GLY A C 1
ATOM 1530 O O . GLY A 1 191 ? 10.567 15.920 -4.847 1.00 92.25 191 GLY A O 1
ATOM 1531 N N . ASN A 1 192 ? 9.125 16.461 -6.475 1.00 89.62 192 ASN A N 1
ATOM 1532 C CA . ASN A 1 192 ? 10.086 16.229 -7.559 1.00 89.62 192 ASN A CA 1
ATOM 1533 C C . ASN A 1 192 ? 11.252 17.231 -7.521 1.00 89.62 192 ASN A C 1
ATOM 1535 O O . ASN A 1 192 ? 12.401 16.840 -7.720 1.00 89.62 192 ASN A O 1
ATOM 1539 N N . GLN A 1 193 ? 10.994 18.511 -7.235 1.00 88.12 193 GLN A N 1
ATOM 1540 C CA . GLN A 1 193 ? 12.054 19.512 -7.065 1.00 88.12 193 GLN A CA 1
ATOM 1541 C C . GLN A 1 193 ? 12.972 19.153 -5.892 1.00 88.12 193 GLN A C 1
ATOM 1543 O O . GLN A 1 193 ? 14.191 19.130 -6.059 1.00 88.12 193 GLN A O 1
ATOM 1548 N N . ASN A 1 194 ? 12.400 18.785 -4.745 1.00 88.81 194 ASN A N 1
ATOM 1549 C CA . ASN A 1 194 ? 13.157 18.377 -3.560 1.00 88.81 194 ASN A CA 1
ATOM 1550 C C . ASN A 1 194 ? 13.991 17.112 -3.817 1.00 88.81 194 ASN A C 1
ATOM 1552 O O . ASN A 1 194 ? 15.150 17.042 -3.402 1.00 88.81 194 ASN A O 1
ATOM 1556 N N . ARG A 1 195 ? 13.453 16.158 -4.590 1.00 85.25 195 ARG A N 1
ATOM 1557 C CA . ARG A 1 195 ? 14.183 14.969 -5.059 1.00 85.25 195 ARG A CA 1
ATOM 1558 C C . ARG A 1 195 ? 15.403 15.338 -5.914 1.00 85.25 195 ARG A C 1
ATOM 1560 O O . ARG A 1 195 ? 16.442 14.697 -5.797 1.00 85.25 195 ARG A O 1
ATOM 1567 N N . HIS A 1 196 ? 15.307 16.376 -6.750 1.00 71.94 196 HIS A N 1
ATOM 1568 C CA . HIS A 1 196 ? 16.400 16.827 -7.624 1.00 71.94 196 HIS A CA 1
ATOM 1569 C C . HIS A 1 196 ? 17.454 17.705 -6.934 1.00 71.94 196 HIS A C 1
ATOM 1571 O O . HIS A 1 196 ? 18.628 17.624 -7.287 1.00 71.94 196 HIS A O 1
ATOM 1577 N N . VAL A 1 197 ? 17.058 18.552 -5.979 1.00 64.31 197 VAL A N 1
ATOM 1578 C CA . VAL A 1 197 ? 17.959 19.492 -5.275 1.00 64.31 197 VAL A CA 1
ATOM 1579 C C . VAL A 1 197 ? 18.935 18.768 -4.347 1.00 64.31 197 VAL A C 1
ATOM 1581 O O . VAL A 1 197 ? 19.984 19.305 -3.985 1.00 64.31 197 VAL A O 1
ATOM 1584 N N . ARG A 1 198 ? 18.613 17.537 -3.955 1.00 63.09 198 ARG A N 1
ATOM 1585 C CA . ARG A 1 198 ? 19.387 16.798 -2.973 1.00 63.09 198 ARG A CA 1
ATOM 1586 C C . ARG A 1 198 ? 20.828 16.543 -3.459 1.00 63.09 198 ARG A C 1
ATOM 1588 O O . ARG A 1 198 ? 21.025 15.858 -4.464 1.00 63.09 198 ARG A O 1
ATOM 1595 N N . PRO A 1 199 ? 21.852 17.059 -2.747 1.00 47.72 199 PRO A N 1
ATOM 1596 C CA . PRO A 1 199 ? 23.234 17.033 -3.208 1.00 47.72 199 PRO A CA 1
ATOM 1597 C C . PRO A 1 199 ? 23.811 15.621 -3.094 1.00 47.72 199 PRO A C 1
ATOM 1599 O O . PRO A 1 199 ? 24.342 15.215 -2.061 1.00 47.72 199 PRO A O 1
ATOM 1602 N N . THR A 1 200 ? 23.739 14.859 -4.176 1.00 47.69 200 THR A N 1
ATOM 1603 C CA . THR A 1 200 ? 24.563 13.668 -4.364 1.00 47.69 200 THR A CA 1
ATOM 1604 C C . THR A 1 200 ? 25.838 14.106 -5.078 1.00 47.69 200 THR A C 1
ATOM 1606 O O . THR A 1 200 ? 25.815 14.628 -6.188 1.00 47.69 200 THR A O 1
ATOM 1609 N N . LYS A 1 201 ? 26.999 13.933 -4.431 1.00 39.31 201 LYS A N 1
ATOM 1610 C CA . LYS A 1 201 ? 28.315 14.306 -4.990 1.00 39.31 201 LYS A CA 1
ATOM 1611 C C . LYS A 1 201 ? 28.703 13.533 -6.268 1.00 39.31 201 LYS A C 1
ATOM 1613 O O . LYS A 1 201 ? 29.801 13.738 -6.768 1.00 39.31 201 LYS A O 1
ATOM 1618 N N . MET A 1 202 ? 27.838 12.671 -6.803 1.00 37.50 202 MET A N 1
ATOM 1619 C CA . MET A 1 202 ? 28.028 11.947 -8.058 1.00 37.50 202 MET A CA 1
ATOM 1620 C C . MET A 1 202 ? 26.663 11.648 -8.702 1.00 37.50 202 MET A C 1
ATOM 1622 O O . MET A 1 202 ? 25.934 10.793 -8.215 1.00 37.50 202 MET A O 1
ATOM 1626 N N . ASN A 1 203 ? 26.403 12.305 -9.836 1.00 40.59 203 ASN A N 1
ATOM 1627 C CA . ASN A 1 203 ? 25.375 12.031 -10.853 1.00 40.59 203 ASN A CA 1
ATOM 1628 C C . ASN A 1 203 ? 23.896 12.262 -10.482 1.00 40.59 203 ASN A C 1
ATOM 1630 O O . ASN A 1 203 ? 23.349 11.688 -9.549 1.00 40.59 203 ASN A O 1
ATOM 1634 N N . ALA A 1 204 ? 23.211 13.029 -11.336 1.00 49.84 204 ALA A N 1
ATOM 1635 C CA . ALA A 1 204 ? 21.755 13.029 -11.421 1.00 49.84 204 ALA A CA 1
ATOM 1636 C C . ALA A 1 204 ? 21.282 11.615 -11.769 1.00 49.84 204 ALA A C 1
ATOM 1638 O O . ALA A 1 204 ? 21.712 11.116 -12.805 1.00 49.84 204 ALA A O 1
ATOM 1639 N N . ASN A 1 205 ? 20.435 10.969 -10.957 1.00 55.66 205 ASN A N 1
ATOM 1640 C CA . ASN A 1 205 ? 19.602 9.874 -11.460 1.00 55.66 205 ASN A CA 1
ATOM 1641 C C . ASN A 1 205 ? 18.564 9.341 -10.462 1.00 55.66 205 ASN A C 1
ATOM 1643 O O . ASN A 1 205 ? 18.893 8.849 -9.386 1.00 55.66 205 ASN A O 1
ATOM 1647 N N . SER A 1 206 ? 17.317 9.267 -10.929 1.00 62.53 206 SER A N 1
ATOM 1648 C CA . SER A 1 206 ? 16.229 8.464 -10.357 1.00 62.53 206 SER A CA 1
ATOM 1649 C C . SER A 1 206 ? 16.512 6.953 -10.340 1.00 62.53 206 SER A C 1
ATOM 1651 O O . SER A 1 206 ? 15.711 6.193 -9.810 1.00 62.53 206 SER A O 1
ATOM 1653 N N . SER A 1 207 ? 17.636 6.489 -10.905 1.00 69.06 207 SER A N 1
ATOM 1654 C CA . SER A 1 207 ? 17.986 5.068 -10.975 1.00 69.06 207 SER A CA 1
ATOM 1655 C C . SER A 1 207 ? 18.465 4.456 -9.662 1.00 69.06 207 SER A C 1
ATOM 1657 O O . SER A 1 207 ? 18.510 3.233 -9.557 1.00 69.06 207 SER A O 1
ATOM 1659 N N . ARG A 1 208 ? 18.851 5.280 -8.684 1.00 76.00 208 ARG A N 1
ATOM 1660 C CA . ARG A 1 208 ? 19.516 4.835 -7.449 1.00 76.00 208 ARG A CA 1
ATOM 1661 C C . ARG A 1 208 ? 18.692 5.018 -6.181 1.00 76.00 208 ARG A C 1
ATOM 1663 O O . ARG A 1 208 ? 19.163 4.716 -5.089 1.00 76.00 208 ARG A O 1
ATOM 1670 N N . SER A 1 209 ? 17.468 5.509 -6.317 1.00 85.56 209 SER A N 1
ATOM 1671 C CA . SER A 1 209 ? 16.530 5.663 -5.214 1.00 85.56 209 SER A CA 1
ATOM 1672 C C . SER A 1 209 ? 15.164 5.128 -5.605 1.00 85.56 209 SER A C 1
ATOM 1674 O O . SER A 1 209 ? 14.769 5.189 -6.769 1.00 85.56 209 SER A O 1
ATOM 1676 N N . HIS A 1 210 ? 14.437 4.606 -4.623 1.00 90.94 210 HIS A N 1
ATOM 1677 C CA . HIS A 1 210 ? 13.032 4.264 -4.795 1.00 90.94 210 HIS A CA 1
ATOM 1678 C C . HIS A 1 210 ? 12.199 5.495 -4.454 1.00 90.94 210 HIS A C 1
ATOM 1680 O O . HIS A 1 210 ? 12.445 6.136 -3.435 1.00 90.94 210 HIS A O 1
ATOM 1686 N N . ALA A 1 211 ? 11.208 5.821 -5.270 1.00 93.62 211 ALA A N 1
ATOM 1687 C CA . ALA A 1 211 ? 10.280 6.907 -4.996 1.00 93.62 211 ALA A CA 1
ATOM 1688 C C . ALA A 1 211 ? 8.866 6.356 -4.836 1.00 93.62 211 ALA A C 1
ATOM 1690 O O . ALA A 1 211 ? 8.422 5.542 -5.643 1.00 93.62 211 ALA A O 1
ATOM 1691 N N . ILE A 1 212 ? 8.175 6.792 -3.783 1.00 96.06 212 ILE A N 1
ATOM 1692 C CA . ILE A 1 212 ? 6.821 6.341 -3.457 1.00 96.06 212 ILE A CA 1
ATOM 1693 C C . ILE A 1 212 ? 5.942 7.575 -3.305 1.00 96.06 212 ILE A C 1
ATOM 1695 O O . ILE A 1 212 ? 6.081 8.335 -2.344 1.00 96.06 212 ILE A O 1
ATOM 1699 N N . PHE A 1 213 ? 5.054 7.770 -4.274 1.00 96.94 213 PHE A N 1
ATOM 1700 C CA . PHE A 1 213 ? 4.014 8.788 -4.231 1.00 96.94 213 PHE A CA 1
ATOM 1701 C C . PHE A 1 213 ? 2.701 8.121 -3.831 1.00 96.94 213 PHE A C 1
ATOM 1703 O O . PHE A 1 213 ? 2.249 7.196 -4.505 1.00 96.94 213 PHE A O 1
ATOM 1710 N N . THR A 1 214 ? 2.087 8.581 -2.747 1.00 96.94 214 THR A N 1
ATOM 1711 C CA . THR A 1 214 ? 0.853 7.989 -2.227 1.00 96.94 214 THR A CA 1
ATOM 1712 C C . THR A 1 214 ? -0.251 9.023 -2.196 1.00 96.94 214 THR A C 1
ATOM 1714 O O . THR A 1 214 ? -0.083 10.090 -1.606 1.00 96.94 214 THR A O 1
ATOM 1717 N N . ILE A 1 215 ? -1.395 8.673 -2.777 1.00 96.94 215 ILE A N 1
ATOM 1718 C CA . ILE A 1 215 ? -2.649 9.412 -2.625 1.00 96.94 215 ILE A CA 1
ATOM 1719 C C . ILE A 1 215 ? -3.488 8.673 -1.584 1.00 96.94 215 ILE A C 1
ATOM 1721 O O . ILE A 1 215 ? -3.599 7.450 -1.637 1.00 96.94 215 ILE A O 1
ATOM 1725 N N . TYR A 1 216 ? -4.081 9.397 -0.644 1.00 94.88 216 TYR A N 1
ATOM 1726 C CA . TYR A 1 216 ? -4.991 8.857 0.360 1.00 94.88 216 TYR A CA 1
ATOM 1727 C C . TYR A 1 216 ? -6.382 9.443 0.164 1.00 94.88 216 TYR A C 1
ATOM 1729 O O . TYR A 1 216 ? -6.509 10.649 -0.061 1.00 94.88 216 TYR A O 1
ATOM 1737 N N . ILE A 1 217 ? -7.401 8.602 0.324 1.00 93.25 217 ILE A N 1
ATOM 1738 C CA . ILE A 1 217 ? -8.795 9.030 0.451 1.00 93.25 217 ILE A CA 1
ATOM 1739 C C . ILE A 1 217 ? -9.288 8.591 1.821 1.00 93.25 217 ILE A C 1
ATOM 1741 O O . ILE A 1 217 ? -9.110 7.439 2.211 1.00 93.25 217 ILE A O 1
ATOM 1745 N N . SER A 1 218 ? -9.901 9.515 2.546 1.00 88.69 218 SER A N 1
ATOM 1746 C CA . SER A 1 218 ? -10.622 9.238 3.782 1.00 88.69 218 SER A CA 1
ATOM 1747 C C . SER A 1 218 ? -12.065 9.673 3.587 1.00 88.69 218 SER A C 1
ATOM 1749 O O . SER A 1 218 ? -12.341 10.865 3.497 1.00 88.69 218 SER A O 1
ATOM 1751 N N . VAL A 1 219 ? -12.985 8.718 3.512 1.00 85.31 219 VAL A N 1
ATOM 1752 C CA . VAL A 1 219 ? -14.420 8.983 3.378 1.00 85.31 219 VAL A CA 1
ATOM 1753 C C . VAL A 1 219 ? -15.085 8.669 4.700 1.00 85.31 219 VAL A C 1
ATOM 1755 O O . VAL A 1 219 ? -15.140 7.513 5.123 1.00 85.31 219 VAL A O 1
ATOM 1758 N N . ARG A 1 220 ? -15.621 9.686 5.364 1.00 79.06 220 ARG A N 1
ATOM 1759 C CA . ARG A 1 220 ? -16.507 9.459 6.502 1.00 79.06 220 ARG A CA 1
ATOM 1760 C C . ARG A 1 220 ? -17.822 8.899 5.947 1.00 79.06 220 ARG A C 1
ATOM 1762 O O . ARG A 1 220 ? -18.413 9.510 5.076 1.00 79.06 220 ARG A O 1
ATOM 1769 N N . LYS A 1 221 ? -18.227 7.696 6.362 1.00 71.88 221 LYS A N 1
ATOM 1770 C CA . LYS A 1 221 ? -19.519 7.085 5.973 1.00 71.88 221 LYS A CA 1
ATOM 1771 C C . LYS A 1 221 ? -20.612 7.323 7.004 1.00 71.88 221 LYS A C 1
ATOM 1773 O O . LYS A 1 221 ? -21.794 7.189 6.715 1.00 71.88 221 LYS A O 1
ATOM 1778 N N . SER A 1 222 ? -20.201 7.579 8.235 1.00 66.06 222 SER A N 1
ATOM 1779 C CA . SER A 1 222 ? -21.065 7.968 9.335 1.00 66.06 222 SER A CA 1
ATOM 1780 C C . SER A 1 222 ? -20.213 8.675 10.380 1.00 66.06 222 SER A C 1
ATOM 1782 O O . SER A 1 222 ? -18.978 8.661 10.319 1.00 66.06 222 SER A O 1
ATOM 1784 N N . LYS A 1 223 ? -20.844 9.215 11.424 1.00 60.03 223 LYS A N 1
ATOM 1785 C CA . LYS A 1 223 ? -20.106 9.744 12.578 1.00 60.03 223 LYS A CA 1
ATOM 1786 C C . LYS A 1 223 ? -19.085 8.746 13.131 1.00 60.03 223 LYS A C 1
ATOM 1788 O O . LYS A 1 223 ? -17.989 9.144 13.516 1.00 60.03 223 LYS A O 1
ATOM 1793 N N . THR A 1 224 ? -19.419 7.460 13.071 1.00 57.28 224 THR A N 1
ATOM 1794 C CA . THR A 1 224 ? -18.691 6.354 13.689 1.00 57.28 224 THR A CA 1
ATOM 1795 C C . THR A 1 224 ? -17.809 5.568 12.729 1.00 57.28 224 THR A C 1
ATOM 1797 O O . THR A 1 224 ? -17.039 4.737 13.193 1.00 57.28 224 THR A O 1
ATOM 1800 N N . CYS A 1 225 ? -17.886 5.795 11.418 1.00 66.06 225 CYS A N 1
ATOM 1801 C CA . CYS A 1 225 ? -17.210 4.975 10.420 1.00 66.06 225 CYS A CA 1
ATOM 1802 C C . CYS A 1 225 ? -16.504 5.845 9.383 1.00 66.06 225 CYS A C 1
ATOM 1804 O O . CYS A 1 225 ? -17.107 6.710 8.751 1.00 66.06 225 CYS A O 1
ATOM 1806 N N . THR A 1 226 ? -15.217 5.586 9.188 1.00 74.44 226 THR A N 1
ATOM 1807 C CA . THR A 1 226 ? -14.392 6.178 8.140 1.00 74.44 226 THR A CA 1
ATOM 1808 C C . THR A 1 226 ? -13.807 5.062 7.294 1.00 74.44 226 THR A C 1
ATOM 1810 O O . THR A 1 226 ? -13.182 4.146 7.815 1.00 74.44 226 THR A O 1
ATOM 1813 N N . VAL A 1 227 ? -13.993 5.138 5.986 1.00 80.25 227 VAL A N 1
ATOM 1814 C CA . VAL A 1 227 ? -13.313 4.281 5.022 1.00 80.25 227 VAL A CA 1
ATOM 1815 C C . VAL A 1 227 ? -12.039 4.980 4.591 1.00 80.25 227 VAL A C 1
ATOM 1817 O O . VAL A 1 227 ? -12.098 6.094 4.073 1.00 80.25 227 VAL A O 1
ATOM 1820 N N . ASN A 1 228 ? -10.902 4.320 4.770 1.00 84.38 228 ASN A N 1
ATOM 1821 C CA . ASN A 1 228 ? -9.627 4.816 4.278 1.00 84.38 228 ASN A CA 1
ATOM 1822 C C . ASN A 1 228 ? -9.172 4.006 3.073 1.00 84.38 228 ASN A C 1
ATOM 1824 O O . ASN A 1 228 ? -9.364 2.802 3.001 1.00 84.38 228 ASN A O 1
ATOM 1828 N N . SER A 1 229 ? -8.497 4.654 2.141 1.00 89.75 229 SER A N 1
ATOM 1829 C CA . SER A 1 229 ? -7.746 3.972 1.099 1.00 89.75 229 SER A CA 1
ATOM 1830 C C . SER A 1 229 ? -6.447 4.706 0.828 1.00 89.75 229 SER A C 1
ATOM 1832 O O . SER A 1 229 ? -6.300 5.903 1.086 1.00 89.75 229 SER A O 1
ATOM 1834 N N . ALA A 1 230 ? -5.473 3.952 0.334 1.00 93.06 230 ALA A N 1
ATOM 1835 C CA . ALA A 1 230 ? -4.185 4.475 -0.087 1.00 93.06 230 ALA A CA 1
ATOM 1836 C C . ALA A 1 230 ? -3.851 3.879 -1.449 1.00 93.06 230 ALA A C 1
ATOM 1838 O O . ALA A 1 230 ? -3.958 2.663 -1.627 1.00 93.06 230 ALA A O 1
ATOM 1839 N N . PHE A 1 231 ? -3.446 4.732 -2.384 1.00 97.50 231 PHE A N 1
ATOM 1840 C CA . PHE A 1 231 ? -2.944 4.325 -3.685 1.00 97.50 231 PHE A CA 1
ATOM 1841 C C . PHE A 1 231 ? -1.475 4.714 -3.801 1.00 97.50 231 PHE A C 1
ATOM 1843 O O . PHE A 1 231 ? -1.140 5.891 -3.938 1.00 97.50 231 PHE A O 1
ATOM 1850 N N . ASN A 1 232 ? -0.609 3.707 -3.719 1.00 97.12 232 ASN A N 1
ATOM 1851 C CA . ASN A 1 232 ? 0.836 3.847 -3.822 1.00 97.12 232 ASN A CA 1
ATOM 1852 C C . ASN A 1 232 ? 1.301 3.708 -5.278 1.00 97.12 232 ASN A C 1
ATOM 1854 O O . ASN A 1 232 ? 1.058 2.689 -5.926 1.00 97.12 232 ASN A O 1
ATOM 1858 N N . PHE A 1 233 ? 2.038 4.700 -5.765 1.00 97.69 233 PHE A N 1
ATOM 1859 C CA . PHE A 1 233 ? 2.761 4.665 -7.031 1.00 97.69 233 PHE A CA 1
ATOM 1860 C C . PHE A 1 233 ? 4.253 4.591 -6.736 1.00 97.69 233 PHE A C 1
ATOM 1862 O O . PHE A 1 233 ? 4.834 5.531 -6.188 1.00 97.69 233 PHE A O 1
ATOM 1869 N N . VAL A 1 234 ? 4.866 3.460 -7.074 1.00 96.81 234 VAL A N 1
ATOM 1870 C CA . VAL A 1 234 ? 6.234 3.141 -6.668 1.00 96.81 234 VAL A CA 1
ATOM 1871 C C . VAL A 1 234 ? 7.141 3.043 -7.887 1.00 96.81 234 VAL A C 1
ATOM 1873 O O . VAL A 1 234 ? 7.040 2.111 -8.683 1.00 96.81 234 VAL A O 1
ATOM 1876 N N . ASP A 1 235 ? 8.067 3.986 -8.007 1.00 94.81 235 ASP A N 1
ATOM 1877 C CA . ASP A 1 235 ? 9.171 3.961 -8.965 1.00 94.81 235 ASP A CA 1
ATOM 1878 C C . ASP A 1 235 ? 10.389 3.343 -8.277 1.00 94.81 235 ASP A C 1
ATOM 1880 O O . ASP A 1 235 ? 11.042 3.992 -7.456 1.00 94.81 235 ASP A O 1
ATOM 1884 N N . LEU A 1 236 ? 10.660 2.062 -8.538 1.00 92.62 236 LEU A N 1
ATOM 1885 C CA . LEU A 1 236 ? 11.804 1.388 -7.932 1.00 92.62 236 LEU A CA 1
ATOM 1886 C C . LEU A 1 236 ? 13.116 1.826 -8.593 1.00 92.62 236 LEU A C 1
ATOM 1888 O O . LEU A 1 236 ? 13.150 2.200 -9.764 1.00 92.62 236 LEU A O 1
ATOM 1892 N N . ALA A 1 237 ? 14.219 1.711 -7.856 1.00 88.69 237 ALA A N 1
ATOM 1893 C CA . ALA A 1 237 ? 15.562 1.826 -8.404 1.00 88.69 237 ALA A CA 1
ATOM 1894 C C . ALA A 1 237 ? 15.845 0.750 -9.480 1.00 88.69 237 ALA A C 1
ATOM 1896 O O . ALA A 1 237 ? 15.088 -0.210 -9.655 1.00 88.69 237 ALA A O 1
ATOM 1897 N N . GLY A 1 238 ? 16.930 0.929 -10.236 1.00 86.75 238 GLY A N 1
ATOM 1898 C CA . GLY A 1 238 ? 17.403 -0.045 -11.222 1.00 86.75 238 GLY A CA 1
ATOM 1899 C C . GLY A 1 238 ? 17.735 -1.399 -10.598 1.00 86.75 238 GLY A C 1
ATOM 1900 O O . GLY A 1 238 ? 18.322 -1.458 -9.522 1.00 86.75 238 GLY A O 1
ATOM 1901 N N . SER A 1 239 ? 17.345 -2.480 -11.275 1.00 83.12 239 SER A N 1
ATOM 1902 C CA . SER A 1 239 ? 17.585 -3.859 -10.831 1.00 83.12 239 SER A CA 1
ATOM 1903 C C . SER A 1 239 ? 18.930 -4.446 -11.265 1.00 83.12 239 SER A C 1
ATOM 1905 O O . SER A 1 239 ? 19.193 -5.615 -10.993 1.00 83.12 239 SER A O 1
ATOM 1907 N N . GLU A 1 240 ? 19.752 -3.691 -11.994 1.00 74.44 240 GLU A N 1
ATOM 1908 C CA . GLU A 1 240 ? 21.005 -4.201 -12.540 1.00 74.44 240 GLU A CA 1
ATOM 1909 C C . GLU A 1 240 ? 22.086 -4.462 -11.481 1.00 74.44 240 GLU A C 1
ATOM 1911 O O . GLU A 1 240 ? 22.251 -3.744 -10.489 1.00 74.44 240 GLU A O 1
ATOM 1916 N N . GLY A 1 241 ? 22.885 -5.498 -11.740 1.00 60.62 241 GLY A N 1
ATOM 1917 C CA . GLY A 1 241 ? 24.006 -5.863 -10.888 1.00 60.62 241 GLY A CA 1
ATOM 1918 C C . GLY A 1 241 ? 25.169 -4.867 -10.959 1.00 60.62 241 GLY A C 1
ATOM 1919 O O . GLY A 1 241 ? 25.549 -4.379 -12.025 1.00 60.62 241 GLY A O 1
ATOM 1920 N N . ILE A 1 242 ? 25.830 -4.679 -9.814 1.00 53.41 242 ILE A N 1
ATOM 1921 C CA . ILE A 1 242 ? 27.014 -3.823 -9.604 1.00 53.41 242 ILE A CA 1
ATOM 1922 C C . ILE A 1 242 ? 28.135 -4.058 -10.644 1.00 53.41 242 ILE A C 1
ATOM 1924 O O . ILE A 1 242 ? 28.911 -3.154 -10.943 1.00 53.41 242 ILE A O 1
ATOM 1928 N N . ARG A 1 243 ? 28.212 -5.256 -11.245 1.00 49.41 243 ARG A N 1
ATOM 1929 C CA . ARG A 1 243 ? 29.241 -5.637 -12.231 1.00 49.41 243 ARG A CA 1
ATOM 1930 C C . ARG A 1 243 ? 29.258 -4.791 -13.514 1.00 49.41 243 ARG A C 1
ATOM 1932 O O . ARG A 1 243 ? 30.320 -4.711 -14.120 1.00 49.41 243 ARG A O 1
ATOM 1939 N N . ARG A 1 244 ? 28.142 -4.179 -13.940 1.00 47.09 244 ARG A N 1
ATOM 1940 C CA . ARG A 1 244 ? 28.105 -3.303 -15.140 1.00 47.09 244 ARG A CA 1
ATOM 1941 C C . ARG A 1 244 ? 28.441 -1.842 -14.837 1.00 47.09 244 ARG A C 1
ATOM 1943 O O . ARG A 1 244 ? 28.725 -1.080 -15.755 1.00 47.09 244 ARG A O 1
ATOM 1950 N N . THR A 1 245 ? 28.422 -1.439 -13.570 1.00 49.84 245 THR A N 1
ATOM 1951 C CA . THR A 1 245 ? 28.789 -0.086 -13.158 1.00 49.84 245 THR A CA 1
ATOM 1952 C C . THR A 1 245 ? 30.269 -0.092 -12.779 1.00 49.84 245 THR A C 1
ATOM 1954 O O . THR A 1 245 ? 30.626 -0.669 -11.760 1.00 49.84 245 THR A O 1
ATOM 1957 N N . GLU A 1 246 ? 31.147 0.543 -13.566 1.00 48.88 246 GLU A N 1
ATOM 1958 C CA . GLU A 1 246 ? 32.601 0.658 -13.300 1.00 48.88 246 GLU A CA 1
ATOM 1959 C C . GLU A 1 246 ? 32.920 1.555 -12.081 1.00 48.88 246 GLU A C 1
ATOM 1961 O O . GLU A 1 246 ? 33.667 2.527 -12.154 1.00 48.88 246 GLU A O 1
ATOM 1966 N N . HIS A 1 247 ? 32.288 1.301 -10.941 1.00 51.09 247 HIS A N 1
ATOM 1967 C CA . HIS A 1 247 ? 32.276 2.201 -9.800 1.00 51.09 247 HIS A CA 1
ATOM 1968 C C . HIS A 1 247 ? 33.113 1.608 -8.660 1.00 51.09 247 HIS A C 1
ATOM 1970 O O . HIS A 1 247 ? 32.809 0.542 -8.129 1.00 51.09 247 HIS A O 1
ATOM 1976 N N . LYS A 1 248 ? 34.192 2.305 -8.279 1.00 49.97 248 LYS A N 1
ATOM 1977 C CA . LYS A 1 248 ? 35.057 1.956 -7.137 1.00 49.97 248 LYS A CA 1
ATOM 1978 C C . LYS A 1 248 ? 34.607 2.706 -5.870 1.00 49.97 248 LYS A C 1
ATOM 1980 O O . LYS A 1 248 ? 34.177 3.854 -5.950 1.00 49.97 248 LYS A O 1
ATOM 1985 N N . GLY A 1 249 ? 34.757 2.097 -4.690 1.00 62.75 249 GLY A N 1
ATOM 1986 C CA . GLY A 1 249 ? 34.572 2.775 -3.394 1.00 62.75 249 GLY A CA 1
ATOM 1987 C C . GLY A 1 249 ? 33.109 2.960 -2.956 1.00 62.75 249 GLY A C 1
ATOM 1988 O O . GLY A 1 249 ? 32.339 2.007 -2.976 1.00 62.75 249 GLY A O 1
ATOM 1989 N N . LEU A 1 250 ? 32.720 4.173 -2.533 1.00 57.22 250 LEU A N 1
ATOM 1990 C CA . LEU A 1 250 ? 31.398 4.489 -1.946 1.00 57.22 250 LEU A CA 1
ATOM 1991 C C . LEU A 1 250 ? 30.205 4.114 -2.843 1.00 57.22 250 LEU A C 1
ATOM 1993 O O . LEU A 1 250 ? 29.177 3.670 -2.340 1.00 57.22 250 LEU A O 1
ATOM 1997 N N . ALA A 1 251 ? 30.364 4.223 -4.162 1.00 55.97 251 ALA A N 1
ATOM 1998 C CA . ALA A 1 251 ? 29.336 3.844 -5.128 1.00 55.97 251 ALA A CA 1
ATOM 1999 C C . ALA A 1 251 ? 29.113 2.316 -5.219 1.00 55.97 251 ALA A C 1
ATOM 2001 O O . ALA A 1 251 ? 28.039 1.876 -5.622 1.00 55.97 251 ALA A O 1
ATOM 2002 N N . LEU A 1 252 ? 30.091 1.500 -4.797 1.00 59.44 252 LEU A N 1
ATOM 2003 C CA . LEU A 1 252 ? 29.932 0.049 -4.656 1.00 59.44 252 LEU A CA 1
ATOM 2004 C C . LEU A 1 252 ? 28.997 -0.276 -3.483 1.00 59.44 252 LEU A C 1
ATOM 2006 O O . LEU A 1 252 ? 28.063 -1.054 -3.639 1.00 59.44 252 LEU A O 1
ATOM 2010 N N . ALA A 1 253 ? 29.225 0.353 -2.324 1.00 61.69 253 ALA A N 1
ATOM 2011 C CA . ALA A 1 253 ? 28.384 0.184 -1.136 1.00 61.69 253 ALA A CA 1
ATOM 2012 C C . ALA A 1 253 ? 26.947 0.684 -1.379 1.00 61.69 253 ALA A C 1
ATOM 2014 O O . ALA A 1 253 ? 25.986 0.041 -0.966 1.00 61.69 253 ALA A O 1
ATOM 2015 N N . GLU A 1 254 ? 26.798 1.785 -2.118 1.00 62.16 254 GLU A N 1
ATOM 2016 C CA . GLU A 1 254 ? 25.504 2.303 -2.578 1.00 62.16 254 GLU A CA 1
ATOM 2017 C C . GLU A 1 254 ? 24.768 1.289 -3.475 1.00 62.16 254 GLU A C 1
ATOM 2019 O O . GLU A 1 254 ? 23.600 0.984 -3.237 1.00 62.16 254 GLU A O 1
ATOM 2024 N N . GLY A 1 255 ? 25.464 0.697 -4.454 1.00 60.06 255 GLY A N 1
ATOM 2025 C CA . GLY A 1 255 ? 24.909 -0.343 -5.326 1.00 60.06 255 GLY A CA 1
ATOM 2026 C C . GLY A 1 255 ? 24.513 -1.630 -4.592 1.00 60.06 255 GLY A C 1
ATOM 2027 O O . GLY A 1 255 ? 23.557 -2.294 -4.999 1.00 60.06 255 GLY A O 1
ATOM 2028 N N . VAL A 1 256 ? 25.205 -1.978 -3.498 1.00 67.19 256 VAL A N 1
ATOM 2029 C CA . VAL A 1 256 ? 24.812 -3.094 -2.615 1.00 67.19 256 VAL A CA 1
ATOM 2030 C C . VAL A 1 256 ? 23.486 -2.781 -1.926 1.00 67.19 256 VAL A C 1
ATOM 2032 O O . VAL A 1 256 ? 22.587 -3.617 -1.940 1.00 67.19 256 VAL A O 1
ATOM 2035 N N . ASN A 1 257 ? 23.328 -1.570 -1.389 1.00 69.12 257 ASN A N 1
ATOM 2036 C CA . ASN A 1 257 ? 22.128 -1.186 -0.645 1.00 69.12 257 ASN A CA 1
ATOM 2037 C C . ASN A 1 257 ? 20.884 -1.056 -1.541 1.00 69.12 257 ASN A C 1
ATOM 2039 O O . ASN A 1 257 ? 19.801 -1.468 -1.137 1.00 69.12 257 ASN A O 1
ATOM 2043 N N . ILE A 1 258 ? 21.028 -0.579 -2.781 1.00 68.94 258 ILE A N 1
ATOM 2044 C CA . ILE A 1 258 ? 19.927 -0.567 -3.766 1.00 68.94 258 ILE A CA 1
ATOM 2045 C C . ILE A 1 258 ? 19.435 -1.992 -4.053 1.00 68.94 258 ILE A C 1
ATOM 2047 O O . ILE A 1 258 ? 18.236 -2.280 -4.033 1.00 68.94 258 ILE A O 1
ATOM 2051 N N . ASN A 1 259 ? 20.376 -2.908 -4.281 1.00 74.69 259 ASN A N 1
ATOM 2052 C CA . ASN A 1 259 ? 20.051 -4.297 -4.577 1.00 74.69 259 ASN A CA 1
ATOM 2053 C C . ASN A 1 259 ? 19.529 -5.054 -3.350 1.00 74.69 259 ASN A C 1
ATOM 2055 O O . ASN A 1 259 ? 18.737 -5.979 -3.514 1.00 74.69 259 ASN A O 1
ATOM 2059 N N . GLN A 1 260 ? 19.895 -4.646 -2.131 1.00 81.81 260 GLN A N 1
ATOM 2060 C CA . GLN A 1 260 ? 19.367 -5.221 -0.893 1.00 81.81 260 GLN A CA 1
ATOM 2061 C C . GLN A 1 260 ? 17.844 -5.057 -0.794 1.00 81.81 260 GLN A C 1
ATOM 2063 O O . GLN A 1 260 ? 17.149 -6.027 -0.482 1.00 81.81 260 GLN A O 1
ATOM 2068 N N . GLY A 1 261 ? 17.308 -3.872 -1.113 1.00 83.69 261 GLY A N 1
ATOM 2069 C CA . GLY A 1 261 ? 15.863 -3.628 -1.121 1.00 83.69 261 GLY A CA 1
ATOM 2070 C C . GLY A 1 261 ? 15.121 -4.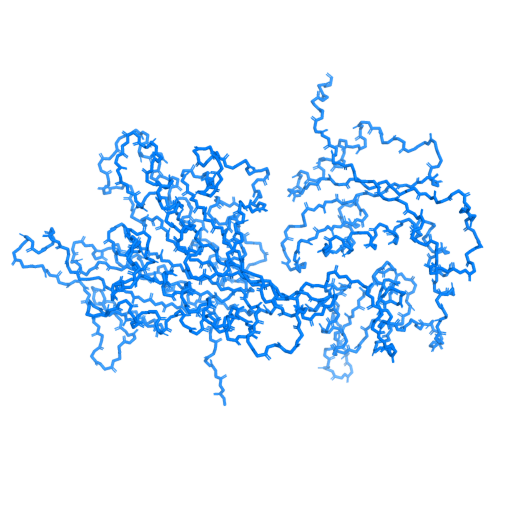519 -2.121 1.00 83.69 261 GLY A C 1
ATOM 2071 O O . GLY A 1 261 ? 14.145 -5.187 -1.772 1.00 83.69 261 GLY A O 1
ATOM 2072 N N . LEU A 1 262 ? 15.621 -4.595 -3.357 1.00 84.44 262 LEU A N 1
ATOM 2073 C CA . LEU A 1 262 ? 15.024 -5.413 -4.421 1.00 84.44 262 LEU A CA 1
ATOM 2074 C C . LEU A 1 262 ? 15.142 -6.922 -4.147 1.00 84.44 262 LEU A C 1
ATOM 2076 O O . LEU A 1 262 ? 14.199 -7.672 -4.401 1.00 84.44 262 LEU A O 1
ATOM 2080 N N . LEU A 1 263 ? 16.267 -7.371 -3.581 1.00 84.69 263 LEU A N 1
ATOM 2081 C CA . LEU A 1 263 ? 16.468 -8.757 -3.152 1.00 84.69 263 LEU A CA 1
ATOM 2082 C C . LEU A 1 263 ? 15.482 -9.137 -2.041 1.00 84.69 263 LEU A C 1
ATOM 2084 O O . LEU A 1 263 ? 14.855 -10.194 -2.107 1.00 84.69 263 LEU A O 1
ATOM 2088 N N . SER A 1 264 ? 15.330 -8.265 -1.042 1.00 86.44 264 SER A N 1
ATOM 2089 C CA . SER A 1 264 ? 14.402 -8.462 0.077 1.00 86.44 264 SER A CA 1
ATOM 2090 C C . SER A 1 264 ? 12.960 -8.531 -0.419 1.00 86.44 264 SER A C 1
ATOM 2092 O O . SER A 1 264 ? 12.210 -9.420 -0.020 1.00 86.44 264 SER A O 1
ATOM 2094 N N . MET A 1 265 ? 12.588 -7.666 -1.367 1.00 88.00 265 MET A N 1
ATOM 2095 C CA . MET A 1 265 ? 11.286 -7.729 -2.027 1.00 88.00 265 MET A CA 1
ATOM 2096 C C . MET A 1 265 ? 11.085 -9.079 -2.733 1.00 88.00 265 MET A C 1
ATOM 2098 O O . MET A 1 265 ? 10.047 -9.707 -2.548 1.00 88.00 265 MET A O 1
ATOM 2102 N N . GLY A 1 266 ? 12.085 -9.577 -3.469 1.00 85.94 266 GLY A N 1
ATOM 2103 C CA . GLY A 1 266 ? 12.029 -10.903 -4.095 1.00 85.94 266 GLY A CA 1
ATOM 2104 C C . GLY A 1 266 ? 11.809 -12.043 -3.095 1.00 85.94 266 GLY A C 1
ATOM 2105 O O . GLY A 1 266 ? 10.983 -12.921 -3.340 1.00 85.94 266 GLY A O 1
ATOM 2106 N N . ARG A 1 267 ? 12.480 -12.003 -1.935 1.00 85.88 267 ARG A N 1
ATOM 2107 C CA . ARG A 1 267 ? 12.280 -12.982 -0.849 1.00 85.88 267 ARG A CA 1
ATOM 2108 C C . ARG A 1 267 ? 10.868 -12.930 -0.274 1.00 85.88 267 ARG A C 1
ATOM 2110 O O . ARG A 1 267 ? 10.286 -13.974 -0.008 1.00 85.88 267 ARG A O 1
ATOM 2117 N N . ILE A 1 268 ? 10.304 -11.736 -0.114 1.00 86.62 268 ILE A N 1
ATOM 2118 C CA . ILE A 1 268 ? 8.932 -11.555 0.377 1.00 86.62 268 ILE A CA 1
ATOM 2119 C C . ILE A 1 268 ? 7.919 -12.145 -0.597 1.00 86.62 268 ILE A C 1
ATOM 2121 O O . ILE A 1 268 ? 7.042 -12.889 -0.170 1.00 86.62 268 ILE A O 1
ATOM 2125 N N . LEU A 1 269 ? 8.063 -11.879 -1.899 1.00 82.94 269 LEU A N 1
ATOM 2126 C CA . LEU A 1 269 ? 7.177 -12.452 -2.918 1.00 82.94 269 LEU A CA 1
ATOM 2127 C C . LEU A 1 269 ? 7.216 -13.988 -2.899 1.00 82.94 269 LEU A C 1
ATOM 2129 O O . LEU A 1 269 ? 6.171 -14.635 -2.996 1.00 82.94 269 LEU A O 1
ATOM 2133 N N . GLN A 1 270 ? 8.406 -14.571 -2.723 1.00 82.38 270 GLN A N 1
ATOM 2134 C CA . GLN A 1 270 ? 8.584 -16.019 -2.585 1.00 82.38 270 GLN A CA 1
ATOM 2135 C C . GLN A 1 270 ? 7.927 -16.557 -1.310 1.00 82.38 270 GLN A C 1
ATOM 2137 O O . GLN A 1 270 ? 7.150 -17.505 -1.394 1.00 82.38 270 GLN A O 1
ATOM 2142 N N . ALA A 1 271 ? 8.172 -15.927 -0.159 1.00 83.62 271 ALA A N 1
ATOM 2143 C CA . ALA A 1 271 ? 7.606 -16.333 1.126 1.00 83.62 271 ALA A CA 1
ATOM 2144 C C . ALA A 1 271 ? 6.067 -16.247 1.133 1.00 83.62 271 ALA A C 1
ATOM 2146 O O . ALA A 1 271 ? 5.381 -17.169 1.576 1.00 83.62 271 ALA A O 1
ATOM 2147 N N . ILE A 1 272 ? 5.497 -15.177 0.563 1.00 80.25 272 ILE A N 1
ATOM 2148 C CA . ILE A 1 272 ? 4.040 -15.014 0.418 1.00 80.25 272 ILE A CA 1
ATOM 2149 C C . ILE A 1 272 ? 3.464 -16.104 -0.485 1.00 80.25 272 ILE A C 1
ATOM 2151 O O . ILE A 1 272 ? 2.433 -16.692 -0.156 1.00 80.25 272 ILE A O 1
ATOM 2155 N N . SER A 1 273 ? 4.133 -16.389 -1.604 1.00 78.75 273 SER A N 1
ATOM 2156 C CA . SER A 1 273 ? 3.709 -17.426 -2.549 1.00 78.75 273 SER A CA 1
ATOM 2157 C C . SER A 1 273 ? 3.799 -18.833 -1.952 1.00 78.75 273 SER A C 1
ATOM 2159 O O . SER A 1 273 ? 2.947 -19.670 -2.242 1.00 78.75 273 SER A O 1
ATOM 2161 N N . ALA A 1 274 ? 4.789 -19.084 -1.091 1.00 80.38 274 ALA A N 1
ATOM 2162 C CA . ALA A 1 274 ? 4.939 -20.331 -0.344 1.00 80.38 274 ALA A CA 1
ATOM 2163 C C . ALA A 1 274 ? 3.914 -20.481 0.798 1.00 80.38 274 ALA A C 1
ATOM 2165 O O . ALA A 1 274 ? 3.709 -21.583 1.302 1.00 80.38 274 ALA A O 1
ATOM 2166 N N . GLY A 1 275 ? 3.233 -19.395 1.184 1.00 73.69 275 GLY A N 1
ATOM 2167 C CA . GLY A 1 275 ? 2.292 -19.392 2.301 1.00 73.69 275 GLY A CA 1
ATOM 2168 C C . GLY A 1 275 ? 2.973 -19.343 3.670 1.00 73.69 275 GLY A C 1
ATOM 2169 O O . GLY A 1 275 ? 2.376 -19.772 4.661 1.00 73.69 275 GLY A O 1
ATOM 2170 N N . ASP A 1 276 ? 4.198 -18.817 3.736 1.00 72.06 276 ASP A N 1
ATOM 2171 C CA . ASP A 1 276 ? 4.956 -18.699 4.978 1.00 72.06 276 ASP A CA 1
ATOM 2172 C C . ASP A 1 276 ? 4.222 -17.813 5.994 1.00 72.06 276 ASP A C 1
ATOM 2174 O O . ASP A 1 276 ? 3.634 -16.780 5.665 1.00 72.06 276 ASP A O 1
ATOM 2178 N N . LYS A 1 277 ? 4.267 -18.209 7.271 1.00 68.69 277 LYS A N 1
ATOM 2179 C CA . LYS A 1 277 ? 3.652 -17.436 8.366 1.00 68.69 277 LYS A CA 1
ATOM 2180 C C . LYS A 1 277 ? 4.467 -16.200 8.744 1.00 68.69 277 LYS A C 1
ATOM 2182 O O . LYS A 1 277 ? 3.899 -15.224 9.225 1.00 68.69 277 LYS A O 1
ATOM 2187 N N . LEU A 1 278 ? 5.788 -16.267 8.581 1.00 72.75 278 LEU A N 1
ATOM 2188 C CA . LEU A 1 278 ? 6.713 -15.188 8.905 1.00 72.75 278 LEU A CA 1
ATOM 2189 C C . LEU A 1 278 ? 7.306 -14.649 7.610 1.00 72.75 278 LEU A C 1
ATOM 2191 O O . LEU A 1 278 ? 8.074 -15.334 6.944 1.00 72.75 278 LEU A O 1
ATOM 2195 N N . ILE A 1 279 ? 6.960 -13.411 7.281 1.00 79.38 279 ILE A N 1
ATOM 2196 C CA . ILE A 1 279 ? 7.432 -12.746 6.070 1.00 79.38 279 ILE A CA 1
ATOM 2197 C C . ILE A 1 279 ? 8.496 -11.702 6.460 1.00 79.38 279 ILE A C 1
ATOM 2199 O O . ILE A 1 279 ? 8.246 -10.889 7.357 1.00 79.38 279 ILE A O 1
ATOM 2203 N N . PRO A 1 280 ? 9.678 -11.689 5.819 1.00 80.44 280 PRO A N 1
ATOM 2204 C CA . PRO A 1 280 ? 10.831 -10.900 6.256 1.00 80.44 280 PRO A CA 1
ATOM 2205 C C . PRO A 1 280 ? 10.774 -9.427 5.799 1.00 80.44 280 PRO A C 1
ATOM 2207 O O . PRO A 1 280 ? 11.683 -8.923 5.146 1.00 80.44 280 PRO A O 1
ATOM 2210 N N . TYR A 1 281 ? 9.718 -8.687 6.159 1.00 81.06 281 TYR A N 1
ATOM 2211 C CA . TYR A 1 281 ? 9.579 -7.264 5.784 1.00 81.06 281 TYR A CA 1
ATOM 2212 C C . TYR A 1 281 ? 10.706 -6.372 6.319 1.00 81.06 281 TYR A C 1
ATOM 2214 O O . TYR A 1 281 ? 11.002 -5.335 5.730 1.00 81.06 281 TYR A O 1
ATOM 2222 N N . ARG A 1 282 ? 11.359 -6.791 7.407 1.00 82.75 282 ARG A N 1
ATOM 2223 C CA . ARG A 1 282 ? 12.422 -6.043 8.091 1.00 82.75 282 ARG A CA 1
ATOM 2224 C C . ARG A 1 282 ? 13.801 -6.163 7.431 1.00 82.75 282 ARG A C 1
ATOM 2226 O O . ARG A 1 282 ? 14.714 -5.470 7.863 1.00 82.75 282 ARG A O 1
ATOM 2233 N N . ASP A 1 283 ? 13.958 -7.002 6.403 1.00 82.88 283 ASP A N 1
ATOM 2234 C CA . ASP A 1 283 ? 15.248 -7.221 5.722 1.00 82.88 283 ASP A CA 1
ATOM 2235 C C . ASP A 1 283 ? 15.759 -5.977 4.969 1.00 82.88 283 ASP A C 1
ATOM 2237 O O . ASP A 1 283 ? 16.951 -5.883 4.661 1.00 82.88 283 ASP A O 1
ATOM 2241 N N . SER A 1 284 ? 14.868 -5.024 4.670 1.00 88.06 284 SER A N 1
ATOM 2242 C CA . SER A 1 284 ? 15.210 -3.721 4.100 1.00 88.06 284 SER A CA 1
ATOM 2243 C C . SER A 1 284 ? 14.207 -2.637 4.493 1.00 88.06 284 SER A C 1
ATOM 2245 O O . SER A 1 284 ? 13.045 -2.907 4.823 1.00 88.06 284 SER A O 1
ATOM 2247 N N . VAL A 1 285 ? 14.629 -1.380 4.382 1.00 88.12 285 VAL A N 1
ATOM 2248 C CA . VAL A 1 285 ? 13.753 -0.218 4.548 1.00 88.12 285 VAL A CA 1
ATOM 2249 C C . VAL A 1 285 ? 12.667 -0.186 3.477 1.00 88.12 285 VAL A C 1
ATOM 2251 O O . VAL A 1 285 ? 11.517 0.108 3.798 1.00 88.12 285 VAL A O 1
ATOM 2254 N N . LEU A 1 286 ? 12.988 -0.547 2.229 1.00 89.94 286 LEU A N 1
ATOM 2255 C CA . LEU A 1 286 ? 12.003 -0.619 1.145 1.00 89.94 286 LEU A CA 1
ATOM 2256 C C . LEU A 1 286 ? 10.841 -1.548 1.505 1.00 89.94 286 LEU A C 1
ATOM 2258 O O . LEU A 1 286 ? 9.678 -1.163 1.409 1.00 89.94 286 LEU A O 1
ATOM 2262 N N . THR A 1 287 ? 11.156 -2.763 1.945 1.00 88.06 287 THR A N 1
ATOM 2263 C CA . THR A 1 287 ? 10.149 -3.770 2.288 1.00 88.06 287 THR A CA 1
ATOM 2264 C C . THR A 1 287 ? 9.402 -3.452 3.576 1.00 88.06 287 THR A C 1
ATOM 2266 O O . THR A 1 287 ? 8.243 -3.830 3.708 1.00 88.06 287 THR A O 1
ATOM 2269 N N . THR A 1 288 ? 10.030 -2.711 4.490 1.00 85.12 288 THR A N 1
ATOM 2270 C CA . THR A 1 288 ? 9.382 -2.183 5.697 1.00 85.12 288 THR A CA 1
ATOM 2271 C C . THR A 1 288 ? 8.345 -1.120 5.337 1.00 85.12 288 THR A C 1
ATOM 2273 O O . THR A 1 288 ? 7.231 -1.137 5.850 1.00 85.12 288 THR A O 1
ATOM 2276 N N . VAL A 1 289 ? 8.690 -0.194 4.439 1.00 85.94 289 VAL A N 1
ATOM 2277 C CA . VAL A 1 289 ? 7.784 0.873 3.987 1.00 85.94 289 VAL A CA 1
ATOM 2278 C C . VAL A 1 289 ? 6.643 0.305 3.142 1.00 85.94 289 VAL A C 1
ATOM 2280 O O . VAL A 1 289 ? 5.497 0.715 3.296 1.00 85.94 289 VAL A O 1
ATOM 2283 N N . LEU A 1 290 ? 6.941 -0.659 2.270 1.00 87.25 290 LEU A N 1
ATOM 2284 C CA . LEU A 1 290 ? 5.958 -1.305 1.401 1.00 87.25 290 LEU A CA 1
ATOM 2285 C C . LEU A 1 290 ? 5.229 -2.475 2.067 1.00 87.25 290 LEU A C 1
ATOM 2287 O O . LEU A 1 290 ? 4.504 -3.188 1.380 1.00 87.25 290 LEU A O 1
ATOM 2291 N N . GLN A 1 291 ? 5.384 -2.688 3.373 1.00 84.06 291 GLN A N 1
ATOM 2292 C CA . GLN A 1 291 ? 4.748 -3.800 4.080 1.00 84.06 291 GLN A CA 1
ATOM 2293 C C . GLN A 1 291 ? 3.224 -3.814 3.884 1.00 84.06 291 GLN A C 1
ATOM 2295 O O . GLN A 1 291 ? 2.650 -4.869 3.623 1.00 84.06 291 GLN A O 1
ATOM 2300 N N . ASP A 1 292 ? 2.587 -2.640 3.917 1.00 72.25 292 ASP A N 1
ATOM 2301 C CA . ASP A 1 292 ? 1.139 -2.508 3.714 1.00 72.25 292 ASP A CA 1
ATOM 2302 C C . ASP A 1 292 ? 0.723 -2.706 2.243 1.00 72.25 292 ASP A C 1
ATOM 2304 O O . ASP A 1 292 ? -0.435 -2.970 1.936 1.00 72.25 292 ASP A O 1
ATOM 2308 N N . SER A 1 293 ? 1.680 -2.593 1.318 1.00 80.00 293 SER A N 1
ATOM 2309 C CA . SER A 1 293 ? 1.478 -2.767 -0.127 1.00 80.00 293 SER A CA 1
ATOM 2310 C C . SER A 1 293 ? 1.764 -4.192 -0.604 1.00 80.00 293 SER A C 1
ATOM 2312 O O . SER A 1 293 ? 1.150 -4.668 -1.554 1.00 80.00 293 SER A O 1
ATOM 2314 N N . LEU A 1 294 ? 2.711 -4.866 0.048 1.00 80.06 294 LEU A N 1
ATOM 2315 C CA . LEU A 1 294 ? 3.176 -6.220 -0.242 1.00 80.06 294 LEU A CA 1
ATOM 2316 C C . LEU A 1 294 ? 2.536 -7.234 0.710 1.00 80.06 294 LEU A C 1
ATOM 2318 O O . LEU A 1 294 ? 3.180 -8.195 1.108 1.00 80.06 294 LEU A O 1
ATOM 2322 N N . ASN A 1 295 ? 1.279 -7.016 1.090 1.00 77.62 295 ASN A N 1
ATOM 2323 C CA . ASN A 1 295 ? 0.493 -7.946 1.893 1.00 77.62 295 ASN A CA 1
ATOM 2324 C C . ASN A 1 295 ? -0.703 -8.480 1.087 1.00 77.62 295 ASN A C 1
ATOM 2326 O O . ASN A 1 295 ? -0.949 -8.075 -0.050 1.00 77.62 295 ASN A O 1
ATOM 2330 N N . LYS A 1 296 ? -1.471 -9.395 1.688 1.00 76.69 296 LYS A N 1
ATOM 2331 C CA . LYS A 1 296 ? -2.662 -9.976 1.050 1.00 76.69 296 LYS A CA 1
ATOM 2332 C C . LYS A 1 296 ? -3.825 -8.982 0.922 1.00 76.69 296 LYS A C 1
ATOM 2334 O O . LYS A 1 296 ? -4.735 -9.248 0.150 1.00 76.69 296 LYS A O 1
ATOM 2339 N N . ASN A 1 297 ? -3.804 -7.858 1.633 1.00 76.00 297 ASN A N 1
ATOM 2340 C CA . ASN A 1 297 ? -4.898 -6.892 1.737 1.00 76.00 297 ASN A CA 1
ATOM 2341 C C . ASN A 1 297 ? -4.758 -5.681 0.784 1.00 76.00 297 ASN A C 1
ATOM 2343 O O . ASN A 1 297 ? -5.259 -4.593 1.060 1.00 76.00 297 ASN A O 1
ATOM 2347 N N . CYS A 1 298 ? -4.062 -5.837 -0.341 1.00 84.38 298 CYS A N 1
ATOM 2348 C CA . CYS A 1 298 ? -3.822 -4.754 -1.295 1.00 84.38 298 CYS A CA 1
ATOM 2349 C C . CYS A 1 298 ? -4.023 -5.249 -2.729 1.00 84.38 298 CYS A C 1
ATOM 2351 O O . CYS A 1 298 ? -3.576 -6.346 -3.076 1.00 84.38 298 CYS A O 1
ATOM 2353 N N . TYR A 1 299 ? -4.674 -4.454 -3.580 1.00 92.81 299 TYR A N 1
ATOM 2354 C CA . TYR A 1 299 ? -4.596 -4.674 -5.021 1.00 92.81 299 TYR A CA 1
ATOM 2355 C C . TYR A 1 299 ? -3.198 -4.290 -5.495 1.00 92.81 299 TYR A C 1
ATOM 2357 O O . TYR A 1 299 ? -2.794 -3.135 -5.369 1.00 92.81 299 TYR A O 1
ATOM 2365 N N . LEU A 1 300 ? -2.468 -5.244 -6.062 1.00 93.44 300 LEU A N 1
ATOM 2366 C CA . LEU A 1 300 ? -1.100 -5.037 -6.507 1.00 93.44 300 LEU A CA 1
ATOM 2367 C C . LEU A 1 300 ? -1.000 -5.137 -8.024 1.00 93.44 300 LEU A C 1
ATOM 2369 O O . LEU A 1 300 ? -1.409 -6.125 -8.618 1.00 93.44 300 LEU A O 1
ATOM 2373 N N . THR A 1 301 ? -0.383 -4.145 -8.652 1.00 95.75 301 THR A N 1
ATOM 2374 C CA . THR A 1 301 ? 0.061 -4.224 -10.044 1.00 95.75 301 THR A CA 1
ATOM 2375 C C . THR A 1 301 ? 1.575 -4.104 -10.108 1.00 95.75 301 THR A C 1
ATOM 2377 O O . THR A 1 301 ? 2.136 -3.106 -9.662 1.00 95.75 301 THR A O 1
ATOM 2380 N N . LEU A 1 302 ? 2.246 -5.105 -10.675 1.00 95.38 302 LEU A N 1
ATOM 2381 C CA . LEU A 1 302 ? 3.674 -5.062 -10.973 1.00 95.38 302 LEU A CA 1
ATOM 2382 C C . LEU A 1 302 ? 3.870 -4.830 -12.472 1.00 95.38 302 LEU A C 1
ATOM 2384 O O . LEU A 1 302 ? 3.507 -5.671 -13.291 1.00 95.38 302 LEU A O 1
ATOM 2388 N N . LEU A 1 303 ? 4.478 -3.701 -12.818 1.00 97.38 303 LEU A N 1
ATOM 2389 C CA . LEU A 1 303 ? 4.850 -3.328 -14.173 1.00 97.38 303 LEU A CA 1
ATOM 2390 C C . LEU A 1 303 ? 6.352 -3.542 -14.392 1.00 97.38 303 LEU A C 1
ATOM 2392 O O . LEU A 1 303 ? 7.186 -2.772 -13.913 1.00 97.38 303 LEU A O 1
ATOM 2396 N N . ALA A 1 304 ? 6.692 -4.582 -15.143 1.00 97.06 304 ALA A N 1
ATOM 2397 C CA . ALA A 1 304 ? 8.047 -4.905 -15.560 1.00 97.06 304 ALA A CA 1
ATOM 2398 C C . ALA A 1 304 ? 8.446 -4.096 -16.804 1.00 97.06 304 ALA A C 1
ATOM 2400 O O . ALA A 1 304 ? 7.978 -4.355 -17.910 1.00 97.06 304 ALA A O 1
ATOM 2401 N N . CYS A 1 305 ? 9.326 -3.117 -16.631 1.00 96.62 305 CYS A N 1
ATOM 2402 C CA . CYS A 1 305 ? 9.866 -2.283 -17.696 1.00 96.62 305 CYS A CA 1
ATOM 2403 C C . CYS A 1 305 ? 11.143 -2.902 -18.284 1.00 96.62 305 CYS A C 1
ATOM 2405 O O . CYS A 1 305 ? 12.151 -3.052 -17.582 1.00 96.62 305 CYS A O 1
ATOM 2407 N N . ILE A 1 306 ? 11.135 -3.206 -19.581 1.00 96.31 306 ILE A N 1
ATOM 2408 C CA . ILE A 1 306 ? 12.229 -3.918 -20.257 1.00 96.31 306 ILE A CA 1
ATOM 2409 C C . ILE A 1 306 ? 12.837 -3.112 -21.412 1.00 96.31 306 ILE A C 1
ATOM 2411 O O . ILE A 1 306 ? 12.169 -2.298 -22.052 1.00 96.31 306 ILE A O 1
ATOM 2415 N N . SER A 1 307 ? 14.128 -3.347 -21.652 1.00 93.62 307 SER A N 1
ATOM 2416 C CA . SER A 1 307 ? 14.850 -2.882 -22.837 1.00 93.62 307 SER A CA 1
ATOM 2417 C C . SER A 1 307 ? 14.647 -3.913 -23.928 1.00 93.62 307 SER A C 1
ATOM 2419 O O . SER A 1 307 ? 14.671 -5.110 -23.635 1.00 93.62 307 SER A O 1
ATOM 2421 N N . PRO A 1 308 ? 14.501 -3.499 -25.186 1.00 93.12 308 PRO A N 1
ATOM 2422 C CA . PRO A 1 308 ? 14.356 -4.484 -26.224 1.00 93.12 308 PRO A CA 1
ATOM 2423 C C . PRO A 1 308 ? 15.691 -4.830 -26.893 1.00 93.12 308 PRO A C 1
ATOM 2425 O O . PRO A 1 308 ? 15.734 -5.669 -27.783 1.00 93.12 308 PRO A O 1
ATOM 2428 N N . SER A 1 309 ? 16.785 -4.190 -26.473 1.00 91.81 309 SER A N 1
ATOM 2429 C CA . SER A 1 309 ? 18.130 -4.404 -26.999 1.00 91.81 309 SER A CA 1
ATOM 2430 C C . SER A 1 309 ? 18.668 -5.792 -26.675 1.00 91.81 309 SER A C 1
ATOM 2432 O O . SER A 1 309 ? 18.654 -6.221 -25.518 1.00 91.81 309 SER A O 1
ATOM 2434 N N . LYS A 1 310 ? 19.253 -6.461 -27.676 1.00 90.06 310 LYS A N 1
ATOM 2435 C CA . LYS A 1 310 ? 19.983 -7.726 -27.489 1.00 90.06 310 LYS A CA 1
ATOM 2436 C C . LYS A 1 310 ? 21.096 -7.624 -26.439 1.00 90.06 310 LYS A C 1
ATOM 2438 O O . LYS A 1 310 ? 21.338 -8.589 -25.713 1.00 90.06 310 LYS A O 1
ATOM 2443 N N . LEU A 1 311 ? 21.713 -6.447 -26.296 1.00 87.50 311 LEU A N 1
ATOM 2444 C CA . LEU A 1 311 ? 22.755 -6.177 -25.295 1.00 87.50 311 LEU A CA 1
ATOM 2445 C C . LEU A 1 311 ? 22.239 -6.231 -23.847 1.00 87.50 311 LEU A C 1
ATOM 2447 O O . LEU A 1 311 ? 23.025 -6.443 -22.927 1.00 87.50 311 LEU A O 1
ATOM 2451 N N . ASP A 1 312 ? 20.932 -6.052 -23.646 1.00 88.75 312 ASP A N 1
ATOM 2452 C CA . ASP A 1 312 ? 20.275 -6.080 -22.335 1.00 88.75 312 ASP A CA 1
ATOM 2453 C C . ASP A 1 312 ? 19.407 -7.334 -22.138 1.00 88.75 312 ASP A C 1
ATOM 2455 O O . ASP A 1 312 ? 18.658 -7.432 -21.164 1.00 88.75 312 ASP A O 1
ATOM 2459 N N . SER A 1 313 ? 19.512 -8.315 -23.038 1.00 91.31 313 SER A N 1
ATOM 2460 C CA . SER A 1 313 ? 18.755 -9.576 -23.004 1.00 91.31 313 SER A CA 1
ATOM 2461 C C . SER A 1 313 ? 18.823 -10.284 -21.647 1.00 91.31 313 SER A C 1
ATOM 2463 O O . SER A 1 313 ? 17.795 -10.694 -21.104 1.00 91.31 313 SER A O 1
ATOM 2465 N N . SER A 1 314 ? 20.006 -10.353 -21.030 1.00 91.06 314 SER A N 1
ATOM 2466 C CA . SER A 1 314 ? 20.189 -10.978 -19.715 1.00 91.06 314 SER A CA 1
ATOM 2467 C C . SER A 1 314 ? 19.409 -10.275 -18.599 1.00 91.06 314 SER A C 1
ATOM 2469 O O . SER A 1 314 ? 18.800 -10.939 -17.760 1.00 91.06 314 SER A O 1
ATOM 2471 N N . GLU A 1 315 ? 19.401 -8.940 -18.586 1.00 89.62 315 GLU A N 1
ATOM 2472 C CA . GLU A 1 315 ? 18.682 -8.141 -17.582 1.00 89.62 315 GLU A CA 1
ATOM 2473 C C . GLU A 1 315 ? 17.173 -8.148 -17.832 1.00 89.62 315 GLU A C 1
ATOM 2475 O O . GLU A 1 315 ? 16.374 -8.221 -16.894 1.00 89.62 315 GLU A O 1
ATOM 2480 N N . THR A 1 316 ? 16.775 -8.161 -19.102 1.00 94.06 316 THR A N 1
ATOM 2481 C CA . THR A 1 316 ? 15.385 -8.362 -19.512 1.00 94.06 316 THR A CA 1
ATOM 2482 C C . THR A 1 316 ? 14.871 -9.710 -19.013 1.00 94.06 316 THR A C 1
ATOM 2484 O O . THR A 1 316 ? 13.848 -9.757 -18.334 1.00 94.06 316 THR A O 1
ATOM 2487 N N . LEU A 1 317 ? 15.620 -10.798 -19.218 1.00 94.56 317 LEU A N 1
ATOM 2488 C CA . LEU A 1 317 ? 15.272 -12.122 -18.693 1.00 94.56 317 LEU A CA 1
ATOM 2489 C C . LEU A 1 317 ? 15.172 -12.149 -17.162 1.00 94.56 317 LEU A C 1
ATOM 2491 O O . LEU A 1 317 ? 14.260 -12.779 -16.625 1.00 94.56 317 LEU A O 1
ATOM 2495 N N . ASN A 1 318 ? 16.076 -11.476 -16.446 1.00 91.88 318 ASN A N 1
ATOM 2496 C CA . ASN A 1 318 ? 15.993 -11.364 -14.985 1.00 91.88 318 ASN A CA 1
ATOM 2497 C C . ASN A 1 318 ? 14.725 -10.618 -14.550 1.00 91.88 318 ASN A C 1
ATOM 2499 O O . ASN A 1 318 ? 14.023 -11.072 -13.645 1.00 91.88 318 ASN A O 1
ATOM 2503 N N . THR A 1 319 ? 14.395 -9.528 -15.246 1.00 94.00 319 THR A N 1
ATOM 2504 C CA . THR A 1 319 ? 13.191 -8.731 -14.991 1.00 94.00 319 THR A CA 1
ATOM 2505 C C . THR A 1 319 ? 11.922 -9.563 -15.196 1.00 94.00 319 THR A C 1
ATOM 2507 O O . THR A 1 319 ? 11.049 -9.587 -14.327 1.00 94.00 319 THR A O 1
ATOM 2510 N N . LEU A 1 320 ? 11.842 -10.310 -16.303 1.00 95.12 320 LEU A N 1
ATOM 2511 C CA . LEU A 1 320 ? 10.700 -11.174 -16.613 1.00 95.12 320 LEU A CA 1
ATOM 2512 C C . LEU A 1 320 ? 10.569 -12.350 -15.638 1.00 95.12 320 LEU A C 1
ATOM 2514 O O . LEU A 1 320 ? 9.460 -12.685 -15.229 1.00 95.12 320 LEU A O 1
ATOM 2518 N N . ARG A 1 321 ? 11.682 -12.957 -15.205 1.00 92.31 321 ARG A N 1
ATOM 2519 C CA . ARG A 1 321 ? 11.669 -14.020 -14.183 1.00 92.31 321 ARG A CA 1
ATOM 2520 C C . ARG A 1 321 ? 11.163 -13.517 -12.838 1.00 92.31 321 ARG A C 1
ATOM 2522 O O . ARG A 1 321 ? 10.355 -14.198 -12.209 1.00 92.31 321 ARG A O 1
ATOM 2529 N N . PHE A 1 322 ? 11.609 -12.334 -12.416 1.00 90.06 322 PHE A N 1
ATOM 2530 C CA . PHE A 1 322 ? 11.106 -11.695 -11.202 1.00 90.06 322 PHE A CA 1
ATOM 2531 C C . PHE A 1 322 ? 9.599 -11.437 -11.310 1.00 90.06 322 PHE A C 1
ATOM 2533 O O . PHE A 1 322 ? 8.838 -11.878 -10.449 1.00 90.06 322 PHE A O 1
ATOM 2540 N N . ALA A 1 323 ? 9.153 -10.817 -12.407 1.00 92.00 323 ALA A N 1
ATOM 2541 C CA . ALA A 1 323 ? 7.736 -10.562 -12.660 1.00 92.00 323 ALA A CA 1
ATOM 2542 C C . ALA A 1 323 ? 6.897 -11.852 -12.647 1.00 92.00 323 ALA A C 1
ATOM 2544 O O . ALA A 1 323 ? 5.845 -11.907 -12.015 1.00 92.00 323 ALA A O 1
ATOM 2545 N N . ASN A 1 324 ? 7.397 -12.923 -13.267 1.00 90.00 324 ASN A N 1
ATOM 2546 C CA . ASN A 1 324 ? 6.725 -14.220 -13.285 1.00 90.00 324 ASN A CA 1
ATOM 2547 C C . ASN A 1 324 ? 6.614 -14.842 -11.882 1.00 90.00 324 ASN A C 1
ATOM 2549 O O . ASN A 1 324 ? 5.599 -15.456 -11.569 1.00 90.00 324 ASN A O 1
ATOM 2553 N N . SER A 1 325 ? 7.613 -14.648 -11.011 1.00 85.25 325 SER A N 1
ATOM 2554 C CA . SER A 1 325 ? 7.550 -15.120 -9.617 1.00 85.25 325 SER A CA 1
ATOM 2555 C C . SER A 1 325 ? 6.499 -14.395 -8.768 1.00 85.25 325 SER A C 1
ATOM 2557 O O . SER A 1 325 ? 5.981 -14.972 -7.820 1.00 85.25 325 SER A O 1
ATOM 2559 N N . ALA A 1 326 ? 6.129 -13.160 -9.122 1.00 85.19 326 ALA A N 1
ATOM 2560 C CA . ALA A 1 326 ? 5.074 -12.418 -8.431 1.00 85.19 326 ALA A CA 1
ATOM 2561 C C . ALA A 1 326 ? 3.657 -12.923 -8.775 1.00 85.19 326 ALA A C 1
ATOM 2563 O O . ALA A 1 326 ? 2.717 -12.672 -8.023 1.00 85.19 326 ALA A O 1
ATOM 2564 N N . LYS A 1 327 ? 3.494 -13.666 -9.881 1.00 83.62 327 LYS A N 1
ATOM 2565 C CA . LYS A 1 327 ? 2.195 -14.167 -10.366 1.00 83.62 327 LYS A CA 1
ATOM 2566 C C . LYS A 1 327 ? 1.534 -15.172 -9.416 1.00 83.62 327 LYS A C 1
ATOM 2568 O O . LYS A 1 327 ? 0.319 -15.330 -9.436 1.00 83.62 327 LYS A O 1
ATOM 2573 N N . SER A 1 328 ? 2.312 -15.859 -8.581 1.00 78.12 328 SER A N 1
ATOM 2574 C CA . SER A 1 328 ? 1.792 -16.830 -7.609 1.00 78.12 328 SER A CA 1
ATOM 2575 C C . SER A 1 328 ? 1.170 -16.196 -6.364 1.00 78.12 328 SER A C 1
ATOM 2577 O O . SER A 1 328 ? 0.585 -16.915 -5.550 1.00 78.12 328 SER A O 1
ATOM 2579 N N . MET A 1 329 ? 1.266 -14.876 -6.197 1.00 81.56 329 MET A N 1
ATOM 2580 C CA . MET A 1 329 ? 0.647 -14.208 -5.062 1.00 81.56 329 MET A CA 1
ATOM 2581 C C . MET A 1 329 ? -0.879 -14.216 -5.160 1.00 81.56 329 MET A C 1
ATOM 2583 O O . MET A 1 329 ? -1.464 -13.878 -6.187 1.00 81.56 329 MET A O 1
ATOM 2587 N N . LYS A 1 330 ? -1.528 -14.559 -4.047 1.00 79.12 330 LYS A N 1
ATOM 2588 C CA . LYS A 1 330 ? -2.987 -14.587 -3.916 1.00 79.12 330 LYS A CA 1
ATOM 2589 C C . LYS A 1 330 ? -3.425 -13.543 -2.900 1.00 79.12 330 LYS A C 1
ATOM 2591 O O . LYS A 1 330 ? -3.560 -13.843 -1.712 1.00 79.12 330 LYS A O 1
ATOM 2596 N N . ASN A 1 331 ? -3.613 -12.318 -3.376 1.00 80.62 331 ASN A N 1
ATOM 2597 C CA . ASN A 1 331 ? -4.153 -11.243 -2.554 1.00 80.62 331 ASN A CA 1
ATOM 2598 C C . ASN A 1 331 ? -5.681 -11.376 -2.458 1.00 80.62 331 ASN A C 1
ATOM 2600 O O . ASN A 1 331 ? -6.340 -11.800 -3.405 1.00 80.62 331 ASN A O 1
ATOM 2604 N N . ASN A 1 332 ? -6.232 -11.004 -1.307 1.00 77.56 332 ASN A N 1
ATOM 2605 C CA . ASN A 1 332 ? -7.661 -10.911 -1.030 1.00 77.56 332 ASN A CA 1
ATOM 2606 C C . ASN A 1 332 ? -7.977 -9.540 -0.393 1.00 77.56 332 ASN A C 1
ATOM 2608 O O . ASN A 1 332 ? -8.218 -9.473 0.817 1.00 77.56 332 ASN A O 1
ATOM 2612 N N . PRO A 1 333 ? -7.926 -8.443 -1.173 1.00 77.12 333 PRO A N 1
ATOM 2613 C CA . PRO A 1 333 ? -8.102 -7.090 -0.658 1.00 77.12 333 PRO A CA 1
ATOM 2614 C C . PRO A 1 333 ? -9.475 -6.903 -0.017 1.00 77.12 333 PRO A C 1
ATOM 2616 O O . PRO A 1 333 ? -10.487 -7.330 -0.571 1.00 77.12 333 PRO A O 1
ATOM 2619 N N . GLN A 1 334 ? -9.498 -6.216 1.118 1.00 73.88 334 GLN A N 1
ATOM 2620 C CA . GLN A 1 334 ? -10.678 -5.845 1.889 1.00 73.88 334 GLN A CA 1
ATOM 2621 C C . GLN A 1 334 ? -10.809 -4.322 1.947 1.00 73.88 334 GLN A C 1
ATOM 2623 O O . GLN A 1 334 ? -9.831 -3.583 1.806 1.00 73.88 334 GLN A O 1
ATOM 2628 N N . ILE A 1 335 ? -12.038 -3.849 2.144 1.00 72.62 335 ILE A N 1
ATOM 2629 C CA . ILE A 1 335 ? -12.308 -2.427 2.362 1.00 72.62 335 ILE A CA 1
ATOM 2630 C C . ILE A 1 335 ? -11.750 -2.055 3.736 1.00 72.62 335 ILE A C 1
ATOM 2632 O O . ILE A 1 335 ? -12.104 -2.683 4.734 1.00 72.62 335 ILE A O 1
ATOM 2636 N N . ASN A 1 336 ? -10.907 -1.025 3.808 1.00 67.50 336 ASN A N 1
ATOM 2637 C CA . ASN A 1 336 ? -10.347 -0.576 5.080 1.00 67.50 336 ASN A CA 1
ATOM 2638 C C . ASN A 1 336 ? -11.344 0.345 5.804 1.00 67.50 336 ASN A C 1
ATOM 2640 O O . ASN A 1 336 ? -11.349 1.569 5.648 1.00 67.50 336 ASN A O 1
ATOM 2644 N N . LEU A 1 337 ? -12.234 -0.288 6.569 1.00 65.44 337 LEU A N 1
ATOM 2645 C CA . LEU A 1 337 ? -13.204 0.352 7.451 1.00 65.44 337 LEU A CA 1
ATOM 2646 C C . LEU A 1 337 ? -12.570 0.611 8.819 1.00 65.44 337 LEU A C 1
ATOM 2648 O O . LEU A 1 337 ? -12.271 -0.314 9.569 1.00 65.44 337 LEU A O 1
ATOM 2652 N N . ILE A 1 338 ? -12.437 1.882 9.180 1.00 60.47 338 ILE A N 1
ATOM 2653 C CA . ILE A 1 338 ? -12.047 2.309 10.520 1.00 60.47 338 ILE A CA 1
ATOM 2654 C C . ILE A 1 338 ? -13.293 2.790 11.253 1.00 60.47 338 ILE A C 1
ATOM 2656 O O . ILE A 1 338 ? -13.943 3.749 10.844 1.00 60.47 338 ILE A O 1
ATOM 2660 N N . ILE A 1 339 ? -13.624 2.150 12.369 1.00 56.81 339 ILE A N 1
ATOM 2661 C CA . ILE A 1 339 ? -14.705 2.600 13.252 1.00 56.81 339 ILE A CA 1
ATOM 2662 C C . ILE A 1 339 ? -14.103 3.599 14.253 1.00 56.81 339 ILE A C 1
ATOM 2664 O O . ILE A 1 339 ? -13.247 3.230 15.056 1.00 56.81 339 ILE A O 1
ATOM 2668 N N . THR A 1 340 ? -14.480 4.877 14.147 1.00 47.53 340 THR A N 1
ATOM 2669 C CA . THR A 1 340 ? -13.744 6.029 14.694 1.00 47.53 340 THR A CA 1
ATOM 2670 C C . THR A 1 340 ? -14.385 6.742 15.877 1.00 47.53 340 THR A C 1
ATOM 2672 O O . THR A 1 340 ? -13.656 7.328 16.667 1.00 47.53 340 THR A O 1
ATOM 2675 N N . GLU A 1 341 ? -15.709 6.717 16.010 1.00 43.97 341 GLU A N 1
ATOM 2676 C CA . GLU A 1 341 ? -16.440 7.307 17.144 1.00 43.97 341 GLU A CA 1
ATOM 2677 C C . GLU A 1 341 ? -17.616 6.407 17.518 1.00 43.97 341 GLU A C 1
ATOM 2679 O O . GLU A 1 341 ? -18.007 5.535 16.749 1.00 43.97 341 GLU A O 1
ATOM 2684 N N . ILE A 1 342 ? -18.169 6.599 18.713 1.00 45.25 342 ILE A N 1
ATOM 2685 C CA . ILE A 1 342 ? -19.289 5.822 19.238 1.00 45.25 342 ILE A CA 1
ATOM 2686 C C . ILE A 1 342 ? -20.385 6.799 19.632 1.00 45.25 342 ILE A C 1
ATOM 2688 O O . ILE A 1 342 ? -20.300 7.436 20.679 1.00 45.25 342 ILE A O 1
ATOM 2692 N N . GLN A 1 343 ? -21.430 6.890 18.819 1.00 35.97 343 GLN A N 1
ATOM 2693 C CA . GLN A 1 343 ? -22.744 7.288 19.304 1.00 35.97 343 GLN A CA 1
ATOM 2694 C C . GLN A 1 343 ? -23.781 6.322 18.753 1.00 35.97 343 GLN A C 1
ATOM 2696 O O . GLN A 1 343 ? -23.635 5.799 17.650 1.00 35.97 343 GLN A O 1
ATOM 2701 N N . SER A 1 344 ? -24.747 6.044 19.627 1.00 39.12 344 SER A N 1
ATOM 2702 C CA . SER A 1 344 ? -25.793 5.030 19.554 1.00 39.12 344 SER A CA 1
ATOM 2703 C C . SER A 1 344 ? -26.147 4.602 18.137 1.00 39.12 344 SER A C 1
ATOM 2705 O O . SER A 1 344 ? -26.794 5.348 17.406 1.00 39.12 344 SER A O 1
ATOM 2707 N N . ILE A 1 345 ? -25.823 3.349 17.806 1.00 41.22 345 ILE A N 1
ATOM 2708 C CA . ILE A 1 345 ? -26.678 2.598 16.892 1.00 41.22 345 ILE A CA 1
ATOM 2709 C C . ILE A 1 345 ? -28.062 2.650 17.540 1.00 41.22 345 ILE A C 1
ATOM 2711 O O . ILE A 1 345 ? -28.265 2.111 18.632 1.00 41.22 345 ILE A O 1
ATOM 2715 N N . GLU A 1 346 ? -28.975 3.406 16.938 1.00 40.94 346 GLU A N 1
ATOM 2716 C CA . GLU A 1 346 ? -30.357 3.444 17.379 1.00 40.94 346 GLU A CA 1
ATOM 2717 C C . GLU A 1 346 ? -30.933 2.026 17.279 1.00 40.94 346 GLU A C 1
ATOM 2719 O O . GLU A 1 346 ? -31.155 1.471 16.208 1.00 40.94 346 GLU A O 1
ATOM 2724 N N . ASN A 1 347 ? -31.152 1.449 18.458 1.00 43.22 347 ASN A N 1
ATOM 2725 C CA . ASN A 1 347 ? -32.251 0.549 18.778 1.00 43.22 347 ASN A CA 1
ATOM 2726 C C . ASN A 1 347 ? -32.375 -0.757 17.984 1.00 43.22 347 ASN A C 1
ATOM 2728 O O . ASN A 1 347 ? -33.463 -1.125 17.551 1.00 43.22 347 ASN A O 1
ATOM 2732 N N . SER A 1 348 ? -31.315 -1.564 17.954 1.00 53.53 348 SER A N 1
ATOM 2733 C CA . SER A 1 348 ? -31.477 -3.010 18.172 1.00 53.53 348 SER A CA 1
ATOM 2734 C C . SER A 1 348 ? -30.140 -3.665 18.509 1.00 53.53 348 SER A C 1
ATOM 2736 O O . SER A 1 348 ? -29.161 -3.529 17.785 1.00 53.53 348 SER A O 1
ATOM 2738 N N . TYR A 1 349 ? -30.090 -4.414 19.610 1.00 60.44 349 TYR A N 1
ATOM 2739 C CA . TYR A 1 349 ? -29.016 -5.381 19.815 1.00 60.44 349 TYR A CA 1
ATOM 2740 C C . TYR A 1 349 ? -29.122 -6.451 18.720 1.00 60.44 349 TYR A C 1
ATOM 2742 O O . TYR A 1 349 ? -30.032 -7.286 18.774 1.00 60.44 349 TYR A O 1
ATOM 2750 N N . GLN A 1 350 ? -28.231 -6.376 17.733 1.00 71.69 350 GLN A N 1
ATOM 2751 C CA . GLN A 1 350 ? -28.211 -7.238 16.545 1.00 71.69 350 GLN A CA 1
ATOM 2752 C C . GLN A 1 350 ? -27.546 -8.590 16.806 1.00 71.69 350 GLN A C 1
ATOM 2754 O O . GLN A 1 350 ? -27.861 -9.567 16.136 1.00 71.69 350 GLN A O 1
ATOM 2759 N N . TYR A 1 351 ? -26.656 -8.653 17.795 1.00 83.75 351 TYR A N 1
ATOM 2760 C CA . TYR A 1 351 ? -25.856 -9.829 18.104 1.00 83.75 351 TYR A CA 1
ATOM 2761 C C . TYR A 1 351 ? -26.168 -10.340 19.507 1.00 83.75 351 TYR A C 1
ATOM 2763 O O . TYR A 1 351 ? -26.529 -9.570 20.403 1.00 83.75 351 TYR A O 1
ATOM 2771 N N . SER A 1 352 ? -25.976 -11.637 19.721 1.00 87.56 352 SER A N 1
ATOM 2772 C CA . SER A 1 352 ? -26.072 -12.282 21.030 1.00 87.56 352 SER A CA 1
ATOM 2773 C C . SER A 1 352 ? -24.809 -13.080 21.315 1.00 87.56 352 SER A C 1
ATOM 2775 O O . SER A 1 352 ? -24.325 -13.803 20.445 1.00 87.56 352 SER A O 1
ATOM 2777 N N . GLY A 1 353 ? -24.300 -12.968 22.536 1.00 91.38 353 GLY A N 1
ATOM 2778 C CA . GLY A 1 353 ? -23.199 -13.781 23.025 1.00 91.38 353 GLY A CA 1
ATOM 2779 C C . GLY A 1 353 ? -23.523 -14.391 24.380 1.00 91.38 353 GLY A C 1
ATOM 2780 O O . GLY A 1 353 ? -24.210 -13.775 25.191 1.00 91.38 353 GLY A O 1
ATOM 2781 N N . VAL A 1 354 ? -23.025 -15.597 24.625 1.00 92.94 354 VAL A N 1
ATOM 2782 C CA . VAL A 1 354 ? -23.218 -16.325 25.883 1.00 92.94 354 VAL A CA 1
ATOM 2783 C C . VAL A 1 354 ? -21.970 -16.174 26.736 1.00 92.94 354 VAL A C 1
ATOM 2785 O O . VAL A 1 354 ? -20.856 -16.423 26.272 1.00 92.94 354 VAL A O 1
ATOM 2788 N N . PHE A 1 355 ? -22.137 -15.769 27.988 1.00 92.50 355 PHE A N 1
ATOM 2789 C CA . PHE A 1 355 ? -21.036 -15.723 28.934 1.00 92.50 355 PHE A CA 1
ATOM 2790 C C . PHE A 1 355 ? -20.606 -17.143 29.331 1.00 92.50 355 PHE A C 1
ATOM 2792 O O . PHE A 1 355 ? -21.429 -17.965 29.722 1.00 92.50 355 PHE A O 1
ATOM 2799 N N . LYS A 1 356 ? -19.308 -17.443 29.213 1.00 89.94 356 LYS A N 1
ATOM 2800 C CA . LYS A 1 356 ? -18.713 -18.763 29.503 1.00 89.94 356 LYS A CA 1
ATOM 2801 C C . LYS A 1 356 ? -17.626 -18.660 30.575 1.00 89.94 356 LYS A C 1
ATOM 2803 O O . LYS A 1 356 ? -16.520 -19.181 30.425 1.00 89.94 356 LYS A O 1
ATOM 2808 N N . GLY A 1 357 ? -17.900 -17.895 31.627 1.00 85.25 357 GLY A N 1
ATOM 2809 C CA . GLY A 1 357 ? -16.964 -17.650 32.720 1.00 85.25 357 GLY A CA 1
ATOM 2810 C C . GLY A 1 357 ? -15.853 -16.666 32.351 1.00 85.25 357 GLY A C 1
ATOM 2811 O O . GLY A 1 357 ? -15.806 -15.575 32.889 1.00 85.25 357 GLY A O 1
ATOM 2812 N N . PHE A 1 358 ? -14.940 -16.996 31.438 1.00 84.88 358 PHE A N 1
ATOM 2813 C CA . PHE A 1 358 ? -13.776 -16.131 31.166 1.00 84.88 358 PHE A CA 1
ATOM 2814 C C . PHE A 1 358 ? -13.959 -15.174 29.984 1.00 84.88 358 PHE A C 1
ATOM 2816 O O . PHE A 1 358 ? -13.303 -14.131 29.942 1.00 84.88 358 PHE A O 1
ATOM 2823 N N . PHE A 1 359 ? -14.852 -15.514 29.059 1.00 90.44 359 PHE A N 1
ATOM 2824 C CA . PHE A 1 359 ? -15.106 -14.807 27.805 1.00 90.44 359 PHE A CA 1
ATOM 2825 C C . PHE A 1 359 ? -16.601 -14.828 27.469 1.00 90.44 359 PHE A C 1
ATOM 2827 O O . PHE A 1 359 ? -17.381 -15.560 28.085 1.00 90.44 359 PHE A O 1
ATOM 2834 N N . VAL A 1 360 ? -16.993 -14.029 26.477 1.00 92.50 360 VAL A N 1
ATOM 2835 C CA . VAL A 1 360 ? -18.324 -14.089 25.861 1.00 92.50 360 VAL A CA 1
ATOM 2836 C C . VAL A 1 360 ? -18.195 -14.738 24.487 1.00 92.50 360 VAL A C 1
ATOM 2838 O O . VAL A 1 360 ? -17.393 -14.297 23.664 1.00 92.50 360 VAL A O 1
ATOM 2841 N N . GLU A 1 361 ? -18.948 -15.809 24.256 1.00 92.81 361 GLU A N 1
ATOM 2842 C CA . GLU A 1 361 ? -18.931 -16.589 23.018 1.00 92.81 361 GLU A CA 1
ATOM 2843 C C . GLU A 1 361 ? -20.056 -16.152 22.078 1.00 92.81 361 GLU A C 1
ATOM 2845 O O . GLU A 1 361 ? -21.216 -16.117 22.482 1.00 92.81 361 GLU A O 1
ATOM 2850 N N . VAL A 1 362 ? -19.717 -15.851 20.823 1.00 89.88 362 VAL A N 1
ATOM 2851 C CA . VAL A 1 362 ? -20.671 -15.576 19.737 1.00 89.88 362 VAL A CA 1
ATOM 2852 C C . VAL A 1 362 ? -20.544 -16.686 18.694 1.00 89.88 362 VAL A C 1
ATOM 2854 O O . VAL A 1 362 ? -19.447 -16.930 18.193 1.00 89.88 362 VAL A O 1
ATOM 2857 N N . GLU A 1 363 ? -21.647 -17.366 18.383 1.00 83.25 363 GLU A N 1
ATOM 2858 C CA . GLU A 1 363 ? -21.665 -18.524 17.468 1.00 83.25 363 GLU A CA 1
ATOM 2859 C C . GLU A 1 363 ? -22.290 -18.231 16.092 1.00 83.25 363 GLU A C 1
ATOM 2861 O O . GLU A 1 363 ? -22.148 -19.036 15.177 1.00 83.25 363 GLU A O 1
ATOM 2866 N N . ASP A 1 364 ? -22.999 -17.111 15.923 1.00 79.44 364 ASP A N 1
ATOM 2867 C CA . ASP A 1 364 ? -23.660 -16.786 14.653 1.00 79.44 364 ASP A CA 1
ATOM 2868 C C . ASP A 1 364 ? -22.634 -16.410 13.571 1.00 79.44 364 ASP A C 1
ATOM 2870 O O . ASP A 1 364 ? -21.941 -15.405 13.708 1.00 79.44 364 ASP A O 1
ATOM 2874 N N . GLU A 1 365 ? -22.543 -17.187 12.487 1.00 72.69 365 GLU A N 1
ATOM 2875 C CA . GLU A 1 365 ? -21.505 -17.035 11.451 1.00 72.69 365 GLU A CA 1
ATOM 2876 C C . GLU A 1 365 ? -21.447 -15.623 10.851 1.00 72.69 365 GLU A C 1
ATOM 2878 O O . GLU A 1 365 ? -20.358 -15.076 10.659 1.00 72.69 365 GLU A O 1
ATOM 2883 N N . ASN A 1 366 ? -22.602 -15.001 10.594 1.00 67.94 366 ASN A N 1
ATOM 2884 C CA . ASN A 1 366 ? -22.659 -13.640 10.061 1.00 67.94 366 ASN A CA 1
ATOM 2885 C C . ASN A 1 366 ? -22.150 -12.623 11.087 1.00 67.94 366 ASN A C 1
ATOM 2887 O O . ASN A 1 366 ? -21.351 -11.750 10.751 1.00 67.94 366 ASN A O 1
ATOM 2891 N N . SER A 1 367 ? -22.559 -12.763 12.347 1.00 71.62 367 SER A N 1
ATOM 2892 C CA . SER A 1 367 ? -22.096 -11.937 13.462 1.00 71.62 367 SER A CA 1
ATOM 2893 C C . SER A 1 367 ? -20.597 -12.096 13.694 1.00 71.62 367 SER A C 1
ATOM 2895 O O . SER A 1 367 ? -19.894 -11.103 13.856 1.00 71.62 367 SER A O 1
ATOM 2897 N N . VAL A 1 368 ? -20.087 -13.330 13.671 1.00 72.19 368 VAL A N 1
ATOM 2898 C CA . VAL A 1 368 ? -18.659 -13.642 13.811 1.00 72.19 368 VAL A CA 1
ATOM 2899 C C . VAL A 1 368 ? -17.875 -12.978 12.691 1.00 72.19 368 VAL A C 1
ATOM 2901 O O . VAL A 1 368 ? -16.883 -12.300 12.957 1.00 72.19 368 VAL A O 1
ATOM 2904 N N . LYS A 1 369 ? -18.348 -13.121 11.451 1.00 68.19 369 LYS A N 1
ATOM 2905 C CA . LYS A 1 369 ? -17.730 -12.503 10.284 1.00 68.19 369 LYS A CA 1
ATOM 2906 C C . LYS A 1 369 ? -17.697 -10.982 10.416 1.00 68.19 369 LYS A C 1
ATOM 2908 O O . LYS A 1 369 ? -16.629 -10.395 10.329 1.00 68.19 369 LYS A O 1
ATOM 2913 N N . ILE A 1 370 ? -18.827 -10.345 10.717 1.00 67.44 370 ILE A N 1
ATOM 2914 C CA . ILE A 1 370 ? -18.928 -8.884 10.830 1.00 67.44 370 ILE A CA 1
ATOM 2915 C C . ILE A 1 370 ? -18.081 -8.344 11.989 1.00 67.44 370 ILE A C 1
ATOM 2917 O O . ILE A 1 370 ? -17.319 -7.395 11.806 1.00 67.44 370 ILE A O 1
ATOM 2921 N N . LEU A 1 371 ? -18.184 -8.930 13.183 1.00 72.75 371 LEU A N 1
ATOM 2922 C CA . LEU A 1 371 ? -17.455 -8.456 14.363 1.00 72.75 371 LEU A CA 1
ATOM 2923 C C . LEU A 1 371 ? -15.940 -8.631 14.209 1.00 72.75 371 LEU A C 1
ATOM 2925 O O . LEU A 1 371 ? -15.175 -7.764 14.644 1.00 72.75 371 LEU A O 1
ATOM 2929 N N . GLN A 1 372 ? -15.506 -9.712 13.559 1.00 74.25 372 GLN A N 1
ATOM 2930 C CA . GLN A 1 372 ? -14.096 -9.969 13.297 1.00 74.25 372 GLN A CA 1
ATOM 2931 C C . GLN A 1 372 ? -13.564 -9.115 12.136 1.00 74.25 372 GLN A C 1
ATOM 2933 O O . GLN A 1 372 ? -12.550 -8.445 12.309 1.00 74.25 372 GLN A O 1
ATOM 2938 N N . GLU A 1 373 ? -14.226 -9.116 10.976 1.00 64.62 373 GLU A N 1
ATOM 2939 C CA . GLU A 1 373 ? -13.738 -8.462 9.752 1.00 64.62 373 GLU A CA 1
ATOM 2940 C C . GLU A 1 373 ? -13.896 -6.936 9.806 1.00 64.62 373 GLU A C 1
ATOM 2942 O O . GLU A 1 373 ? -12.976 -6.218 9.424 1.00 64.62 373 GLU A O 1
ATOM 2947 N N . ASN A 1 374 ? -15.006 -6.422 10.350 1.00 61.06 374 ASN A N 1
ATOM 2948 C CA . ASN A 1 374 ? -15.279 -4.977 10.357 1.00 61.06 374 ASN A CA 1
ATOM 2949 C C . ASN A 1 374 ? -14.849 -4.287 11.655 1.00 61.06 374 ASN A C 1
ATOM 2951 O O . ASN A 1 374 ? -14.608 -3.082 11.671 1.00 61.06 374 ASN A O 1
ATOM 2955 N N . GLY A 1 375 ? -14.804 -5.024 12.768 1.00 63.38 375 GLY A N 1
ATOM 2956 C CA . GLY A 1 375 ? -14.550 -4.452 14.092 1.00 63.38 375 GLY A CA 1
ATOM 2957 C C . GLY A 1 375 ? -13.278 -4.946 14.776 1.00 63.38 375 GLY A C 1
ATOM 2958 O O . GLY A 1 375 ? -12.900 -4.383 15.812 1.00 63.38 375 GLY A O 1
ATOM 2959 N N . CYS A 1 376 ? -12.634 -5.979 14.215 1.00 75.44 376 CYS A N 1
ATOM 2960 C CA . CYS A 1 376 ? -11.485 -6.669 14.796 1.00 75.44 376 CYS A CA 1
ATOM 2961 C C . CYS A 1 376 ? -11.720 -7.083 16.255 1.00 75.44 376 CYS A C 1
ATOM 2963 O O . CYS A 1 376 ? -10.796 -7.019 17.066 1.00 75.44 376 CYS A O 1
ATOM 2965 N N . PHE A 1 377 ? -12.939 -7.481 16.618 1.00 83.31 377 PHE A N 1
ATOM 2966 C CA . PHE A 1 377 ? -13.282 -7.926 17.970 1.00 83.31 377 PHE A CA 1
ATOM 2967 C C . PHE A 1 377 ? -13.094 -9.426 18.122 1.00 83.31 377 PHE A C 1
ATOM 2969 O O . PHE A 1 377 ? -13.411 -10.167 17.208 1.00 83.31 377 PHE A O 1
ATOM 2976 N N . GLY A 1 378 ? -12.629 -9.866 19.288 1.00 84.19 378 GLY A N 1
ATOM 2977 C CA . GLY A 1 378 ? -12.578 -11.271 19.668 1.00 84.19 378 GLY A CA 1
ATOM 2978 C C . GLY A 1 378 ? -11.465 -12.082 19.014 1.00 84.19 378 GLY A C 1
ATOM 2979 O O . GLY A 1 378 ? -10.619 -11.576 18.271 1.00 84.19 378 GLY A O 1
ATOM 2980 N N . THR A 1 379 ? -11.431 -13.361 19.365 1.00 85.25 379 THR A N 1
ATOM 2981 C CA . THR A 1 379 ? -10.539 -14.366 18.788 1.00 85.25 379 THR A CA 1
ATOM 2982 C C . THR A 1 379 ? -11.385 -15.439 18.130 1.00 85.25 379 THR A C 1
ATOM 2984 O O . THR A 1 379 ? -12.180 -16.103 18.799 1.00 85.25 379 THR A O 1
ATOM 2987 N N . LYS A 1 380 ? -11.220 -15.602 16.816 1.00 81.50 380 LYS A N 1
ATOM 2988 C CA . LYS A 1 380 ? -11.915 -16.633 16.050 1.00 81.50 380 LYS A CA 1
ATOM 2989 C C . LYS A 1 380 ? -11.361 -18.011 16.412 1.00 81.50 380 LYS A C 1
ATOM 2991 O O . LYS A 1 380 ? -10.153 -18.237 16.340 1.00 81.50 380 LYS A O 1
ATOM 2996 N N . THR A 1 381 ? -12.242 -18.929 16.783 1.00 79.50 381 THR A N 1
ATOM 2997 C CA . THR A 1 381 ? -11.931 -20.337 17.025 1.00 79.50 381 THR A CA 1
ATOM 2998 C C . THR A 1 381 ? -12.824 -21.190 16.134 1.00 79.50 381 THR A C 1
ATOM 3000 O O . THR A 1 381 ? -14.006 -20.904 15.976 1.00 79.50 381 THR A O 1
ATOM 3003 N N . SER A 1 382 ? -12.256 -22.217 15.505 1.00 74.06 382 SER A N 1
ATOM 3004 C CA . SER A 1 382 ? -13.033 -23.189 14.735 1.00 74.06 382 SER A CA 1
ATOM 3005 C C . SER A 1 382 ? -12.982 -24.531 15.449 1.00 74.06 382 SER A C 1
ATOM 3007 O O . SER A 1 382 ? -11.920 -24.968 15.900 1.00 74.06 382 SER A O 1
ATOM 3009 N N . ARG A 1 383 ? -14.141 -25.175 15.590 1.00 64.69 383 ARG A N 1
ATOM 3010 C CA . ARG A 1 383 ? -14.247 -26.537 16.115 1.00 64.69 383 ARG A CA 1
ATOM 3011 C C . ARG A 1 383 ? -15.041 -27.363 15.114 1.00 64.69 383 ARG A C 1
ATOM 3013 O O . ARG A 1 383 ? -16.100 -26.935 14.663 1.00 64.69 383 ARG A O 1
ATOM 3020 N N . THR A 1 384 ? -14.503 -28.513 14.734 1.00 52.69 384 THR A N 1
ATOM 3021 C CA . THR A 1 384 ? -15.215 -29.500 13.924 1.00 52.69 384 THR A CA 1
ATOM 3022 C C . THR A 1 384 ? -16.242 -30.193 14.804 1.00 52.69 384 THR A C 1
ATOM 3024 O O . THR A 1 384 ? -15.887 -30.825 15.800 1.00 52.69 384 THR A O 1
ATOM 3027 N N . ASP A 1 385 ? -17.515 -30.023 14.462 1.00 53.47 385 ASP A N 1
ATOM 3028 C CA . ASP A 1 385 ? -18.610 -30.707 15.137 1.00 53.47 385 ASP A CA 1
ATOM 3029 C C . ASP A 1 385 ? -18.726 -32.120 14.551 1.00 53.47 385 ASP A C 1
ATOM 3031 O O . ASP A 1 385 ? -19.022 -32.286 13.364 1.00 53.47 385 ASP A O 1
ATOM 3035 N N . SER A 1 386 ? -18.431 -33.141 15.358 1.00 51.66 386 SER A N 1
ATOM 3036 C CA . SER A 1 386 ? -18.256 -34.528 14.897 1.00 51.66 386 SER A CA 1
ATOM 3037 C C . SER A 1 386 ? -19.530 -35.181 14.353 1.00 51.66 386 SER A C 1
ATOM 3039 O O . SER A 1 386 ? -19.445 -36.231 13.726 1.00 51.66 386 SER A O 1
ATOM 3041 N N . GLU A 1 387 ? -20.700 -34.583 14.586 1.00 54.00 387 GLU A N 1
ATOM 3042 C CA . GLU A 1 387 ? -21.997 -35.140 14.178 1.00 54.00 387 GLU A CA 1
ATOM 3043 C C . GLU A 1 387 ? -22.539 -34.568 12.857 1.00 54.00 387 GLU A C 1
ATOM 3045 O O . GLU A 1 387 ? -23.399 -35.190 12.237 1.00 54.00 387 GLU A O 1
ATOM 3050 N N . LEU A 1 388 ? -22.062 -33.400 12.406 1.00 54.91 388 LEU A N 1
ATOM 3051 C CA . LEU A 1 388 ? -22.669 -32.664 11.281 1.00 54.91 388 LEU A CA 1
ATOM 3052 C C . LEU A 1 388 ? -21.694 -32.286 10.161 1.00 54.91 388 LEU A C 1
ATOM 3054 O O . LEU A 1 388 ? -22.136 -31.714 9.166 1.00 54.91 388 LEU A O 1
ATOM 3058 N N . ASP A 1 389 ? -20.396 -32.560 10.326 1.00 50.78 389 ASP A N 1
ATOM 3059 C CA . ASP A 1 389 ? -19.326 -32.221 9.369 1.00 50.78 389 ASP A CA 1
ATOM 3060 C C . ASP A 1 389 ? -19.347 -30.739 8.920 1.00 50.78 389 ASP A C 1
ATOM 3062 O O . ASP A 1 389 ? -18.853 -30.356 7.860 1.00 50.78 389 ASP A O 1
ATOM 3066 N N . LYS A 1 390 ? -19.947 -29.873 9.750 1.00 56.03 390 LYS A N 1
ATOM 3067 C CA . LYS A 1 390 ? -20.030 -28.426 9.548 1.00 56.03 390 LYS A CA 1
ATOM 3068 C C . LYS A 1 390 ? -19.058 -27.741 10.493 1.00 56.03 390 LYS A C 1
ATOM 3070 O O . LYS A 1 390 ? -19.151 -27.874 11.712 1.00 56.03 390 LYS A O 1
ATOM 3075 N N . GLN A 1 391 ? -18.127 -26.989 9.919 1.00 59.09 391 GLN A N 1
ATOM 3076 C CA . GLN A 1 391 ? -17.208 -26.145 10.666 1.00 59.09 391 GLN A CA 1
ATOM 3077 C C . GLN A 1 391 ? -17.958 -24.885 11.106 1.00 59.09 391 GLN A C 1
ATOM 3079 O O . GLN A 1 391 ? -18.188 -23.998 10.294 1.00 59.09 391 GLN A O 1
ATOM 3084 N N . LYS A 1 392 ? -18.363 -24.818 12.378 1.00 67.50 392 LYS A N 1
ATOM 3085 C CA . LYS A 1 392 ? -18.937 -23.593 12.945 1.00 67.50 392 LYS A CA 1
ATOM 3086 C C . LYS A 1 392 ? -17.823 -22.718 13.490 1.00 67.50 392 LYS A C 1
ATOM 3088 O O . LYS A 1 392 ? -17.060 -23.130 14.369 1.00 67.50 392 LYS A O 1
ATOM 3093 N N . ASP A 1 393 ? -17.745 -21.509 12.961 1.00 77.94 393 ASP A N 1
ATOM 3094 C CA . ASP A 1 393 ? -16.847 -20.491 13.469 1.00 77.94 393 ASP A CA 1
ATOM 3095 C C . ASP A 1 393 ? -17.437 -19.861 14.730 1.00 77.94 393 ASP A C 1
ATOM 3097 O O . ASP A 1 393 ? -18.575 -19.401 14.739 1.00 77.94 393 ASP A O 1
ATOM 3101 N N . LYS A 1 394 ? -16.645 -19.827 15.799 1.00 85.88 394 LYS A N 1
ATOM 3102 C CA . LYS A 1 394 ? -16.993 -19.188 17.068 1.00 85.88 394 LYS A CA 1
ATOM 3103 C C . LYS A 1 394 ? -16.083 -17.999 17.314 1.00 85.88 394 LYS A C 1
ATOM 3105 O O . LYS A 1 394 ? -14.899 -18.026 16.971 1.00 85.88 394 LYS A O 1
ATOM 3110 N N . LEU A 1 395 ? -16.610 -16.968 17.959 1.00 88.50 395 LEU A N 1
ATOM 3111 C CA . LEU A 1 395 ? -15.847 -15.791 18.345 1.00 88.50 395 LEU A CA 1
ATOM 3112 C C . LEU A 1 395 ? -15.813 -15.646 19.862 1.00 88.50 395 LEU A C 1
ATOM 3114 O O . LEU A 1 395 ? -16.853 -15.540 20.508 1.00 88.50 395 LEU A O 1
ATOM 3118 N N . HIS A 1 396 ? -14.607 -15.627 20.428 1.00 91.81 396 HIS A N 1
ATOM 3119 C CA . HIS A 1 396 ? -14.386 -15.429 21.862 1.00 91.81 396 HIS A CA 1
ATOM 3120 C C . HIS A 1 396 ? -13.995 -13.983 22.139 1.00 91.81 396 HIS A C 1
ATOM 3122 O O . HIS A 1 396 ? -12.913 -13.552 21.746 1.00 91.81 396 HIS A O 1
ATOM 3128 N N . LEU A 1 397 ? -14.873 -13.244 22.810 1.00 92.31 397 LEU A N 1
ATOM 3129 C CA . LEU A 1 397 ? -14.674 -11.848 23.195 1.00 92.31 397 LEU A CA 1
ATOM 3130 C C . LEU A 1 397 ? -14.123 -11.762 24.621 1.00 92.31 397 LEU A C 1
ATOM 3132 O O . LEU A 1 397 ? -14.645 -12.416 25.530 1.00 92.31 397 LEU A O 1
ATOM 3136 N N . SER A 1 398 ? -13.111 -10.918 24.842 1.00 93.06 398 SER A N 1
ATOM 3137 C CA . SER A 1 398 ? -12.702 -10.551 26.204 1.00 93.06 398 SER A CA 1
ATOM 3138 C C . SER A 1 398 ? -13.834 -9.820 26.934 1.00 93.06 398 SER A C 1
ATOM 3140 O O . SER A 1 398 ? -14.777 -9.328 26.313 1.00 93.06 398 SER A O 1
ATOM 3142 N N . LYS A 1 399 ? -13.741 -9.705 28.263 1.00 93.06 399 LYS A N 1
ATOM 3143 C CA . LYS A 1 399 ? -14.723 -8.947 29.055 1.00 93.06 399 LYS A CA 1
ATOM 3144 C C . LYS A 1 399 ? -14.821 -7.495 28.591 1.00 93.06 399 LYS A C 1
ATOM 3146 O O . LYS A 1 399 ? -15.916 -6.962 28.464 1.00 93.06 399 LYS A O 1
ATOM 3151 N N . GLU A 1 400 ? -13.685 -6.869 28.298 1.00 93.25 400 GLU A N 1
ATOM 3152 C CA . GLU A 1 400 ? -13.611 -5.489 27.820 1.00 93.25 400 GLU A CA 1
ATOM 3153 C C . GLU A 1 400 ? -14.214 -5.357 26.419 1.00 93.25 400 GLU A C 1
ATOM 3155 O O . GLU A 1 400 ? -15.017 -4.458 26.194 1.00 93.25 400 GLU A O 1
ATOM 3160 N N . GLU A 1 401 ? -13.897 -6.280 25.501 1.00 91.94 401 GLU A N 1
ATOM 3161 C CA . GLU A 1 401 ? -14.486 -6.323 24.155 1.00 91.94 401 GLU A CA 1
ATOM 3162 C C . GLU A 1 401 ? -16.009 -6.507 24.215 1.00 91.94 401 GLU A C 1
ATOM 3164 O O . GLU A 1 401 ? -16.755 -5.764 23.576 1.00 91.94 401 GLU A O 1
ATOM 3169 N N . ALA A 1 402 ? -16.477 -7.477 25.001 1.00 92.75 402 ALA A N 1
ATOM 3170 C CA . ALA A 1 402 ? -17.891 -7.792 25.139 1.00 92.75 402 ALA A CA 1
ATOM 3171 C C . ALA A 1 402 ? -18.664 -6.648 25.799 1.00 92.75 402 ALA A C 1
ATOM 3173 O O . ALA A 1 402 ? -19.716 -6.246 25.300 1.00 92.75 402 ALA A O 1
ATOM 3174 N N . PHE A 1 403 ? -18.129 -6.077 26.883 1.00 91.94 403 PHE A N 1
ATOM 3175 C CA . PHE A 1 403 ? -18.755 -4.937 27.542 1.00 91.94 403 PHE A CA 1
ATOM 3176 C C . PHE A 1 403 ? -18.746 -3.706 26.640 1.00 91.94 403 PHE A C 1
ATOM 3178 O O . PHE A 1 403 ? -19.739 -2.998 26.588 1.00 91.94 403 PHE A O 1
ATOM 3185 N N . PHE A 1 404 ? -17.697 -3.480 25.849 1.00 88.25 404 PHE A N 1
ATOM 3186 C CA . PHE A 1 404 ? -17.662 -2.394 24.870 1.00 88.25 404 PHE A CA 1
ATOM 3187 C C . PHE A 1 404 ? -18.740 -2.557 23.789 1.00 88.25 404 PHE A C 1
ATOM 3189 O O . PHE A 1 404 ? -19.465 -1.609 23.483 1.00 88.25 404 PHE A O 1
ATOM 3196 N N . LEU A 1 405 ? -18.895 -3.766 23.243 1.00 86.38 405 LEU A N 1
ATOM 3197 C CA . LEU A 1 405 ? -19.941 -4.084 22.266 1.00 86.38 405 LEU A CA 1
ATOM 3198 C C . LEU A 1 405 ? -21.355 -3.935 22.855 1.00 86.38 405 LEU A C 1
ATOM 3200 O O . LEU A 1 405 ? -22.273 -3.481 22.168 1.00 86.38 405 LEU A O 1
ATOM 3204 N N . HIS A 1 406 ? -21.534 -4.293 24.126 1.00 87.50 406 HIS A N 1
ATOM 3205 C CA . HIS A 1 406 ? -22.810 -4.198 24.832 1.00 87.50 406 HIS A CA 1
ATOM 3206 C C . HIS A 1 406 ? -23.159 -2.765 25.264 1.00 87.50 406 HIS A C 1
ATOM 3208 O O . HIS A 1 406 ? -24.261 -2.286 25.011 1.00 87.50 406 HIS A O 1
ATOM 3214 N N . PHE A 1 407 ? -22.230 -2.088 25.936 1.00 84.75 407 PHE A N 1
ATOM 3215 C CA . PHE A 1 407 ? -22.444 -0.815 26.619 1.00 84.75 407 PHE A CA 1
ATOM 3216 C C . PHE A 1 407 ? -22.213 0.383 25.699 1.00 84.75 407 PHE A C 1
ATOM 3218 O O . PHE A 1 407 ? -23.065 1.267 25.613 1.00 84.75 407 PHE A O 1
ATOM 3225 N N . CYS A 1 408 ? -21.081 0.409 24.990 1.00 78.25 408 CYS A N 1
ATOM 3226 C CA . CYS A 1 408 ? -20.725 1.528 24.121 1.00 78.25 408 CYS A CA 1
ATOM 3227 C C . CYS A 1 408 ? -21.436 1.418 22.769 1.00 78.25 408 CYS A C 1
ATOM 3229 O O . CYS A 1 408 ? -22.109 2.356 22.348 1.00 78.25 408 CYS A O 1
ATOM 3231 N N . LEU A 1 409 ? -21.310 0.270 22.094 1.00 74.69 409 LEU A N 1
ATOM 3232 C CA . LEU A 1 409 ? -21.859 0.084 20.745 1.00 74.69 409 LEU A CA 1
ATOM 3233 C C . LEU A 1 409 ? -23.328 -0.354 20.728 1.00 74.69 409 LEU A C 1
ATOM 3235 O O . LEU A 1 409 ? -23.976 -0.226 19.693 1.00 74.69 409 LEU A O 1
ATOM 3239 N N . LYS A 1 410 ? -23.862 -0.852 21.854 1.00 78.00 410 LYS A N 1
ATOM 3240 C CA . LYS A 1 410 ? -25.245 -1.350 21.989 1.00 78.00 410 LYS A CA 1
ATOM 3241 C C . LYS A 1 410 ? -25.645 -2.383 20.928 1.00 78.00 410 LYS A C 1
ATOM 3243 O O . LYS A 1 410 ? -26.816 -2.507 20.581 1.00 78.00 410 LYS A O 1
ATOM 3248 N N . CYS A 1 411 ? -24.680 -3.155 20.429 1.00 78.31 411 CYS A N 1
ATOM 3249 C CA . CYS A 1 411 ? -24.904 -4.137 19.370 1.00 78.31 411 CYS A CA 1
ATOM 3250 C C . CYS A 1 411 ? -24.897 -5.586 19.875 1.00 78.31 411 CYS A C 1
ATOM 3252 O O . CYS A 1 411 ? -25.392 -6.456 19.168 1.00 78.31 411 CYS A O 1
ATOM 3254 N N . LEU A 1 412 ? -24.384 -5.857 21.083 1.00 86.62 412 LEU A N 1
ATOM 3255 C CA . LEU A 1 412 ? -24.291 -7.205 21.663 1.00 86.62 412 LEU A CA 1
ATOM 3256 C C . LEU A 1 412 ? -25.164 -7.371 22.921 1.00 86.62 412 LEU A C 1
ATOM 3258 O O . LEU A 1 412 ? -24.950 -6.702 23.933 1.00 86.62 412 LEU A O 1
ATOM 3262 N N . LYS A 1 413 ? -26.127 -8.294 22.878 1.00 90.62 413 LYS A N 1
ATOM 3263 C CA . LYS A 1 413 ? -26.794 -8.857 24.065 1.00 90.62 413 LYS A CA 1
ATOM 3264 C C . LYS A 1 413 ? -25.885 -9.905 24.695 1.00 90.62 413 LYS A C 1
ATOM 3266 O O . LYS A 1 413 ? -25.367 -10.757 23.978 1.00 90.62 413 LYS A O 1
ATOM 3271 N N . ILE A 1 414 ? -25.727 -9.860 26.015 1.00 92.31 414 ILE A N 1
ATOM 3272 C CA . ILE A 1 414 ? -24.971 -10.873 26.756 1.00 92.31 414 ILE A CA 1
ATOM 3273 C C . ILE A 1 414 ? -25.960 -11.714 27.557 1.00 92.31 414 ILE A C 1
ATOM 3275 O O . ILE A 1 414 ? -26.783 -11.180 28.301 1.00 92.31 414 ILE A O 1
ATOM 3279 N N . LEU A 1 415 ? -25.886 -13.021 27.343 1.00 92.69 415 LEU A N 1
ATOM 3280 C CA . LEU A 1 415 ? -26.708 -14.034 27.988 1.00 92.69 415 LEU A CA 1
ATOM 3281 C C . LEU A 1 415 ? -25.908 -14.691 29.118 1.00 92.69 415 LEU A C 1
ATOM 3283 O O . LEU A 1 415 ? -24.698 -14.898 28.971 1.00 92.69 415 LEU A O 1
ATOM 3287 N N . GLY A 1 416 ? -26.578 -15.014 30.222 1.00 89.81 416 GLY A N 1
ATOM 3288 C CA . GLY A 1 416 ? -26.028 -15.837 31.298 1.00 89.81 416 GLY A CA 1
ATOM 3289 C C . GLY A 1 416 ? -25.858 -17.301 30.887 1.00 89.81 416 GLY A C 1
ATOM 3290 O O . GLY A 1 416 ? -26.145 -17.688 29.749 1.00 89.81 416 GLY A O 1
ATOM 3291 N N . GLU A 1 417 ? -25.371 -18.129 31.814 1.00 81.94 417 GLU A N 1
ATOM 3292 C CA . GLU A 1 417 ? -25.224 -19.571 31.570 1.00 81.94 417 GLU A CA 1
ATOM 3293 C C . GLU A 1 417 ? -26.584 -20.252 31.351 1.00 81.94 417 GLU A C 1
ATOM 3295 O O . GLU A 1 417 ? -26.676 -21.147 30.506 1.00 81.94 417 GLU A O 1
ATOM 3300 N N . ASP A 1 418 ? -27.642 -19.748 31.997 1.00 85.19 418 ASP A N 1
ATOM 3301 C CA . ASP A 1 418 ? -29.017 -20.245 31.882 1.00 85.19 418 ASP A CA 1
ATOM 3302 C C . ASP A 1 418 ? -29.803 -19.580 30.729 1.00 85.19 418 ASP A C 1
ATOM 3304 O O . ASP A 1 418 ? -31.027 -19.701 30.647 1.00 85.19 418 ASP A O 1
ATOM 3308 N N . GLN A 1 419 ? -29.106 -18.919 29.790 1.00 84.75 419 GLN A N 1
ATOM 3309 C CA . GLN A 1 419 ? -29.675 -18.230 28.616 1.00 84.75 419 GLN A CA 1
ATOM 3310 C C . GLN A 1 419 ? -30.575 -17.024 28.949 1.00 84.75 419 GLN A C 1
ATOM 3312 O O . GLN A 1 419 ? -31.304 -16.526 28.088 1.00 84.75 419 GLN A O 1
ATOM 3317 N N . GLU A 1 420 ? -30.518 -16.497 30.169 1.00 91.00 420 GLU A N 1
ATOM 3318 C CA . GLU A 1 420 ? -31.199 -15.265 30.545 1.00 91.00 420 GLU A CA 1
ATOM 3319 C C . GLU A 1 420 ? -30.460 -14.030 30.011 1.00 91.00 420 GLU A C 1
ATOM 3321 O O . GLU A 1 420 ? -29.232 -13.956 30.021 1.00 91.00 420 GLU A O 1
ATOM 3326 N N . ILE A 1 421 ? -31.201 -13.023 29.537 1.00 89.50 421 ILE A N 1
ATOM 3327 C CA . ILE A 1 421 ? -30.606 -11.757 29.091 1.00 89.50 421 ILE A CA 1
ATOM 3328 C C . ILE A 1 421 ? -30.165 -10.970 30.323 1.00 89.50 421 ILE A C 1
ATOM 3330 O O . ILE A 1 421 ? -30.996 -10.550 31.130 1.00 89.50 421 ILE A O 1
ATOM 3334 N N . LEU A 1 422 ? -28.863 -10.719 30.437 1.00 89.94 422 LEU A N 1
ATOM 3335 C CA . LEU A 1 422 ? -28.310 -9.955 31.546 1.00 89.94 422 LEU A CA 1
ATOM 3336 C C . LEU A 1 422 ? -28.510 -8.451 31.320 1.00 89.94 422 LEU A C 1
ATOM 3338 O O . LEU A 1 422 ? -28.318 -7.928 30.217 1.00 89.94 422 LEU A O 1
ATOM 3342 N N . SER A 1 423 ? -28.875 -7.734 32.384 1.00 89.44 423 SER A N 1
ATOM 3343 C CA . SER A 1 423 ? -28.906 -6.270 32.365 1.00 89.44 423 SER A CA 1
ATOM 3344 C C . SER A 1 423 ? -27.483 -5.706 32.324 1.00 89.44 423 SER A C 1
ATOM 3346 O O . SER A 1 423 ? -26.539 -6.343 32.790 1.00 89.44 423 SER A O 1
ATOM 3348 N N . THR A 1 424 ? -27.312 -4.481 31.821 1.00 88.00 424 THR A N 1
ATOM 3349 C CA . THR A 1 424 ? -26.000 -3.809 31.792 1.00 88.00 424 THR A CA 1
ATOM 3350 C C . THR A 1 424 ? -25.332 -3.776 33.168 1.00 88.00 424 THR A C 1
ATOM 3352 O O . THR A 1 424 ? -24.127 -3.996 33.268 1.00 88.00 424 THR A O 1
ATOM 3355 N N . GLN A 1 425 ? -26.120 -3.554 34.224 1.00 86.75 425 GLN A N 1
ATOM 3356 C CA . GLN A 1 425 ? -25.629 -3.563 35.597 1.00 86.75 425 GLN A CA 1
ATOM 3357 C C . GLN A 1 425 ? -25.174 -4.960 36.031 1.00 86.75 425 GLN A C 1
ATOM 3359 O O . GLN A 1 425 ? -24.069 -5.107 36.540 1.00 86.75 425 GLN A O 1
ATOM 3364 N N . ALA A 1 426 ? -25.979 -5.991 35.757 1.00 89.38 426 ALA A N 1
ATOM 3365 C CA . ALA A 1 426 ? -25.630 -7.369 36.090 1.00 89.38 426 ALA A CA 1
ATOM 3366 C C . ALA A 1 426 ? -24.351 -7.824 35.370 1.00 89.38 426 ALA A C 1
ATOM 3368 O O . ALA A 1 426 ? -23.502 -8.466 35.979 1.00 89.38 426 ALA A O 1
ATOM 3369 N N . ILE A 1 427 ? -24.178 -7.448 34.097 1.00 91.00 427 ILE A N 1
ATOM 3370 C CA . ILE A 1 427 ? -22.955 -7.728 33.329 1.00 91.00 427 ILE A CA 1
ATOM 3371 C C . ILE A 1 427 ? -21.749 -7.040 33.975 1.00 91.00 427 ILE A C 1
ATOM 3373 O O . ILE A 1 427 ? -20.696 -7.658 34.130 1.00 91.00 427 ILE A O 1
ATOM 3377 N N . PHE A 1 428 ? -21.892 -5.767 34.350 1.00 89.69 428 PHE A N 1
ATOM 3378 C CA . PHE A 1 428 ? -20.817 -5.007 34.979 1.00 89.69 428 PHE A CA 1
ATOM 3379 C C . PHE A 1 428 ? -20.400 -5.619 36.322 1.00 89.69 428 PHE A C 1
ATOM 3381 O O . PHE A 1 428 ? -19.216 -5.882 36.529 1.00 89.69 428 PHE A O 1
ATOM 3388 N N . ASP A 1 429 ? -21.362 -5.918 37.196 1.00 87.88 429 ASP A N 1
ATOM 3389 C CA . ASP A 1 429 ? -21.109 -6.530 38.505 1.00 87.88 429 ASP A CA 1
ATOM 3390 C C . ASP A 1 429 ? -20.470 -7.918 38.354 1.00 87.88 429 ASP A C 1
ATOM 3392 O O . ASP A 1 429 ? -19.494 -8.244 39.036 1.00 87.88 429 ASP A O 1
ATOM 3396 N N . LEU A 1 430 ? -20.950 -8.711 37.390 1.00 89.88 430 LEU A N 1
ATOM 3397 C CA . LEU A 1 430 ? -20.383 -10.012 37.048 1.00 89.88 430 LEU A CA 1
ATOM 3398 C C . LEU A 1 430 ? -18.919 -9.893 36.605 1.00 89.88 430 LEU A C 1
ATOM 3400 O O . LEU A 1 430 ? -18.066 -10.642 37.085 1.00 89.88 430 LEU A O 1
ATOM 3404 N N . PHE A 1 431 ? -18.594 -8.942 35.729 1.00 91.75 431 PHE A N 1
ATOM 3405 C CA . PHE A 1 431 ? -17.226 -8.747 35.245 1.00 91.75 431 PHE A CA 1
ATOM 3406 C C . PHE A 1 431 ? -16.296 -8.219 36.343 1.00 91.75 431 PHE A C 1
ATOM 3408 O O . PHE A 1 431 ? -15.175 -8.720 36.462 1.00 91.75 431 PHE A O 1
ATOM 3415 N N . CYS A 1 432 ? -16.772 -7.306 37.193 1.00 88.06 432 CYS A N 1
ATOM 3416 C CA . CYS A 1 432 ? -16.055 -6.829 38.378 1.00 88.06 432 CYS A CA 1
ATOM 3417 C C . CYS A 1 432 ? -15.781 -7.952 39.389 1.00 88.06 432 CYS A C 1
ATOM 3419 O O . CYS A 1 432 ? -14.677 -8.028 39.931 1.00 88.06 432 CYS A O 1
ATOM 3421 N N . SER A 1 433 ? -16.737 -8.867 39.601 1.00 87.94 433 SER A N 1
ATOM 3422 C CA . SER A 1 433 ? -16.571 -9.997 40.529 1.00 87.94 433 SER A CA 1
ATOM 3423 C C . SER A 1 433 ? -15.431 -10.940 40.128 1.00 87.94 433 SER A C 1
ATOM 3425 O O . SER A 1 433 ? -14.762 -11.518 40.981 1.00 87.94 433 SER A O 1
ATOM 3427 N N . GLN A 1 434 ? -15.167 -11.062 38.825 1.00 86.94 434 GLN A N 1
ATOM 3428 C CA . GLN A 1 434 ? -14.127 -11.939 38.291 1.00 86.94 434 GLN A CA 1
ATOM 3429 C C . GLN A 1 434 ? -12.808 -11.233 37.982 1.00 86.94 434 GLN A C 1
ATOM 3431 O O . GLN A 1 434 ? -11.764 -11.878 37.888 1.00 86.94 434 GLN A O 1
ATOM 3436 N N . LYS A 1 435 ? -12.849 -9.921 37.751 1.00 86.50 435 LYS A N 1
ATOM 3437 C CA . LYS A 1 435 ? -11.681 -9.094 37.467 1.00 86.50 435 LYS A CA 1
ATOM 3438 C C . LYS A 1 435 ? -11.820 -7.798 38.257 1.00 86.50 435 LYS A C 1
ATOM 3440 O O . LYS A 1 435 ? -12.507 -6.874 37.839 1.00 86.50 435 LYS A O 1
ATOM 3445 N N . LYS A 1 436 ? -11.133 -7.724 39.400 1.00 83.00 436 LYS A N 1
ATOM 3446 C CA . LYS A 1 436 ? -11.214 -6.583 40.329 1.00 83.00 436 LYS A CA 1
ATOM 3447 C C . LYS A 1 436 ? -10.880 -5.243 39.657 1.00 83.00 436 LYS A C 1
ATOM 3449 O O . LYS A 1 436 ? -11.5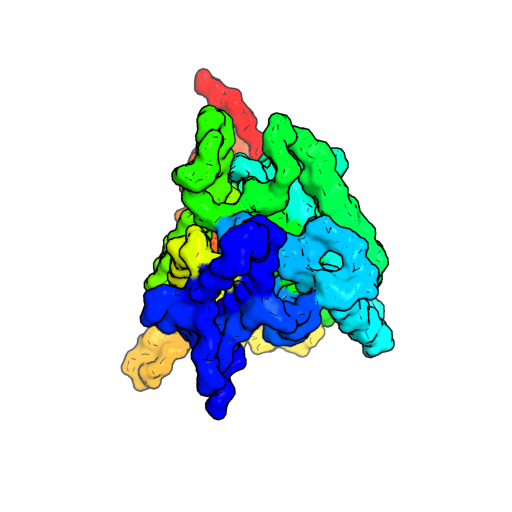51 -4.251 39.901 1.00 83.00 436 LYS A O 1
ATOM 3454 N N . ASN A 1 437 ? -9.886 -5.228 38.770 1.00 86.12 437 ASN A N 1
ATOM 3455 C CA . ASN A 1 437 ? -9.497 -4.060 37.972 1.00 86.12 437 ASN A CA 1
ATOM 3456 C C . ASN A 1 437 ? -10.277 -3.949 36.646 1.00 86.12 437 ASN A C 1
ATOM 3458 O O . ASN A 1 437 ? -9.810 -3.335 35.690 1.00 86.12 437 ASN A O 1
ATOM 3462 N N . PHE A 1 438 ? -11.454 -4.573 36.531 1.00 89.69 438 PHE A N 1
ATOM 3463 C CA . PHE A 1 438 ? -12.277 -4.468 35.328 1.00 89.69 438 PHE A CA 1
ATOM 3464 C C . PHE A 1 438 ? -12.670 -3.020 34.998 1.00 89.69 438 PHE A C 1
ATOM 3466 O O . PHE A 1 438 ? -12.535 -2.661 33.829 1.00 89.69 438 PHE A O 1
ATOM 3473 N N . PRO A 1 439 ? -13.080 -2.158 35.956 1.00 87.81 439 PRO A N 1
ATOM 3474 C CA . PRO A 1 439 ? -13.459 -0.781 35.640 1.00 87.81 439 PRO A CA 1
ATOM 3475 C C . PRO A 1 439 ? -12.333 0.005 34.959 1.00 87.81 439 PRO A C 1
ATOM 3477 O O . PRO A 1 439 ? -12.538 0.584 33.894 1.00 87.81 439 PRO A O 1
ATOM 3480 N N . SER A 1 440 ? -11.125 -0.031 35.523 1.00 87.56 440 SER A N 1
ATOM 3481 C CA . SER A 1 440 ? -9.945 0.638 34.968 1.00 87.56 440 SER A CA 1
ATOM 3482 C C . SER A 1 440 ? -9.489 0.001 33.655 1.00 87.56 440 SER A C 1
ATOM 3484 O O . SER A 1 440 ? -9.183 0.710 32.693 1.00 87.56 440 SER A O 1
ATOM 3486 N N . SER A 1 441 ? -9.527 -1.330 33.557 1.00 90.94 441 SER A N 1
ATOM 3487 C CA . SER A 1 441 ? -9.210 -2.045 32.318 1.00 90.94 441 SER A CA 1
ATOM 3488 C C . SER A 1 441 ? -10.178 -1.704 31.182 1.00 90.94 441 SER A C 1
ATOM 3490 O O . SER A 1 441 ? -9.750 -1.488 30.048 1.00 90.94 441 SER A O 1
ATOM 3492 N N . PHE A 1 442 ? -11.473 -1.595 31.481 1.00 90.81 442 PHE A N 1
ATOM 3493 C CA . PHE A 1 442 ? -12.498 -1.223 30.514 1.00 90.81 442 PHE A CA 1
ATOM 3494 C C . PHE A 1 442 ? -12.369 0.235 30.070 1.00 90.81 442 PHE A C 1
ATOM 3496 O O . PHE A 1 442 ? -12.409 0.503 28.873 1.00 90.81 442 PHE A O 1
ATOM 3503 N N . VAL A 1 443 ? -12.141 1.169 30.999 1.00 87.88 443 VAL A N 1
ATOM 3504 C CA . VAL A 1 443 ? -11.872 2.581 30.672 1.00 87.88 443 VAL A CA 1
ATOM 3505 C C . VAL A 1 443 ? -10.650 2.704 29.765 1.00 87.88 443 VAL A C 1
ATOM 3507 O O . VAL A 1 443 ? -10.686 3.415 28.761 1.00 87.88 443 VAL A O 1
ATOM 3510 N N . THR A 1 444 ? -9.588 1.959 30.073 1.00 89.88 444 THR A N 1
ATOM 3511 C CA . THR A 1 444 ? -8.383 1.881 29.240 1.00 89.88 444 THR A CA 1
ATOM 3512 C C . THR A 1 444 ? -8.720 1.375 27.840 1.00 89.88 444 THR A C 1
ATOM 3514 O O . THR A 1 444 ? -8.353 1.998 26.843 1.00 89.88 444 THR A O 1
ATOM 3517 N N . TYR A 1 445 ? -9.464 0.270 27.749 1.00 91.75 445 TYR A N 1
ATOM 3518 C CA . TYR A 1 445 ? -9.910 -0.296 26.480 1.00 91.75 445 TYR A CA 1
ATOM 3519 C C . TYR A 1 445 ? -10.736 0.717 25.671 1.00 91.75 445 TYR A C 1
ATOM 3521 O O . TYR A 1 445 ? -10.448 0.955 24.498 1.00 91.75 445 TYR A O 1
ATOM 3529 N N . GLN A 1 446 ? -11.720 1.364 26.297 1.00 85.62 446 GLN A N 1
ATOM 3530 C CA . GLN A 1 446 ? -12.576 2.374 25.677 1.00 85.62 446 GLN A CA 1
ATOM 3531 C C . GLN A 1 446 ? -11.763 3.569 25.164 1.00 85.62 446 GLN A C 1
ATOM 3533 O O . GLN A 1 446 ? -11.967 4.003 24.031 1.00 85.62 446 GLN A O 1
ATOM 3538 N N . TYR A 1 447 ? -10.821 4.071 25.964 1.00 84.44 447 TYR A N 1
ATOM 3539 C CA . TYR A 1 447 ? -9.927 5.165 25.589 1.00 84.44 447 TYR A CA 1
ATOM 3540 C C . TYR A 1 447 ? -9.102 4.824 24.342 1.00 84.44 447 TYR A C 1
ATOM 3542 O O . TYR A 1 447 ? -9.056 5.590 23.377 1.00 84.44 447 TYR A O 1
ATOM 3550 N N . LEU A 1 448 ? -8.502 3.633 24.324 1.00 86.50 448 LEU A N 1
ATOM 3551 C CA . LEU A 1 448 ? -7.709 3.138 23.202 1.00 86.50 448 LEU A CA 1
ATOM 3552 C C . LEU A 1 448 ? -8.548 2.964 21.930 1.00 86.50 448 LEU A C 1
ATOM 3554 O O . LEU A 1 448 ? -8.118 3.371 20.848 1.00 86.50 448 LEU A O 1
ATOM 3558 N N . ARG A 1 449 ? -9.765 2.420 22.055 1.00 81.31 449 ARG A N 1
ATOM 3559 C CA . ARG A 1 449 ? -10.722 2.325 20.942 1.00 81.31 449 ARG A CA 1
ATOM 3560 C C . ARG A 1 449 ? -11.148 3.701 20.437 1.00 81.31 449 ARG A C 1
ATOM 3562 O O . ARG A 1 449 ? -11.229 3.886 19.227 1.00 81.31 449 ARG A O 1
ATOM 3569 N N . GLY A 1 450 ? -11.352 4.674 21.328 1.00 73.38 450 GLY A N 1
ATOM 3570 C CA . GLY A 1 450 ? -11.618 6.071 20.965 1.00 73.38 450 GLY A CA 1
ATOM 3571 C C . GLY A 1 450 ? -10.466 6.712 20.184 1.00 73.38 450 GLY A C 1
ATOM 3572 O O . GLY A 1 450 ? -10.687 7.520 19.288 1.00 73.38 450 GLY A O 1
ATOM 3573 N N . LYS A 1 451 ? -9.227 6.275 20.437 1.00 71.81 451 LYS A N 1
ATOM 3574 C CA . LYS A 1 451 ? -8.040 6.622 19.639 1.00 71.81 451 LYS A CA 1
ATOM 3575 C C . LYS A 1 451 ? -7.862 5.788 18.366 1.00 71.81 451 LYS A C 1
ATOM 3577 O O . LYS A 1 451 ? -6.810 5.865 17.735 1.00 71.81 451 LYS A O 1
ATOM 3582 N N . LYS A 1 452 ? -8.889 5.036 17.958 1.00 67.62 452 LYS A N 1
ATOM 3583 C CA . LYS A 1 452 ? -8.922 4.217 16.734 1.00 67.62 452 LYS A CA 1
ATOM 3584 C C . LYS A 1 452 ? -7.922 3.057 16.733 1.00 67.62 452 LYS A C 1
ATOM 3586 O O . LYS A 1 452 ? -7.590 2.538 15.672 1.00 67.62 452 LYS A O 1
ATOM 3591 N N . TRP A 1 453 ? -7.436 2.635 17.901 1.00 79.69 453 TRP A N 1
ATOM 3592 C CA . TRP A 1 453 ? -6.593 1.447 17.991 1.00 79.69 453 TRP A CA 1
ATOM 3593 C C . TRP A 1 453 ? -7.436 0.178 17.922 1.00 79.69 453 TRP A C 1
ATOM 3595 O O . TRP A 1 453 ? -8.478 0.072 18.568 1.00 79.69 453 TRP A O 1
ATOM 3605 N N . VAL A 1 454 ? -6.935 -0.832 17.217 1.00 81.19 454 VAL A N 1
ATOM 3606 C CA . VAL A 1 454 ? -7.377 -2.211 17.419 1.00 81.19 454 VAL A CA 1
ATOM 3607 C C . VAL A 1 454 ? -6.699 -2.728 18.683 1.00 81.19 454 VAL A C 1
ATOM 3609 O O . VAL A 1 454 ? -5.472 -2.781 18.761 1.00 81.19 454 VAL A O 1
ATOM 3612 N N . VAL A 1 455 ? -7.496 -3.099 19.681 1.00 88.75 455 VAL A N 1
ATOM 3613 C CA . VAL A 1 455 ? -7.012 -3.500 21.008 1.00 88.75 455 VAL A CA 1
ATOM 3614 C C . VAL A 1 455 ? -7.195 -5.004 21.178 1.00 88.75 455 VAL A C 1
ATOM 3616 O O . VAL A 1 455 ? -8.311 -5.506 21.048 1.00 88.75 455 VAL A O 1
ATOM 3619 N N . LYS A 1 456 ? -6.112 -5.726 21.479 1.00 87.50 456 LYS A N 1
ATOM 3620 C CA . LYS A 1 456 ? -6.128 -7.168 21.774 1.00 87.50 456 LYS A CA 1
ATOM 3621 C C . LYS A 1 456 ? -5.534 -7.478 23.132 1.00 87.50 456 LYS A C 1
ATOM 3623 O O . LYS A 1 456 ? -4.731 -6.708 23.641 1.00 87.50 456 LYS A O 1
ATOM 3628 N N . SER A 1 457 ? -5.908 -8.626 23.694 1.00 86.31 457 SER A N 1
ATOM 3629 C CA . SER A 1 457 ? -5.319 -9.122 24.939 1.00 86.31 457 SER A CA 1
ATOM 3630 C C . SER A 1 457 ? -3.801 -9.257 24.807 1.00 86.31 457 SER A C 1
ATOM 3632 O O . SER A 1 457 ? -3.293 -9.876 23.866 1.00 86.31 457 SER A O 1
ATOM 3634 N N . GLY A 1 458 ? -3.079 -8.677 25.762 1.00 81.94 458 GLY A N 1
ATOM 3635 C CA . GLY A 1 458 ? -1.625 -8.730 25.837 1.00 81.94 458 GLY A CA 1
ATOM 3636 C C . GLY A 1 458 ? -1.067 -9.884 26.659 1.00 81.94 458 GLY A C 1
ATOM 3637 O O . GLY A 1 458 ? 0.152 -9.994 26.767 1.00 81.94 458 GLY A O 1
ATOM 3638 N N . MET A 1 459 ? -1.916 -10.774 27.188 1.00 79.62 459 MET A N 1
ATOM 3639 C CA . MET A 1 459 ? -1.512 -11.796 28.166 1.00 79.62 459 MET A CA 1
ATOM 3640 C C . MET A 1 459 ? -0.333 -12.662 27.700 1.00 79.62 459 MET A C 1
ATOM 3642 O O . MET A 1 459 ? 0.547 -12.980 28.494 1.00 79.62 459 MET A O 1
ATOM 3646 N N . LYS A 1 460 ? -0.257 -12.994 26.402 1.00 73.62 460 LYS A N 1
ATOM 3647 C CA . LYS A 1 460 ? 0.865 -13.764 25.823 1.00 73.62 460 LYS A CA 1
ATOM 3648 C C . LYS A 1 460 ? 2.228 -13.073 25.956 1.00 73.62 460 LYS A C 1
ATOM 3650 O O . LYS A 1 460 ? 3.251 -13.738 25.865 1.00 73.62 460 LYS A O 1
ATOM 3655 N N . PHE A 1 461 ? 2.233 -11.757 26.129 1.00 73.44 461 PHE A N 1
ATOM 3656 C CA . PHE A 1 461 ? 3.422 -10.918 26.252 1.00 73.44 461 PHE A CA 1
ATOM 3657 C C . PHE A 1 461 ? 3.542 -10.298 27.650 1.00 73.44 461 PHE A C 1
ATOM 3659 O O . PHE A 1 461 ? 4.288 -9.337 27.810 1.00 73.44 461 PHE A O 1
ATOM 3666 N N . ALA A 1 462 ? 2.804 -10.829 28.635 1.00 81.12 462 ALA A N 1
ATOM 3667 C CA . ALA A 1 462 ? 2.772 -10.336 30.012 1.00 81.12 462 ALA A CA 1
ATOM 3668 C C . ALA A 1 462 ? 2.432 -8.834 30.130 1.00 81.12 462 ALA A C 1
ATOM 3670 O O . ALA A 1 462 ? 2.956 -8.136 30.992 1.00 81.12 462 ALA A O 1
ATOM 3671 N N . VAL A 1 463 ? 1.556 -8.340 29.252 1.00 85.56 463 VAL A N 1
ATOM 3672 C CA . VAL A 1 463 ? 1.012 -6.973 29.292 1.00 85.56 463 VAL A CA 1
ATOM 3673 C C . VAL A 1 463 ? -0.508 -7.006 29.186 1.00 85.56 463 VAL A C 1
ATOM 3675 O O . VAL A 1 463 ? -1.080 -8.029 28.804 1.00 85.56 463 VAL A O 1
ATOM 3678 N N . ASP A 1 464 ? -1.180 -5.905 29.506 1.00 88.69 464 ASP A N 1
ATOM 3679 C CA . ASP A 1 464 ? -2.644 -5.854 29.501 1.00 88.69 464 ASP A CA 1
ATOM 3680 C C . ASP A 1 464 ? -3.202 -5.913 28.082 1.00 88.69 464 ASP A C 1
ATOM 3682 O O . ASP A 1 464 ? -4.049 -6.757 27.763 1.00 88.69 464 ASP A O 1
ATOM 3686 N N . PHE A 1 465 ? -2.676 -5.060 27.198 1.00 91.50 465 PHE A N 1
ATOM 3687 C CA . PHE A 1 465 ? -3.142 -4.971 25.821 1.00 91.50 465 PHE A CA 1
ATOM 3688 C C . PHE A 1 465 ? -2.012 -4.887 24.798 1.00 91.50 465 PHE A C 1
ATOM 3690 O O . PHE A 1 465 ? -0.884 -4.481 25.068 1.00 91.50 465 PHE A O 1
ATOM 3697 N N . LEU A 1 466 ? -2.354 -5.249 23.570 1.00 88.31 466 LEU A N 1
ATOM 3698 C CA . LEU A 1 466 ? -1.586 -4.979 22.368 1.00 88.31 466 LEU A CA 1
ATOM 3699 C C . LEU A 1 466 ? -2.403 -4.063 21.470 1.00 88.31 466 LEU A C 1
ATOM 3701 O O . LEU A 1 466 ? -3.576 -4.342 21.214 1.00 88.31 466 LEU A O 1
ATOM 3705 N N . LEU A 1 467 ? -1.774 -3.008 20.960 1.00 85.94 467 LEU A N 1
ATOM 3706 C CA . LEU A 1 467 ? -2.423 -2.092 20.021 1.00 85.94 467 LEU A CA 1
ATOM 3707 C C . LEU A 1 467 ? -1.979 -2.371 18.605 1.00 85.94 467 LEU A C 1
ATOM 3709 O O . LEU A 1 467 ? -0.786 -2.495 18.354 1.00 85.94 467 LEU A O 1
ATOM 3713 N N . TYR A 1 468 ? -2.904 -2.366 17.662 1.00 76.19 468 TYR A N 1
ATOM 3714 C CA . TYR A 1 468 ? -2.621 -2.461 16.239 1.00 76.19 468 TYR A CA 1
ATOM 3715 C C . TYR A 1 468 ? -3.267 -1.273 15.535 1.00 76.19 468 TYR A C 1
ATOM 3717 O O . TYR A 1 468 ? -4.360 -0.848 15.913 1.00 76.19 468 TYR A O 1
ATOM 3725 N N . ARG A 1 469 ? -2.567 -0.697 14.550 1.00 65.06 469 ARG A N 1
ATOM 3726 C CA . ARG A 1 469 ? -3.148 0.385 13.741 1.00 65.06 469 ARG A CA 1
ATOM 3727 C C . ARG A 1 469 ? -4.270 -0.145 12.849 1.00 65.06 469 ARG A C 1
ATOM 3729 O O . ARG A 1 469 ? -5.257 0.548 12.664 1.00 65.06 469 ARG A O 1
ATOM 3736 N N . GLU A 1 470 ? -4.111 -1.365 12.344 1.00 57.56 470 GLU A N 1
ATOM 3737 C CA . GLU A 1 470 ? -5.064 -2.069 11.481 1.00 57.56 470 GLU A CA 1
ATOM 3738 C C . GLU A 1 470 ? -5.178 -3.539 11.939 1.00 57.56 470 GLU A C 1
ATOM 3740 O O . GLU A 1 470 ? -4.490 -3.931 12.883 1.00 57.56 470 GLU A O 1
ATOM 3745 N N . SER A 1 471 ? -6.079 -4.320 11.329 1.00 58.47 471 SER A N 1
ATOM 3746 C CA . SER A 1 471 ? -6.455 -5.700 11.705 1.00 58.47 471 SER A CA 1
ATOM 3747 C C . SER A 1 471 ? -5.301 -6.582 12.236 1.00 58.47 471 SER A C 1
ATOM 3749 O O . SER A 1 471 ? -4.182 -6.518 11.724 1.00 58.47 471 SER A O 1
ATOM 3751 N N . PRO A 1 472 ? -5.542 -7.456 13.238 1.00 54.38 472 PRO A N 1
ATOM 3752 C CA . PRO A 1 472 ? -4.502 -8.236 13.919 1.00 54.38 472 PRO A CA 1
ATOM 3753 C C . PRO A 1 472 ? -3.933 -9.413 13.096 1.00 54.38 472 PRO A C 1
ATOM 3755 O O . PRO A 1 472 ? -3.400 -10.366 13.670 1.00 54.38 472 PRO A O 1
ATOM 3758 N N . GLU A 1 473 ? -4.015 -9.385 11.766 1.00 47.84 473 GLU A N 1
ATOM 3759 C CA . GLU A 1 473 ? -3.504 -10.452 10.906 1.00 47.84 473 GLU A CA 1
ATOM 3760 C C . GLU A 1 473 ? -1.971 -10.462 10.891 1.00 47.84 473 GLU A C 1
ATOM 3762 O O . GLU A 1 473 ? -1.340 -9.802 10.086 1.00 47.84 473 GLU A O 1
ATOM 3767 N N . ALA A 1 474 ? -1.346 -11.213 11.800 1.00 42.72 474 ALA A N 1
ATOM 3768 C CA . ALA A 1 474 ? 0.083 -11.564 11.789 1.00 42.72 474 ALA A CA 1
ATOM 3769 C C . ALA A 1 474 ? 1.123 -10.413 11.839 1.00 42.72 474 ALA A C 1
ATOM 3771 O O . ALA A 1 474 ? 2.320 -10.694 11.911 1.00 42.72 474 ALA A O 1
ATOM 3772 N N . TYR A 1 475 ? 0.716 -9.141 11.886 1.00 47.38 475 TYR A N 1
ATOM 3773 C CA . TYR A 1 475 ? 1.624 -7.989 11.888 1.00 47.38 475 TYR A CA 1
ATOM 3774 C C . TYR A 1 475 ? 1.858 -7.400 13.280 1.00 47.38 475 TYR A C 1
ATOM 3776 O O . TYR A 1 475 ? 0.988 -7.404 14.141 1.00 47.38 475 TYR A O 1
ATOM 3784 N N . HIS A 1 476 ? 3.074 -6.912 13.524 1.00 58.16 476 HIS A N 1
ATOM 3785 C CA . HIS A 1 476 ? 3.547 -6.435 14.824 1.00 58.16 476 HIS A CA 1
ATOM 3786 C C . HIS A 1 476 ? 2.614 -5.386 15.456 1.00 58.16 476 HIS A C 1
ATOM 3788 O O . HIS A 1 476 ? 2.435 -4.297 14.909 1.00 58.16 476 HIS A O 1
ATOM 3794 N N . SER A 1 477 ? 2.073 -5.679 16.645 1.00 57.72 477 SER A N 1
ATOM 3795 C CA . SER A 1 477 ? 1.360 -4.679 17.447 1.00 57.72 477 SER A CA 1
ATOM 3796 C C . SER A 1 477 ? 2.238 -3.439 17.639 1.00 57.72 477 SER A C 1
ATOM 3798 O O . SER A 1 477 ? 3.412 -3.551 17.987 1.00 57.72 477 SER A O 1
ATOM 3800 N N . SER A 1 478 ? 1.665 -2.260 17.433 1.00 71.62 478 SER A N 1
ATOM 3801 C CA . SER A 1 478 ? 2.334 -0.975 17.576 1.00 71.62 478 SER A CA 1
ATOM 3802 C C . SER A 1 478 ? 2.814 -0.692 18.985 1.00 71.62 478 SER A C 1
ATOM 3804 O O . SER A 1 478 ? 3.931 -0.206 19.136 1.00 71.62 478 SER A O 1
ATOM 3806 N N . TYR A 1 479 ? 1.997 -1.044 19.973 1.00 81.06 479 TYR A N 1
ATOM 3807 C CA . TYR A 1 479 ? 2.312 -0.843 21.375 1.00 81.06 479 TYR A CA 1
ATOM 3808 C C . TYR A 1 479 ? 2.029 -2.110 22.168 1.00 81.06 479 TYR A C 1
ATOM 3810 O O . TYR A 1 479 ? 1.033 -2.798 21.926 1.00 81.06 479 TYR A O 1
ATOM 3818 N N . MET A 1 480 ? 2.914 -2.395 23.114 1.00 86.56 480 MET A N 1
ATOM 3819 C CA . MET A 1 480 ? 2.596 -3.167 24.305 1.00 86.56 480 MET A CA 1
ATOM 3820 C C . MET A 1 480 ? 2.077 -2.184 25.342 1.00 86.56 480 MET A C 1
ATOM 3822 O O . MET A 1 480 ? 2.761 -1.211 25.654 1.00 86.56 480 MET A O 1
ATOM 3826 N N . VAL A 1 481 ? 0.861 -2.409 25.823 1.00 88.69 481 VAL A N 1
ATOM 3827 C CA . VAL A 1 481 ? 0.194 -1.503 26.751 1.00 88.69 481 VAL A CA 1
ATOM 3828 C C . VAL A 1 481 ? 0.112 -2.146 28.106 1.00 88.69 481 VAL A C 1
ATOM 3830 O O . VAL A 1 481 ? -0.429 -3.243 28.243 1.00 88.69 481 VAL A O 1
ATOM 3833 N N . PHE A 1 482 ? 0.594 -1.407 29.086 1.00 87.38 482 PHE A N 1
ATOM 3834 C CA . PHE A 1 482 ? 0.359 -1.685 30.485 1.00 87.38 482 PHE A CA 1
ATOM 3835 C C . PHE A 1 482 ? -0.496 -0.559 31.061 1.00 87.38 482 PHE A C 1
ATOM 3837 O O . PHE A 1 482 ? -0.247 0.603 30.731 1.00 87.38 482 PHE A O 1
ATOM 3844 N N . PHE A 1 483 ? -1.488 -0.861 31.896 1.00 87.69 483 PHE A N 1
ATOM 3845 C CA . PHE A 1 483 ? -2.234 0.179 32.603 1.00 87.69 483 PHE A CA 1
ATOM 3846 C C . PHE A 1 483 ? -2.098 0.064 34.122 1.00 87.69 483 PHE A C 1
ATOM 3848 O O . PHE A 1 483 ? -1.985 -1.022 34.679 1.00 87.69 483 PHE A O 1
ATOM 3855 N N . THR A 1 484 ? -2.112 1.212 34.787 1.00 85.56 484 THR A N 1
ATOM 3856 C CA . THR A 1 484 ? -2.143 1.349 36.247 1.00 85.56 484 THR A CA 1
ATOM 3857 C C . THR A 1 484 ? -3.371 2.143 36.649 1.00 85.56 484 THR A C 1
ATOM 3859 O O . THR A 1 484 ? -3.933 2.876 35.830 1.00 85.56 484 THR A O 1
ATOM 3862 N N . ASP A 1 485 ? -3.798 2.018 37.901 1.00 82.50 485 ASP A N 1
ATOM 3863 C CA . ASP A 1 485 ? -4.974 2.720 38.396 1.00 82.50 485 ASP A CA 1
ATOM 3864 C C . ASP A 1 485 ? -4.822 3.148 39.869 1.00 82.50 485 ASP A C 1
ATOM 3866 O O . ASP A 1 485 ? -3.935 2.659 40.562 1.00 82.50 485 ASP A O 1
ATOM 3870 N N . ASP A 1 486 ? -5.646 4.080 40.364 1.00 71.56 486 ASP A N 1
ATOM 3871 C CA . ASP A 1 486 ? -5.497 4.584 41.749 1.00 71.56 486 ASP A CA 1
ATOM 3872 C C . ASP A 1 486 ? -5.860 3.543 42.833 1.00 71.56 486 ASP A C 1
ATOM 3874 O O . ASP A 1 486 ? -5.635 3.774 44.022 1.00 71.56 486 ASP A O 1
ATOM 3878 N N . SER A 1 487 ? -6.453 2.401 42.460 1.00 62.38 487 SER A N 1
ATOM 3879 C CA . SER A 1 487 ? -6.897 1.377 43.414 1.00 62.38 487 SER A CA 1
ATOM 3880 C C . SER A 1 487 ? -5.756 0.466 43.882 1.00 62.38 487 SER A C 1
ATOM 3882 O O . SER A 1 487 ? -5.858 -0.154 44.947 1.00 62.38 487 SER A O 1
ATOM 3884 N N . SER A 1 488 ? -4.642 0.431 43.144 1.00 53.28 488 SER A N 1
ATOM 3885 C CA . SER A 1 488 ? -3.351 -0.069 43.620 1.00 53.28 488 SER A CA 1
ATOM 3886 C C . SER A 1 488 ? -2.693 0.991 44.509 1.00 53.28 488 SER A C 1
ATOM 3888 O O . SER A 1 488 ? -1.758 1.673 44.100 1.00 53.28 488 SER A O 1
ATOM 3890 N N . GLY A 1 489 ? -3.251 1.196 45.707 1.00 42.47 489 GLY A N 1
ATOM 3891 C CA . GLY A 1 489 ? -2.868 2.295 46.597 1.00 42.47 489 GLY A CA 1
ATOM 3892 C C . GLY A 1 489 ? -1.359 2.393 46.825 1.00 42.47 489 GLY A C 1
ATOM 3893 O O . GLY A 1 489 ? -0.748 1.374 47.092 1.00 42.47 489 GLY A O 1
ATOM 3894 N N . ASN A 1 490 ? -0.792 3.603 46.715 1.00 40.72 490 ASN A N 1
ATOM 3895 C CA . ASN A 1 490 ? 0.552 4.067 47.127 1.00 40.72 490 ASN A CA 1
ATOM 3896 C C . ASN A 1 490 ? 1.790 3.127 47.004 1.00 40.72 490 ASN A C 1
ATOM 3898 O O . ASN A 1 490 ? 2.857 3.502 47.478 1.00 40.72 490 ASN A O 1
ATOM 3902 N N . GLU A 1 491 ? 1.715 1.975 46.332 1.00 43.41 491 GLU A N 1
ATOM 3903 C CA . GLU A 1 491 ? 2.789 0.969 46.221 1.00 43.41 491 GLU A CA 1
ATOM 3904 C C . GLU A 1 491 ? 2.968 0.412 44.793 1.00 43.41 491 GLU A C 1
ATOM 3906 O O . GLU A 1 491 ? 3.554 -0.649 44.594 1.00 43.41 491 GLU A O 1
ATOM 3911 N N . SER A 1 492 ? 2.517 1.128 43.761 1.00 45.44 492 SER A N 1
ATOM 3912 C CA . SER A 1 492 ? 2.834 0.783 42.367 1.00 45.44 492 SER A CA 1
ATOM 3913 C C . SER A 1 492 ? 3.363 1.974 41.568 1.00 45.44 492 SER A C 1
ATOM 3915 O O . SER A 1 492 ? 3.037 2.137 40.391 1.00 45.44 492 SER A O 1
ATOM 3917 N N . GLU A 1 493 ? 4.199 2.818 42.180 1.00 53.59 493 GLU A N 1
ATOM 3918 C CA . GLU A 1 493 ? 5.210 3.493 41.368 1.00 53.59 493 GLU A CA 1
ATOM 3919 C C . GLU A 1 493 ? 6.129 2.397 40.838 1.00 53.59 493 GLU A C 1
ATOM 3921 O O . GLU A 1 493 ? 6.835 1.736 41.598 1.00 53.59 493 GLU A O 1
ATOM 3926 N N . PHE A 1 494 ? 6.049 2.154 39.532 1.00 58.12 494 PHE A N 1
ATOM 3927 C CA . PHE A 1 494 ? 6.934 1.234 38.840 1.00 58.12 494 PHE A CA 1
ATOM 3928 C C . PHE A 1 494 ? 8.372 1.435 39.310 1.00 58.12 494 PHE A C 1
ATOM 3930 O O . PHE A 1 494 ? 8.939 2.520 39.140 1.00 58.12 494 PHE A O 1
ATOM 3937 N N . THR A 1 495 ? 8.993 0.383 39.842 1.00 65.81 495 THR A N 1
ATOM 3938 C CA . THR A 1 495 ? 10.427 0.459 40.087 1.00 65.81 495 THR A CA 1
ATOM 3939 C C . THR A 1 495 ? 11.136 0.575 38.736 1.00 65.81 495 THR A C 1
ATOM 3941 O O . THR A 1 495 ? 10.652 0.096 37.702 1.00 65.81 495 THR A O 1
ATOM 3944 N N . GLY A 1 496 ? 12.319 1.194 38.712 1.00 64.44 496 GLY A N 1
ATOM 3945 C CA . GLY A 1 496 ? 13.130 1.237 37.489 1.00 64.44 496 GLY A CA 1
ATOM 3946 C C . GLY A 1 496 ? 13.396 -0.162 36.908 1.00 64.44 496 GLY A C 1
ATOM 3947 O O . GLY A 1 496 ? 13.514 -0.309 35.693 1.00 64.44 496 GLY A O 1
ATOM 3948 N N . VAL A 1 497 ? 13.411 -1.191 37.763 1.00 71.06 497 VAL A N 1
ATOM 3949 C CA . VAL A 1 497 ? 13.609 -2.601 37.400 1.00 71.06 497 VAL A CA 1
ATOM 3950 C C . VAL A 1 497 ? 12.402 -3.168 36.650 1.00 71.06 497 VAL A C 1
ATOM 3952 O O . VAL A 1 497 ? 12.576 -3.821 35.620 1.00 71.06 497 VAL A O 1
ATOM 3955 N N . ASP A 1 498 ? 11.184 -2.878 37.106 1.00 72.94 498 ASP A N 1
ATOM 3956 C CA . ASP A 1 498 ? 9.948 -3.353 36.474 1.00 72.94 498 ASP A CA 1
ATOM 3957 C C . ASP A 1 498 ? 9.781 -2.765 35.066 1.00 72.94 498 ASP A C 1
ATOM 3959 O O . ASP A 1 498 ? 9.521 -3.486 34.095 1.00 72.94 498 ASP A O 1
ATOM 3963 N N . LEU A 1 499 ? 10.029 -1.456 34.926 1.00 72.81 499 LEU A N 1
ATOM 3964 C CA . LEU A 1 499 ? 10.044 -0.795 33.620 1.00 72.81 499 LEU A CA 1
ATOM 3965 C C . LEU A 1 499 ? 11.127 -1.382 32.717 1.00 72.81 499 LEU A C 1
ATOM 3967 O O . LEU A 1 499 ? 10.869 -1.620 31.539 1.00 72.81 499 LEU A O 1
ATOM 3971 N N . GLN A 1 500 ? 12.320 -1.662 33.247 1.00 74.12 500 GLN A N 1
ATOM 3972 C CA . GLN A 1 500 ? 13.404 -2.270 32.477 1.00 74.12 500 GLN A CA 1
ATOM 3973 C C . GLN A 1 500 ? 13.047 -3.681 31.984 1.00 74.12 500 GLN A C 1
ATOM 3975 O O . GLN A 1 500 ? 13.369 -4.029 30.845 1.00 74.12 500 GLN A O 1
ATOM 3980 N N . GLY A 1 501 ? 12.350 -4.475 32.801 1.00 75.06 501 GLY A N 1
ATOM 3981 C CA . GLY A 1 501 ? 11.828 -5.787 32.417 1.00 75.06 501 GLY A CA 1
ATOM 3982 C C . GLY A 1 501 ? 10.840 -5.694 31.255 1.00 75.06 501 GLY A C 1
ATOM 3983 O O . GLY A 1 501 ? 11.035 -6.343 30.224 1.00 75.06 501 GLY A O 1
ATOM 3984 N N . LEU A 1 502 ? 9.834 -4.824 31.376 1.00 75.56 502 LEU A N 1
ATOM 3985 C CA . LEU A 1 502 ? 8.849 -4.575 30.317 1.00 75.56 502 LEU A CA 1
ATOM 3986 C C . LEU A 1 502 ? 9.505 -4.059 29.032 1.00 75.56 502 LEU A C 1
ATOM 3988 O O . LEU A 1 502 ? 9.164 -4.514 27.938 1.00 75.56 502 LEU A O 1
ATOM 3992 N N . TYR A 1 503 ? 10.498 -3.176 29.156 1.00 77.25 503 TYR A N 1
ATOM 3993 C CA . TYR A 1 503 ? 11.291 -2.702 28.025 1.00 77.25 503 TYR A CA 1
ATOM 3994 C C . TYR A 1 503 ? 12.003 -3.829 27.295 1.00 77.25 503 TYR A C 1
ATOM 3996 O O . TYR A 1 503 ? 11.977 -3.870 26.068 1.00 77.25 503 TYR A O 1
ATOM 4004 N N . ARG A 1 504 ? 12.605 -4.763 28.033 1.00 74.00 504 ARG A N 1
ATOM 4005 C CA . ARG A 1 504 ? 13.305 -5.912 27.451 1.00 74.00 504 ARG A CA 1
ATOM 4006 C C . ARG A 1 504 ? 12.363 -6.803 26.648 1.00 74.00 504 ARG A C 1
ATOM 4008 O O . ARG A 1 504 ? 12.715 -7.241 25.553 1.00 74.00 504 ARG A O 1
ATOM 4015 N N . VAL A 1 505 ? 11.161 -7.057 27.167 1.00 74.50 505 VAL A N 1
ATOM 4016 C CA . VAL A 1 505 ? 10.143 -7.850 26.460 1.00 74.50 505 VAL A CA 1
ATOM 4017 C C . VAL A 1 505 ? 9.660 -7.109 25.212 1.00 74.50 505 VAL A C 1
ATOM 4019 O O . VAL A 1 505 ? 9.596 -7.703 24.132 1.00 74.50 505 VAL A O 1
ATOM 4022 N N . ALA A 1 506 ? 9.384 -5.809 25.337 1.00 72.50 506 ALA A N 1
ATOM 4023 C CA . ALA A 1 506 ? 8.974 -4.961 24.224 1.00 72.50 506 ALA A CA 1
ATOM 4024 C C . ALA A 1 506 ? 10.041 -4.915 23.118 1.00 72.50 506 ALA A C 1
ATOM 4026 O O . ALA A 1 506 ? 9.718 -5.119 21.949 1.00 72.50 506 ALA A O 1
ATOM 4027 N N . GLU A 1 507 ? 11.318 -4.776 23.481 1.00 70.12 507 GLU A N 1
ATOM 4028 C CA . GLU A 1 507 ? 12.455 -4.784 22.556 1.00 70.12 507 GLU A CA 1
ATOM 4029 C C . GLU A 1 507 ? 12.624 -6.131 21.853 1.00 70.12 507 GLU A C 1
ATOM 4031 O O . GLU A 1 507 ? 12.711 -6.173 20.626 1.00 70.12 507 GLU A O 1
ATOM 4036 N N . THR A 1 508 ? 12.570 -7.234 22.604 1.00 66.62 508 THR A N 1
ATOM 4037 C CA . THR A 1 508 ? 12.650 -8.594 22.043 1.00 66.62 508 THR A CA 1
ATOM 4038 C C . THR A 1 508 ? 11.539 -8.837 21.017 1.00 66.62 508 THR A C 1
ATOM 4040 O O . THR A 1 508 ? 11.737 -9.519 20.013 1.00 66.62 508 THR A O 1
ATOM 4043 N N . CYS A 1 509 ? 10.369 -8.232 21.230 1.00 63.53 509 CYS A N 1
ATOM 4044 C CA . CYS A 1 509 ? 9.236 -8.320 20.314 1.00 63.53 509 CYS A CA 1
ATOM 4045 C C . CYS A 1 509 ? 9.230 -7.229 19.221 1.00 63.53 509 CYS A C 1
ATOM 4047 O O . CYS A 1 509 ? 8.376 -7.270 18.328 1.00 63.53 509 CYS A O 1
ATOM 4049 N N . GLY A 1 510 ? 10.146 -6.256 19.276 1.00 65.12 510 GLY A N 1
ATOM 4050 C CA . GLY A 1 510 ? 10.191 -5.081 18.403 1.00 65.12 510 GLY A CA 1
ATOM 4051 C C . GLY A 1 510 ? 8.946 -4.191 18.504 1.00 65.12 510 GLY A C 1
ATOM 4052 O O . GLY A 1 510 ? 8.367 -3.851 17.472 1.00 65.12 510 GLY A O 1
ATOM 4053 N N . LYS A 1 511 ? 8.497 -3.883 19.726 1.00 73.94 511 LYS A N 1
ATOM 4054 C CA . LYS A 1 511 ? 7.288 -3.103 20.047 1.00 73.94 511 LYS A CA 1
ATOM 4055 C C . LYS A 1 511 ? 7.641 -1.925 20.965 1.00 73.94 511 LYS A C 1
ATOM 4057 O O . LYS A 1 511 ? 8.591 -2.017 21.737 1.00 73.94 511 LYS A O 1
ATOM 4062 N N . GLU A 1 512 ? 6.870 -0.839 20.911 1.00 80.25 512 GLU A N 1
ATOM 4063 C CA . GLU A 1 512 ? 7.003 0.276 21.863 1.00 80.25 512 GLU A CA 1
ATOM 4064 C C . GLU A 1 512 ? 6.179 -0.003 23.133 1.00 80.25 512 GLU A C 1
ATOM 4066 O O . GLU A 1 512 ? 5.110 -0.611 23.060 1.00 80.25 512 GLU A O 1
ATOM 4071 N N . LEU A 1 513 ? 6.666 0.435 24.297 1.00 83.94 513 LEU A N 1
ATOM 4072 C CA . LEU A 1 513 ? 5.933 0.344 25.561 1.00 83.94 513 LEU A CA 1
ATOM 4073 C C . LEU A 1 513 ? 5.097 1.615 25.764 1.00 83.94 513 LEU A C 1
ATOM 4075 O O . LEU A 1 513 ? 5.633 2.723 25.721 1.00 83.94 513 LEU A O 1
ATOM 4079 N N . LEU A 1 514 ? 3.800 1.446 26.002 1.00 85.88 514 LEU A N 1
ATOM 4080 C CA . LEU A 1 514 ? 2.871 2.507 26.381 1.00 85.88 514 LEU A CA 1
ATOM 4081 C C . LEU A 1 514 ? 2.325 2.198 27.773 1.00 85.88 514 LEU A C 1
ATOM 4083 O O . LEU A 1 514 ? 1.749 1.133 27.986 1.00 85.88 514 LEU A O 1
ATOM 4087 N N . VAL A 1 515 ? 2.493 3.128 28.709 1.00 86.44 515 VAL A N 1
ATOM 4088 C CA . VAL A 1 515 ? 1.919 3.011 30.051 1.00 86.44 515 VAL A CA 1
ATOM 4089 C C . VAL A 1 515 ? 0.733 3.961 30.154 1.00 86.44 515 VAL A C 1
ATOM 4091 O O . VAL A 1 515 ? 0.855 5.143 29.838 1.00 86.44 515 VAL A O 1
ATOM 4094 N N . LEU A 1 516 ? -0.424 3.447 30.561 1.00 88.56 516 LEU A N 1
ATOM 4095 C CA . LEU A 1 516 ? -1.649 4.222 30.732 1.00 88.56 516 LEU A CA 1
ATOM 4096 C C . LEU A 1 516 ? -2.000 4.320 32.211 1.00 88.56 516 LEU A C 1
ATOM 4098 O O . LEU A 1 516 ? -2.186 3.307 32.868 1.00 88.56 516 LEU A O 1
ATOM 4102 N N . HIS A 1 517 ? -2.123 5.535 32.729 1.00 87.62 517 HIS A N 1
ATOM 4103 C CA . HIS A 1 517 ? -2.541 5.756 34.106 1.00 87.62 517 HIS A CA 1
ATOM 4104 C C . HIS A 1 517 ? -4.014 6.151 34.148 1.00 87.62 517 HIS A C 1
ATOM 4106 O O . HIS A 1 517 ? -4.383 7.223 33.659 1.00 87.62 517 HIS A O 1
ATOM 4112 N N . VAL A 1 518 ? -4.846 5.304 34.748 1.00 86.62 518 VAL A N 1
ATOM 4113 C CA . VAL A 1 518 ? -6.282 5.524 34.917 1.00 86.62 518 VAL A CA 1
ATOM 4114 C C . VAL A 1 518 ? -6.541 6.142 36.281 1.00 86.62 518 VAL A C 1
ATOM 4116 O O . VAL A 1 518 ? -6.320 5.505 37.305 1.00 86.62 518 VAL A O 1
ATOM 4119 N N . LYS A 1 519 ? -7.039 7.377 36.301 1.00 83.94 519 LYS A N 1
ATOM 4120 C CA . LYS A 1 519 ? -7.484 8.007 37.542 1.00 83.94 519 LYS A CA 1
ATOM 4121 C C . LYS A 1 519 ? -8.969 7.794 37.755 1.00 83.94 519 LYS A C 1
ATOM 4123 O O . LYS A 1 519 ? -9.773 8.057 36.850 1.00 83.94 519 LYS A O 1
ATOM 4128 N N . TYR A 1 520 ? -9.309 7.339 38.951 1.00 83.19 520 TYR A N 1
ATOM 4129 C CA . TYR A 1 520 ? -10.682 7.180 39.389 1.00 83.19 520 TYR A CA 1
ATOM 4130 C C . TYR A 1 520 ? -11.273 8.541 39.772 1.00 83.19 520 TYR A C 1
ATOM 4132 O O . TYR A 1 520 ? -10.561 9.413 40.273 1.00 83.19 520 TYR A O 1
ATOM 4140 N N . PRO A 1 521 ? -12.575 8.756 39.540 1.00 77.62 521 PRO A N 1
ATOM 4141 C CA . PRO A 1 521 ? -13.243 9.933 40.069 1.00 77.62 521 PRO A CA 1
ATOM 4142 C C . PRO A 1 521 ? -13.340 9.846 41.602 1.00 77.62 521 PRO A C 1
ATOM 4144 O O . PRO A 1 521 ? -13.421 8.754 42.163 1.00 77.62 521 PRO A O 1
ATOM 4147 N N . GLU A 1 522 ? -13.352 10.992 42.287 1.00 71.19 522 GLU A N 1
ATOM 4148 C CA . GLU A 1 522 ? -13.354 11.060 43.762 1.00 71.19 522 GLU A CA 1
ATOM 4149 C C . GLU A 1 522 ? -14.551 10.332 44.404 1.00 71.19 522 GLU A C 1
ATOM 4151 O O . GLU A 1 522 ? -14.461 9.857 45.531 1.00 71.19 522 GLU A O 1
ATOM 4156 N N . ASP A 1 523 ? -15.663 10.193 43.673 1.00 68.06 523 ASP A N 1
ATOM 4157 C CA . ASP A 1 523 ? -16.875 9.481 44.088 1.00 68.06 523 ASP A CA 1
ATOM 4158 C C . ASP A 1 523 ? -16.873 7.980 43.727 1.00 68.06 523 ASP A C 1
ATOM 4160 O O . ASP A 1 523 ? -17.933 7.342 43.691 1.00 68.06 523 ASP A O 1
ATOM 4164 N N . PHE A 1 524 ? -15.709 7.399 43.420 1.00 67.69 524 PHE A N 1
ATOM 4165 C CA . PHE A 1 524 ? -15.584 5.983 43.087 1.00 67.69 524 PHE A CA 1
ATOM 4166 C C . PHE A 1 524 ? -15.579 5.089 44.341 1.00 67.69 524 PHE A C 1
ATOM 4168 O O . PHE A 1 524 ? -14.533 4.765 44.898 1.00 67.69 524 PHE A O 1
ATOM 4175 N N . GLU A 1 525 ? -16.755 4.616 44.760 1.00 62.72 525 GLU A N 1
ATOM 4176 C CA . GLU A 1 525 ? -16.866 3.511 45.721 1.00 62.72 525 GLU A CA 1
ATOM 4177 C C . GLU A 1 525 ? -16.927 2.161 44.988 1.00 62.72 525 GLU A C 1
ATOM 4179 O O . GLU A 1 525 ? -17.844 1.904 44.203 1.00 62.72 525 GLU A O 1
ATOM 4184 N N . ASN A 1 526 ? -15.966 1.280 45.292 1.00 53.88 526 ASN A N 1
ATOM 4185 C CA . ASN A 1 526 ? -15.658 0.011 44.608 1.00 53.88 526 ASN A CA 1
ATOM 4186 C C . ASN A 1 526 ? -16.824 -0.992 44.420 1.00 53.88 526 ASN A C 1
ATOM 4188 O O . ASN A 1 526 ? -16.616 -2.010 43.776 1.00 53.88 526 ASN A O 1
ATOM 4192 N N . ASN A 1 527 ? -18.027 -0.748 44.957 1.00 48.44 527 ASN A N 1
ATOM 4193 C CA . ASN A 1 527 ? -19.127 -1.725 44.984 1.00 48.44 527 ASN A CA 1
ATOM 4194 C C . ASN A 1 527 ? -20.540 -1.154 44.726 1.00 48.44 527 ASN A C 1
ATOM 4196 O O . ASN A 1 527 ? -21.519 -1.862 44.957 1.00 48.44 527 ASN A O 1
ATOM 4200 N N . LYS A 1 528 ? -20.703 0.109 44.295 1.00 53.41 528 LYS A N 1
ATOM 4201 C CA . LYS A 1 528 ? -22.045 0.705 44.091 1.00 53.41 528 LYS A CA 1
ATOM 4202 C C . LYS A 1 528 ? -22.119 1.652 42.892 1.00 53.41 528 LYS A C 1
ATOM 4204 O O . LYS A 1 528 ? -22.334 2.853 43.037 1.00 53.41 528 LYS A O 1
ATOM 4209 N N . TYR A 1 529 ? -22.001 1.115 41.683 1.00 59.81 529 TYR A N 1
ATOM 4210 C CA . TYR A 1 529 ? -22.388 1.847 40.474 1.00 59.81 529 TYR A CA 1
ATOM 4211 C C . TYR A 1 529 ? -23.833 1.494 40.126 1.00 59.81 529 TYR A C 1
ATOM 4213 O O . TYR A 1 529 ? -24.058 0.412 39.632 1.00 59.81 529 TYR A O 1
ATOM 4221 N N . GLN A 1 530 ? -24.817 2.360 40.397 1.00 53.47 530 GLN A N 1
ATOM 4222 C CA . GLN A 1 530 ? -26.216 2.145 39.961 1.00 53.47 530 GLN A CA 1
ATOM 4223 C C . GLN A 1 530 ? -26.549 2.838 38.622 1.00 53.47 530 GLN A C 1
ATOM 4225 O O . GLN A 1 530 ? -27.579 2.549 38.022 1.00 53.47 530 GLN A O 1
ATOM 4230 N N . CYS A 1 531 ? -25.686 3.743 38.136 1.00 51.88 531 CYS A N 1
ATOM 4231 C CA . CYS A 1 531 ? -25.846 4.437 36.853 1.00 51.88 531 CYS A CA 1
ATOM 4232 C C . CYS A 1 531 ? -24.492 4.544 36.130 1.00 51.88 531 CYS A C 1
ATOM 4234 O O . CYS A 1 531 ? -23.648 5.369 36.482 1.00 51.88 531 CYS A O 1
ATOM 4236 N N . LEU A 1 532 ? -24.269 3.669 35.145 1.00 60.56 532 LEU A N 1
ATOM 4237 C CA . LEU A 1 532 ? -22.981 3.506 34.455 1.00 60.56 532 LEU A CA 1
ATOM 4238 C C . LEU A 1 532 ? -22.718 4.574 33.371 1.00 60.56 532 LEU A C 1
ATOM 4240 O O . LEU A 1 532 ? -21.561 4.906 33.120 1.00 60.56 532 LEU A O 1
ATOM 4244 N N . GLN A 1 533 ? -23.758 5.133 32.733 1.00 55.19 533 GLN A N 1
ATOM 4245 C CA . GLN A 1 533 ? -23.613 6.031 31.570 1.00 55.19 533 GLN A CA 1
ATOM 4246 C C . GLN A 1 533 ? -22.914 7.364 31.883 1.00 55.19 533 GLN A C 1
ATOM 4248 O O . GLN A 1 533 ? -22.045 7.773 31.116 1.00 55.19 533 GLN A O 1
ATOM 4253 N N . ASP A 1 534 ? -23.218 7.999 33.015 1.00 55.41 534 ASP A N 1
ATOM 4254 C CA . ASP A 1 534 ? -22.720 9.351 33.327 1.00 55.41 534 ASP A CA 1
ATOM 4255 C C . ASP A 1 534 ? -21.364 9.376 34.044 1.00 55.41 534 ASP A C 1
ATOM 4257 O O . ASP A 1 534 ? -20.813 10.446 34.304 1.00 55.41 534 ASP A O 1
ATOM 4261 N N . LYS A 1 535 ? -20.832 8.209 34.425 1.00 64.06 535 LYS A N 1
ATOM 4262 C CA . LYS A 1 535 ? -19.672 8.134 35.320 1.00 64.06 535 LYS A CA 1
ATOM 4263 C C . LYS A 1 535 ? -18.390 7.611 34.672 1.00 64.06 535 LYS A C 1
ATOM 4265 O O . LYS A 1 535 ? -17.322 8.038 35.098 1.00 64.06 535 LYS A O 1
ATOM 4270 N N . PHE A 1 536 ? -18.442 6.797 33.609 1.00 71.25 536 PHE A N 1
ATOM 4271 C CA . PHE A 1 536 ? -17.218 6.433 32.866 1.00 71.25 536 PHE A CA 1
ATOM 4272 C C . PHE A 1 536 ? -16.543 7.641 32.203 1.00 71.25 536 PHE A C 1
ATOM 4274 O O . PHE A 1 536 ? -15.324 7.671 32.075 1.00 71.25 536 PHE A O 1
ATOM 4281 N N . SER A 1 537 ? -17.317 8.672 31.854 1.00 65.75 537 SER A N 1
ATOM 4282 C CA . SER A 1 537 ? -16.809 9.951 31.342 1.00 65.75 537 SER A CA 1
ATOM 4283 C C . SER A 1 537 ? -16.003 10.756 32.368 1.00 65.75 537 SER A C 1
ATOM 4285 O O . SER A 1 537 ? -15.269 11.660 31.977 1.00 65.75 537 SER A O 1
ATOM 4287 N N . LYS A 1 538 ? -16.126 10.448 33.667 1.00 73.69 538 LYS A N 1
ATOM 4288 C CA . LYS A 1 538 ? -15.398 11.132 34.747 1.00 73.69 538 LYS A CA 1
ATOM 4289 C C . LYS A 1 538 ? -14.015 10.543 35.017 1.00 73.69 538 LYS A C 1
ATOM 4291 O O . LYS A 1 538 ? -13.226 11.159 35.727 1.00 73.69 538 LYS A O 1
ATOM 4296 N N . PHE A 1 539 ? -13.721 9.363 34.476 1.00 78.81 539 PHE A N 1
ATOM 4297 C CA . PHE A 1 539 ? -12.376 8.808 34.539 1.00 78.81 539 PHE A CA 1
ATOM 4298 C C . PHE A 1 539 ? -11.443 9.616 33.646 1.00 78.81 539 PHE A C 1
ATOM 4300 O O . PHE A 1 539 ? -11.832 10.072 32.570 1.00 78.81 539 PHE A O 1
ATOM 4307 N N . SER A 1 540 ? -10.184 9.739 34.055 1.00 80.75 540 SER A N 1
ATOM 4308 C CA . SER A 1 540 ? -9.150 10.311 33.193 1.00 80.75 540 SER A CA 1
ATOM 4309 C C . SER A 1 540 ? -8.052 9.294 32.928 1.00 80.75 540 SER A C 1
ATOM 4311 O O . SER A 1 540 ? -7.667 8.528 33.808 1.00 80.75 540 SER A O 1
ATOM 4313 N N . VAL A 1 541 ? -7.559 9.273 31.690 1.00 84.12 541 VAL A N 1
ATOM 4314 C CA . VAL A 1 541 ? -6.475 8.387 31.258 1.00 84.12 541 VAL A CA 1
ATOM 4315 C C . VAL A 1 541 ? -5.305 9.249 30.816 1.00 84.12 541 VAL A C 1
ATOM 4317 O O . VAL A 1 541 ? -5.437 10.067 29.905 1.00 84.12 541 VAL A O 1
ATOM 4320 N N . THR A 1 542 ? -4.158 9.070 31.466 1.00 83.19 542 THR A N 1
ATOM 4321 C CA . THR A 1 542 ? -2.908 9.747 31.104 1.00 83.19 542 THR A CA 1
ATOM 4322 C C . THR A 1 542 ? -1.993 8.776 30.375 1.00 83.19 542 THR A C 1
ATOM 4324 O O . THR A 1 542 ? -1.753 7.676 30.863 1.00 83.19 542 THR A O 1
ATOM 4327 N N . GLU A 1 543 ? -1.460 9.181 29.222 1.00 84.69 543 GLU A N 1
ATOM 4328 C CA . GLU A 1 543 ? -0.459 8.390 28.502 1.00 84.69 543 GLU A CA 1
ATOM 4329 C C . GLU A 1 543 ? 0.949 8.757 28.951 1.00 84.69 543 GLU A C 1
ATOM 4331 O O . GLU A 1 543 ? 1.349 9.921 28.907 1.00 84.69 543 GLU A O 1
ATOM 4336 N N . VAL A 1 544 ? 1.728 7.745 29.307 1.00 80.25 544 VAL A N 1
ATOM 4337 C CA . VAL A 1 544 ? 3.153 7.868 29.569 1.00 80.25 544 VAL A CA 1
ATOM 4338 C C . VAL A 1 544 ? 3.886 7.025 28.540 1.00 80.25 544 VAL A C 1
ATOM 4340 O O . VAL A 1 544 ? 3.739 5.806 28.478 1.00 80.25 544 VAL A O 1
ATOM 4343 N N . TYR A 1 545 ? 4.697 7.702 27.732 1.00 80.06 545 TYR A N 1
ATOM 4344 C CA . TYR A 1 545 ? 5.678 7.086 26.848 1.00 80.06 545 TYR A CA 1
ATOM 4345 C C . TYR A 1 545 ? 6.998 7.114 27.604 1.00 80.06 545 TYR A C 1
ATOM 4347 O O . TYR A 1 545 ? 7.660 8.163 27.608 1.00 80.06 545 TYR A O 1
ATOM 4355 N N . PRO A 1 546 ? 7.369 6.037 28.319 1.00 67.38 546 PRO A N 1
ATOM 4356 C CA . PRO A 1 546 ? 8.550 6.101 29.151 1.00 67.38 546 PRO A CA 1
ATOM 4357 C C . PRO A 1 546 ? 9.746 6.375 28.229 1.00 67.38 546 PRO A C 1
ATOM 4359 O O . PRO A 1 546 ? 9.823 5.873 27.110 1.00 67.38 546 PRO A O 1
ATOM 4362 N N . ARG A 1 547 ? 10.661 7.252 28.632 1.00 59.31 547 ARG A N 1
ATOM 4363 C CA . ARG A 1 547 ? 11.879 7.482 27.850 1.00 59.31 547 ARG A CA 1
ATOM 4364 C C . ARG A 1 547 ? 12.948 6.529 28.348 1.00 59.31 547 ARG A C 1
ATOM 4366 O O . ARG A 1 547 ? 13.014 6.231 29.537 1.00 59.31 547 ARG A O 1
ATOM 4373 N N . ARG A 1 548 ? 13.814 6.081 27.439 1.00 51.88 548 ARG A N 1
ATOM 4374 C CA . ARG A 1 548 ? 15.043 5.378 27.806 1.00 51.88 548 ARG A CA 1
ATOM 4375 C C . ARG A 1 548 ? 15.889 6.334 28.644 1.00 51.88 548 ARG A C 1
ATOM 4377 O O . ARG A 1 548 ? 16.578 7.190 28.096 1.00 51.88 548 ARG A O 1
ATOM 4384 N N . HIS A 1 549 ? 15.831 6.215 29.962 1.00 48.25 549 HIS A N 1
ATOM 4385 C CA . HIS A 1 549 ? 16.936 6.685 30.772 1.00 48.25 549 HIS A CA 1
ATOM 4386 C C . HIS A 1 549 ? 18.061 5.679 30.558 1.00 48.25 549 HIS A C 1
ATOM 4388 O O . HIS A 1 549 ? 17.868 4.475 30.725 1.00 48.25 549 HIS A O 1
ATOM 4394 N N . ASN A 1 550 ? 19.223 6.165 30.124 1.00 37.91 550 ASN A N 1
ATOM 4395 C CA . ASN A 1 550 ? 20.459 5.411 30.263 1.00 37.91 550 ASN A CA 1
ATOM 4396 C C . ASN A 1 550 ? 20.724 5.288 31.767 1.00 37.91 550 ASN A C 1
ATOM 4398 O O . ASN A 1 550 ? 21.491 6.061 32.331 1.00 37.91 550 ASN A O 1
ATOM 4402 N N . PHE A 1 551 ? 20.032 4.364 32.429 1.00 39.69 551 PHE A N 1
ATOM 4403 C CA . PHE A 1 551 ? 20.449 3.873 33.726 1.00 39.69 551 PHE A CA 1
ATOM 4404 C C . PHE A 1 551 ? 21.704 3.047 33.453 1.00 39.69 551 PHE A C 1
ATOM 4406 O O . PHE A 1 551 ? 21.629 1.867 33.110 1.00 39.69 551 PHE A O 1
ATOM 4413 N N . ASN A 1 552 ? 22.855 3.723 33.469 1.00 28.09 552 ASN A N 1
ATOM 4414 C CA . ASN A 1 552 ? 24.116 3.035 33.685 1.00 28.09 552 ASN A CA 1
ATOM 4415 C C . ASN A 1 552 ? 23.998 2.363 35.061 1.00 28.09 552 ASN A C 1
ATOM 4417 O O . ASN A 1 552 ? 23.619 3.064 36.004 1.00 28.09 552 ASN A O 1
ATOM 4421 N N . PRO A 1 553 ? 24.230 1.044 35.156 1.00 35.25 553 PRO A N 1
ATOM 4422 C CA . PRO A 1 553 ? 24.267 0.359 36.441 1.00 35.25 553 PRO A CA 1
ATOM 4423 C C . PRO A 1 553 ? 25.329 0.950 37.371 1.00 35.25 553 PRO A C 1
ATOM 4425 O O . PRO A 1 553 ? 26.342 1.485 36.856 1.00 35.25 553 PRO A O 1
#

Foldseek 3Di:
DPPPPFLEFFEEE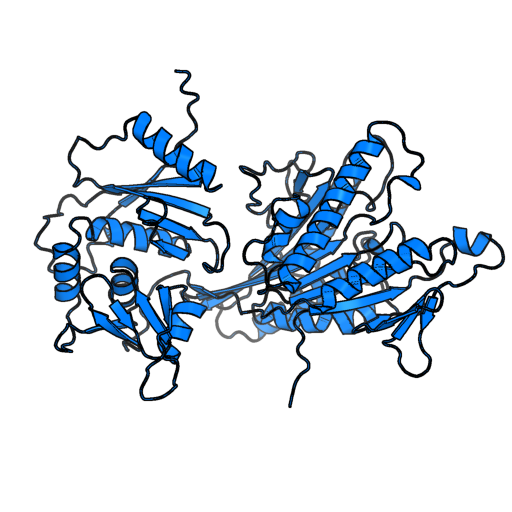EADDDPVQVVVVDFDFQWDADPVDNQWIAGVNDIDGGPHYHYHPDALVNVLVVFPVVVLVVQVLQFAAEEAEAFAPPLCLCQQQQLPDLDAPDSSHHNVLVSLQVNQVVLVVVVVPDPDPQFRKWKKKWKWKQFLLFIAGLQDPVRLDTDDCVLLADPDDDIGTDNHSVRVSVSSVSSSVSVQVHDDVDDDDPQLMKMKMKMKIWTRPDPFKIRIYIYIYIRAHGQDAPVVPPDDDPVSSSRVQSNQLVVLLLQQLQCQLVVHLDRPLSSGSNSNVCVVVSDLAYSYYYYQRDYRGPVCSVRRVVSSVSSSSNSSHRHDHDTFMFRADFDEPPDDQQFEWEDDLFWTKGFDQVCQCCCCVRVVFFDWDWDQDPPPRDTTIMGTGGLLRQLCCCPGHVRYFYAYPVRHGDDNVRSVLSQCVSPVCVLVLNLVSVVCVNVRWNWDQCVVLPAGTFTDNGHPRSDQGQEREHEDECVVPPPPPPDPVNVVVSVVSCVVSSYFYKYKYKYAAPPDDSRDDPDDVPHSVRIDIDIDRDDDDPPPD

Radius of gyration: 27.05 Å; chains: 1; bounding box: 67×57×84 Å

InterPro domains:
  IPR001752 Kinesin motor domain [PF00225] (37-328)
  IPR001752 Kinesin motor domain [PR00380] (78-99)
  IPR001752 Kinesin motor domain [PR00380] (200-217)
  IPR001752 Kinesin motor domain [PR00380] (230-248)
  IPR001752 Kinesin motor domain [PR00380] (279-300)
  IPR001752 Kinesin motor domain [PS50067] (7-329)
  IPR001752 Kinesin motor domain [SM00129] (5-337)
  IPR006677 tRNA intron endonuclease, catalytic domain-like [PF01974] (438-519)
  IPR006677 tRNA intron endonuclease, catalytic domain-like [cd22363] (437-523)
  IPR006678 tRNA intron endonuclease, N-terminal [PF02778] (352-426)
  IPR011856 tRNA endonuclease-like domain superfamily [G3DSA:3.40.1350.10] (434-532)
  IPR027417 P-loop containing nucleoside triphosphate hydrolase [SSF52540] (8-349)
  IPR027640 Kinesin-like protein [PTHR47969] (4-347)
  IPR036167 tRNA intron endonuclease, catalytic domain-like superfamily [SSF53032] (437-525)
  IPR036961 Kinesin motor domain superfamily [G3DSA:3.40.850.10] (1-338)

Organism: Phlebotomus papatasi (NCBI:txid29031)

Sequence (553 aa):
MDTDNCAVRIAVRERPFNVFELRSGNPESAVEVHPSNHNIIIVDDRPFVFDHVFGRDTNQESVYRDLVSPLIDKMLLGFHCTVLAYGQSGNGKTYTMGLHKNLQNDENCGLITRSISAICSRVREQCNLAEEQENLPELSVSFIEIYNEKVYDLLSQNFTEPVNLKMYKYQGCTRKKVYDSESAFEVLKEGNQNRHVRPTKMNANSSRSHAIFTIYISVRKSKTCTVNSAFNFVDLAGSEGIRRTEHKGLALAEGVNINQGLLSMGRILQAISAGDKLIPYRDSVLTTVLQDSLNKNCYLTLLACISPSKLDSSETLNTLRFANSAKSMKNNPQINLIITEIQSIENSYQYSGVFKGFFVEVEDENSVKILQENGCFGTKTSRTDSELDKQKDKLHLSKEEAFFLHFCLKCLKILGEDQEILSTQAIFDLFCSQKKNFPSSFVTYQYLRGKKWVVKSGMKFAVDFLLYRESPEAYHSSYMVFFTDDSSGNESEFTGVDLQGLYRVAETCGKELLVLHVKYPEDFENNKYQCLQDKFSKFSVTEVYPRRHNFNP